Protein AF-A0A7S4NW10-F1 (afdb_monomer_lite)

Sequence (458 aa):
MDALDIEVLPPPSWLDPWRRAGGLWRLRICCNGLVLQTLRLSQIERLGLRRYELVWHHALLASTLRTEVQGVALADLLKTLEPADSWRFMYQLSGNGYTTVTDREDMQDAFIAVRDIKGNLLDRDMGGVRIVFPGLYSWKSAKFVTEISLDDCYRPGLWEGLGFHRRGRWACEEIFQGGRASPWQFLLAAMRSCFTLFGKSLFPGVLAAALRGIARLKILLDPPRPQAHQPATKQVAVKAAARENVQLPGRELGYSYVLGHLPDCPSKTEELQAGDSVFVLHSRRKKMRMRGVVAAFGPGRVMVRIKDEIVQCWRSEVEKLLQGMTVLVVPETHHYHYLAYSQVVEGDKALEIGSDFGRCSVILARACGDAVGVDVMPERVAQAQATFGSPNLKFITLDCLKETEKLADIGRGRNKVFIDINGNRDLDAVLRCIRHVQVRLVAQPPRVSPPRSECDLS

Foldseek 3Di:
DPLAPLDPPQQPPQCQLQPPPRHNNWEFEAEPNHTQDIDGPVRQCVLDKDKDWAWAAALLAHIDPIFIFIWHQVVSVCVVRVHDPLFFKKWWAASSGFIAIAGPVQSVRKTWTAGGPVRHGDDVSSQTTWIDRRQAHNSRIHRRTRYMYTYNDDDGTDVVVLFAANHGGVVVSRGGDDDDDDPSNVVSVVSSVCCVVPHPPPPSNPVSVVVNVVSVVCCVVPNRCPPPVDDDVVVVVVVVVVVPPPPPDDDFFFFEEEAADDPDWVQLVDDDDFQFWKFFCQDPPDNDGAIFTFHDDDDQWTFTDGPPDTGIDGSVRIGTADIGHYYTYYHDVVVLLVCLSIHAAAQAAEEEEACQLNPSQLSNCVHHVAYEYEYQDVVSQVNSCVVRNDPRYHYYNDDCQPPLQVLLVVLAQGRYYYYDPPPSDDVVSVVSSCVSSVVRYDGDPDDPPPDPDPDDDD

InterPro domains:
  IPR000572 Oxidoreductase, molybdopterin-binding domain [PF00174] (65-159)
  IPR029063 S-adenosyl-L-methionine-dependent methyltransferase superfamily [G3DSA:3.40.50.150] (314-437)
  IPR029063 S-adenosyl-L-methionine-dependent methyltransferase superfamily [SSF53335] (335-436)
  IPR036374 Oxidoreductase, molybdopterin-binding domain superfamily [G3DSA:3.90.420.10] (21-185)
  IPR036374 Oxidoreductase, molybdopterin-binding domain superfamily [SSF56524] (33-174)

Structure (mmCIF, N/CA/C/O backbone):
data_AF-A0A7S4NW10-F1
#
_entry.id   AF-A0A7S4NW10-F1
#
loop_
_atom_site.group_PDB
_atom_site.id
_atom_site.type_symbol
_atom_site.label_atom_id
_atom_site.label_alt_id
_atom_site.label_comp_id
_atom_site.label_asym_id
_atom_site.label_entity_id
_atom_site.label_seq_id
_atom_site.pdbx_PDB_ins_code
_atom_site.Cartn_x
_atom_site.Cartn_y
_atom_site.Cartn_z
_atom_site.occupancy
_atom_site.B_iso_or_equiv
_atom_site.auth_seq_id
_atom_site.auth_comp_id
_atom_site.auth_asym_id
_atom_site.auth_atom_id
_atom_site.pdbx_PDB_model_num
ATOM 1 N N . MET A 1 1 ? 22.209 -17.239 -6.265 1.00 25.55 1 MET A N 1
ATOM 2 C CA . MET A 1 1 ? 23.329 -16.270 -6.186 1.00 25.55 1 MET A CA 1
ATOM 3 C C . MET A 1 1 ? 22.714 -14.879 -6.050 1.00 25.55 1 MET A C 1
ATOM 5 O O . MET A 1 1 ? 22.823 -14.089 -6.970 1.00 25.55 1 MET A O 1
ATOM 9 N N . ASP A 1 2 ? 22.080 -14.585 -4.912 1.00 33.91 2 ASP A N 1
ATOM 10 C CA . ASP A 1 2 ? 21.343 -13.327 -4.679 1.00 33.91 2 ASP A CA 1
ATOM 11 C C . ASP A 1 2 ? 21.798 -12.675 -3.373 1.00 33.91 2 ASP A C 1
ATOM 13 O O . ASP A 1 2 ? 21.017 -12.358 -2.485 1.00 33.91 2 ASP A O 1
ATOM 17 N N . ALA A 1 3 ? 23.110 -12.511 -3.204 1.00 26.44 3 ALA A N 1
ATOM 18 C CA . ALA A 1 3 ? 23.641 -11.961 -1.961 1.00 26.44 3 ALA A CA 1
ATOM 19 C C . ALA A 1 3 ? 23.310 -10.467 -1.773 1.00 26.44 3 ALA A C 1
ATOM 21 O O . ALA A 1 3 ? 23.587 -9.924 -0.718 1.00 26.44 3 ALA A O 1
ATOM 22 N N . LEU A 1 4 ? 22.739 -9.780 -2.764 1.00 36.84 4 LEU A N 1
ATOM 23 C CA . LEU A 1 4 ? 22.704 -8.316 -2.810 1.00 36.84 4 LEU A CA 1
ATOM 24 C C . LEU A 1 4 ? 21.351 -7.699 -3.132 1.00 36.84 4 LEU A C 1
ATOM 26 O O . LEU A 1 4 ? 21.269 -6.506 -3.418 1.00 36.84 4 LEU A O 1
ATOM 30 N N . ASP A 1 5 ? 20.284 -8.475 -2.985 1.00 43.53 5 ASP A N 1
ATOM 31 C CA . ASP A 1 5 ? 19.022 -7.865 -2.605 1.00 43.53 5 ASP A CA 1
ATOM 32 C C . ASP A 1 5 ? 19.197 -7.373 -1.170 1.00 43.53 5 ASP A C 1
ATOM 34 O O . ASP A 1 5 ? 19.371 -8.171 -0.248 1.00 43.53 5 ASP A O 1
ATOM 38 N N . ILE A 1 6 ? 19.227 -6.054 -0.978 1.00 39.12 6 ILE A N 1
ATOM 39 C CA . ILE A 1 6 ? 19.153 -5.438 0.348 1.00 39.12 6 ILE A CA 1
ATOM 40 C C . ILE A 1 6 ? 17.823 -5.905 0.948 1.00 39.12 6 ILE A C 1
ATOM 42 O O . ILE A 1 6 ? 16.784 -5.340 0.624 1.00 39.12 6 ILE A O 1
ATOM 46 N N . GLU A 1 7 ? 17.884 -7.008 1.700 1.00 40.94 7 GLU A N 1
ATOM 47 C CA . GLU A 1 7 ? 16.795 -7.768 2.318 1.00 40.94 7 GLU A CA 1
ATOM 48 C C . GLU A 1 7 ? 15.402 -7.316 1.880 1.00 40.94 7 GLU A C 1
ATOM 50 O O . GLU A 1 7 ? 14.705 -6.565 2.570 1.00 40.94 7 GLU A O 1
ATOM 55 N N . VAL A 1 8 ? 14.963 -7.833 0.730 1.00 43.81 8 VAL A N 1
ATOM 56 C CA . VAL A 1 8 ? 13.532 -7.920 0.483 1.00 43.81 8 VAL A CA 1
ATOM 57 C C . VAL A 1 8 ? 12.996 -8.989 1.418 1.00 43.81 8 VAL A C 1
ATOM 59 O O . VAL A 1 8 ? 12.870 -10.150 1.038 1.00 43.81 8 VAL A O 1
ATOM 62 N N . LEU A 1 9 ? 12.767 -8.612 2.683 1.00 43.53 9 LEU A N 1
ATOM 63 C CA . LEU A 1 9 ? 12.034 -9.455 3.613 1.00 43.53 9 LEU A CA 1
ATOM 64 C C . LEU A 1 9 ? 10.772 -9.910 2.876 1.00 43.53 9 LEU A C 1
ATOM 66 O O . LEU A 1 9 ? 10.095 -9.062 2.278 1.00 43.53 9 LEU A O 1
ATOM 70 N N . PRO A 1 10 ? 10.477 -11.223 2.855 1.00 48.12 10 PRO A N 1
ATOM 71 C CA . PRO A 1 10 ? 9.275 -11.698 2.202 1.00 48.12 10 PRO A CA 1
ATOM 72 C C . PRO A 1 10 ? 8.099 -10.901 2.767 1.00 48.12 10 PRO A C 1
ATOM 74 O O . PRO A 1 10 ? 8.089 -10.601 3.970 1.00 48.12 10 PRO A O 1
ATOM 77 N N . PRO A 1 11 ? 7.131 -10.521 1.919 1.00 49.41 11 PRO A N 1
ATOM 78 C CA . PRO A 1 11 ? 6.014 -9.715 2.361 1.00 49.41 11 PRO A CA 1
ATOM 79 C C . PRO A 1 11 ? 5.359 -10.407 3.565 1.00 49.41 11 PRO A C 1
ATOM 81 O O . PRO A 1 11 ? 5.381 -11.646 3.642 1.00 49.41 11 PRO A O 1
ATOM 84 N N . PRO A 1 12 ? 4.801 -9.642 4.521 1.00 52.50 12 PRO A N 1
ATOM 85 C CA . PRO A 1 12 ? 4.220 -10.202 5.732 1.00 52.50 12 PRO A CA 1
ATOM 86 C C . PRO A 1 12 ? 3.309 -11.385 5.406 1.00 52.50 12 PRO A C 1
ATOM 88 O O . PRO A 1 12 ? 2.633 -11.380 4.383 1.00 52.50 12 PRO A O 1
ATOM 91 N N . SER A 1 13 ? 3.240 -12.401 6.268 1.00 52.22 13 SER A N 1
ATOM 92 C CA . SER A 1 13 ? 2.554 -13.664 5.928 1.00 52.22 13 SER A CA 1
ATOM 93 C C . SER A 1 13 ? 1.057 -13.539 5.565 1.00 52.22 13 SER A C 1
ATOM 95 O O . SER A 1 13 ? 0.464 -14.500 5.069 1.00 52.22 13 SER A O 1
ATOM 97 N N . TRP A 1 14 ? 0.445 -12.375 5.809 1.00 49.84 14 TRP A N 1
ATOM 98 C CA . TRP A 1 14 ? -0.914 -11.993 5.413 1.00 49.84 14 TRP A CA 1
ATOM 99 C C . TRP A 1 14 ? -1.010 -11.349 4.017 1.00 49.84 14 TRP A C 1
ATOM 101 O O . TRP A 1 14 ? -2.109 -11.099 3.547 1.00 49.84 14 TRP A O 1
ATOM 111 N N . LEU A 1 15 ? 0.113 -11.116 3.346 1.00 56.66 15 LEU A N 1
ATOM 112 C CA . LEU A 1 15 ? 0.274 -10.627 1.972 1.00 56.66 15 LEU A CA 1
ATOM 113 C C . LEU A 1 15 ? 0.947 -11.695 1.085 1.00 56.66 15 LEU A C 1
ATOM 115 O O . LEU A 1 15 ? 1.410 -11.405 -0.010 1.00 56.66 15 LEU A O 1
ATOM 119 N N . ASP A 1 16 ? 1.002 -12.931 1.583 1.00 63.62 16 ASP A N 1
ATOM 120 C CA . ASP A 1 16 ? 1.722 -14.066 1.016 1.00 63.62 16 ASP A CA 1
ATOM 121 C C . ASP A 1 16 ? 0.963 -14.684 -0.174 1.00 63.62 16 ASP A C 1
ATOM 123 O O . ASP A 1 16 ? -0.041 -15.374 0.054 1.00 63.62 16 ASP A O 1
ATOM 127 N N . PRO A 1 17 ? 1.410 -14.481 -1.430 1.00 61.81 17 PRO A N 1
ATOM 128 C CA . PRO A 1 17 ? 0.726 -15.031 -2.595 1.00 61.81 17 PRO A CA 1
ATOM 129 C C . PRO A 1 17 ? 0.864 -16.563 -2.706 1.00 61.81 17 PRO A C 1
ATOM 131 O O . PRO A 1 17 ? 0.080 -17.182 -3.423 1.00 61.81 17 PRO A O 1
ATOM 134 N N . TRP A 1 18 ? 1.771 -17.207 -1.955 1.00 66.88 18 TRP A N 1
ATOM 135 C CA . TRP A 1 18 ? 1.966 -18.666 -1.956 1.00 66.88 18 TRP A CA 1
ATOM 136 C C . TRP A 1 18 ? 1.011 -19.426 -1.010 1.00 66.88 18 TRP A C 1
ATOM 138 O O . TRP A 1 18 ? 1.039 -20.657 -0.966 1.00 66.88 18 TRP A O 1
ATOM 148 N N . ARG A 1 19 ? 0.129 -18.750 -0.253 1.00 64.00 19 ARG A N 1
ATOM 149 C CA . ARG A 1 19 ? -0.937 -19.428 0.523 1.00 64.00 19 ARG A CA 1
ATOM 150 C C . ARG A 1 19 ? -2.062 -19.939 -0.400 1.00 64.00 19 ARG A C 1
ATOM 152 O O . ARG A 1 19 ? -2.319 -19.351 -1.449 1.00 64.00 19 ARG A O 1
ATOM 159 N N . ARG A 1 20 ? -2.764 -21.022 -0.005 1.00 48.75 20 ARG A N 1
ATOM 160 C CA . ARG A 1 20 ? -3.846 -21.672 -0.797 1.00 48.75 20 ARG A CA 1
ATOM 161 C C . ARG A 1 20 ? -4.772 -20.629 -1.461 1.00 48.75 20 ARG A C 1
ATOM 163 O O . ARG A 1 20 ? -5.305 -19.766 -0.770 1.00 48.75 20 ARG A O 1
ATOM 170 N N . ALA A 1 21 ? -4.958 -20.759 -2.782 1.00 51.31 21 ALA A N 1
ATOM 171 C CA . ALA A 1 21 ? -5.705 -19.865 -3.687 1.00 51.31 21 ALA A CA 1
ATOM 172 C C . ALA A 1 21 ? -5.066 -18.491 -4.029 1.00 51.31 21 ALA A C 1
ATOM 174 O O . ALA A 1 21 ? -5.792 -17.534 -4.291 1.00 51.31 21 ALA A O 1
ATOM 175 N N . GLY A 1 22 ? -3.730 -18.375 -4.062 1.00 52.47 22 GLY A N 1
ATOM 176 C CA . GLY A 1 22 ? -3.044 -17.114 -4.407 1.00 52.47 22 GLY A CA 1
ATOM 177 C C . GLY A 1 22 ? -2.987 -16.104 -3.252 1.00 52.47 22 GLY A C 1
ATOM 178 O O . GLY A 1 22 ? -2.742 -14.916 -3.461 1.00 52.47 22 GLY A O 1
ATOM 179 N N . GLY A 1 23 ? -3.262 -16.571 -2.030 1.00 58.53 23 GLY A N 1
ATOM 180 C CA . GLY A 1 23 ? -3.243 -15.779 -0.809 1.00 58.53 23 GLY A CA 1
ATOM 181 C C . GLY A 1 23 ? -4.187 -14.570 -0.764 1.00 58.53 23 GLY A C 1
ATOM 182 O O . GLY A 1 23 ? -5.108 -14.373 -1.562 1.00 58.53 23 GLY A O 1
ATOM 183 N N . LEU A 1 24 ? -3.951 -13.724 0.235 1.00 67.50 24 LEU A N 1
ATOM 184 C CA . LEU A 1 24 ? -4.596 -12.417 0.388 1.00 67.50 24 LEU A CA 1
ATOM 185 C C . LEU A 1 24 ? -3.914 -11.332 -0.457 1.00 67.50 24 LEU A C 1
ATOM 187 O O . LEU A 1 24 ? -4.322 -10.177 -0.376 1.00 67.50 24 LEU A O 1
ATOM 191 N N . TRP A 1 25 ? -2.914 -11.688 -1.272 1.00 82.19 25 TRP A N 1
ATOM 192 C CA . TRP A 1 25 ? -2.179 -10.733 -2.090 1.00 82.19 25 TRP A CA 1
ATOM 193 C C . TRP A 1 25 ? -3.114 -9.973 -3.034 1.00 82.19 25 TRP A C 1
ATOM 195 O O . TRP A 1 25 ? -4.026 -10.547 -3.649 1.00 82.19 25 TRP A O 1
ATOM 205 N N . ARG A 1 26 ? -2.899 -8.662 -3.118 1.00 84.44 26 ARG A N 1
ATOM 206 C CA . ARG A 1 26 ? -3.617 -7.747 -3.999 1.00 84.44 26 ARG A CA 1
ATOM 207 C C . ARG A 1 26 ? -2.621 -6.773 -4.607 1.00 84.44 26 ARG A C 1
ATOM 209 O O . ARG A 1 26 ? -1.716 -6.331 -3.906 1.00 84.44 26 ARG A O 1
ATOM 216 N N . LEU A 1 27 ? -2.864 -6.400 -5.856 1.00 89.50 27 LEU A N 1
ATOM 217 C CA . LEU A 1 27 ? -2.225 -5.259 -6.492 1.00 89.50 27 LEU A CA 1
ATOM 218 C C . LEU A 1 27 ? -3.179 -4.069 -6.433 1.00 89.50 27 LEU A C 1
ATOM 220 O O . LEU A 1 27 ? -4.224 -4.083 -7.089 1.00 89.50 27 LEU A O 1
ATOM 224 N N . ARG A 1 28 ? -2.840 -3.062 -5.628 1.00 89.88 28 ARG A N 1
ATOM 225 C CA . ARG A 1 28 ? -3.524 -1.766 -5.633 1.00 89.88 28 ARG A CA 1
ATOM 226 C C . ARG A 1 28 ? -2.999 -0.938 -6.801 1.00 89.88 28 ARG A C 1
ATOM 228 O O . ARG A 1 28 ? -1.794 -0.861 -7.003 1.00 89.88 28 ARG A O 1
ATOM 235 N N . ILE A 1 29 ? -3.891 -0.345 -7.580 1.00 91.00 29 ILE A N 1
ATOM 236 C CA . ILE A 1 29 ? -3.522 0.471 -8.734 1.00 91.00 29 ILE A CA 1
ATOM 237 C C . ILE A 1 29 ? -4.118 1.855 -8.546 1.00 91.00 29 ILE A C 1
ATOM 239 O O . ILE A 1 29 ? -5.334 1.998 -8.389 1.00 91.00 29 ILE A O 1
ATOM 243 N N . CYS A 1 30 ? -3.248 2.854 -8.549 1.00 84.06 30 CYS A N 1
ATOM 244 C CA . CYS A 1 30 ? -3.584 4.253 -8.365 1.00 84.06 30 CYS A CA 1
ATOM 245 C C . CYS A 1 30 ? -3.236 5.054 -9.626 1.00 84.06 30 CYS A C 1
ATOM 247 O O . CYS A 1 30 ? -2.294 4.716 -10.342 1.00 84.06 30 CYS A O 1
ATOM 249 N N . CYS A 1 31 ? -3.965 6.135 -9.875 1.00 84.44 31 CYS A N 1
ATOM 250 C CA . CYS A 1 31 ? -3.615 7.147 -10.864 1.00 84.44 31 CYS A CA 1
ATOM 251 C C . CYS A 1 31 ? -3.857 8.532 -10.262 1.00 84.44 31 CYS A C 1
ATOM 253 O O . CYS A 1 31 ? -4.950 8.798 -9.759 1.00 84.44 31 CYS A O 1
ATOM 255 N N . ASN A 1 32 ? -2.829 9.384 -10.257 1.00 76.25 32 ASN A N 1
ATOM 256 C CA . ASN A 1 32 ? -2.852 10.719 -9.652 1.00 76.25 32 ASN A CA 1
ATOM 257 C C . ASN A 1 32 ? -3.373 10.702 -8.198 1.00 76.25 32 ASN A C 1
ATOM 259 O O . ASN A 1 32 ? -4.211 11.510 -7.799 1.00 76.25 32 ASN A O 1
ATOM 263 N N . GLY A 1 33 ? -2.923 9.720 -7.411 1.00 69.50 33 GLY A N 1
ATOM 264 C CA . GLY A 1 33 ? -3.341 9.519 -6.017 1.00 69.50 33 GLY A CA 1
ATOM 265 C C . GLY A 1 33 ? -4.738 8.914 -5.806 1.00 69.50 33 GLY A C 1
ATOM 266 O O . GLY A 1 33 ? -5.080 8.574 -4.673 1.00 69.50 33 GLY A O 1
ATOM 267 N N . LEU A 1 34 ? -5.536 8.717 -6.860 1.00 70.25 34 LEU A N 1
ATOM 268 C CA . LEU A 1 34 ? -6.847 8.069 -6.782 1.00 70.25 34 LEU A CA 1
ATOM 269 C C . LEU A 1 34 ? -6.725 6.570 -7.045 1.00 70.25 34 LEU A C 1
ATOM 271 O O . LEU A 1 34 ? -6.056 6.147 -7.983 1.00 70.25 34 LEU A O 1
ATOM 275 N N . VAL A 1 35 ? -7.396 5.749 -6.237 1.00 82.25 35 VAL A N 1
ATOM 276 C CA . VAL A 1 35 ? -7.427 4.296 -6.454 1.00 82.25 35 VAL A CA 1
ATOM 277 C C . VAL A 1 35 ? -8.338 3.987 -7.639 1.00 82.25 35 VAL A C 1
ATOM 279 O O . VAL A 1 35 ? -9.546 4.188 -7.545 1.00 82.25 35 VAL A O 1
ATOM 282 N N . LEU A 1 36 ? -7.765 3.449 -8.717 1.00 77.94 36 LEU A N 1
ATOM 283 C CA . LEU A 1 36 ? -8.521 2.949 -9.867 1.00 77.94 36 LEU A CA 1
ATOM 284 C C . LEU A 1 36 ? -9.114 1.578 -9.557 1.00 77.94 36 LEU A C 1
ATOM 286 O O . LEU A 1 36 ? -10.314 1.349 -9.681 1.00 77.94 36 LEU A O 1
ATOM 290 N N . GLN A 1 37 ? -8.261 0.647 -9.126 1.00 88.06 37 GLN A N 1
ATOM 291 C CA . GLN A 1 37 ? -8.679 -0.724 -8.880 1.00 88.06 37 GLN A CA 1
ATOM 292 C C . GLN A 1 37 ? -7.775 -1.420 -7.868 1.00 88.06 37 GLN A C 1
ATOM 294 O O . GLN A 1 37 ? -6.650 -1.014 -7.588 1.00 88.06 37 GLN A O 1
ATOM 299 N N . THR A 1 38 ? -8.277 -2.507 -7.292 1.00 88.94 38 THR A N 1
ATOM 300 C CA . THR A 1 38 ? -7.474 -3.446 -6.511 1.00 88.94 38 THR A CA 1
ATOM 301 C C . THR A 1 38 ? -7.719 -4.847 -7.047 1.00 88.94 38 THR A C 1
ATOM 303 O O . THR A 1 38 ? -8.825 -5.376 -6.927 1.00 88.94 38 THR A O 1
ATOM 306 N N . LEU A 1 39 ? -6.691 -5.441 -7.649 1.00 88.12 39 LEU A N 1
ATOM 307 C CA . LEU A 1 39 ? -6.790 -6.723 -8.339 1.00 88.12 39 LEU A CA 1
ATOM 308 C C . LEU A 1 39 ? -6.239 -7.866 -7.494 1.00 88.12 39 LEU A C 1
ATOM 310 O O . LEU A 1 39 ? -5.200 -7.755 -6.844 1.00 88.12 39 LEU A O 1
ATOM 314 N N . ARG A 1 40 ? -6.940 -8.999 -7.516 1.00 89.75 40 ARG A N 1
ATOM 315 C CA . ARG A 1 40 ? -6.427 -10.285 -7.033 1.00 89.75 40 ARG A CA 1
ATOM 316 C C . ARG A 1 40 ? -5.532 -10.917 -8.090 1.00 89.75 40 ARG A C 1
ATOM 318 O O . ARG A 1 40 ? -5.726 -10.686 -9.280 1.00 89.75 40 ARG A O 1
ATOM 325 N N . LEU A 1 41 ? -4.654 -11.818 -7.652 1.00 87.50 41 LEU A N 1
ATOM 326 C CA . LEU A 1 41 ? -3.810 -12.615 -8.543 1.00 87.50 41 LEU A CA 1
ATOM 327 C C . LEU A 1 41 ? -4.611 -13.275 -9.676 1.00 87.50 41 LEU A C 1
ATOM 329 O O . LEU A 1 41 ? -4.304 -13.084 -10.845 1.00 87.50 41 LEU A O 1
ATOM 333 N N . SER A 1 42 ? -5.713 -13.947 -9.336 1.00 88.56 42 SER A N 1
ATOM 334 C CA . SER A 1 42 ? -6.563 -1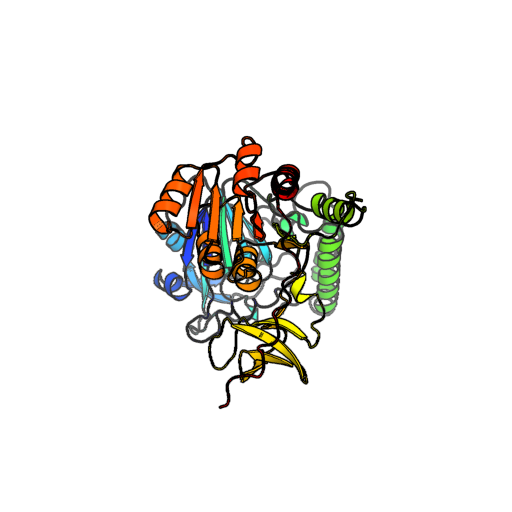4.628 -10.317 1.00 88.56 42 SER A CA 1
ATOM 335 C C . SER A 1 42 ? -7.251 -13.697 -11.317 1.00 88.56 42 SER A C 1
ATOM 337 O O . SER A 1 42 ? -7.665 -14.156 -12.375 1.00 88.56 42 SER A O 1
ATOM 339 N N . GLN A 1 43 ? -7.413 -12.407 -11.007 1.00 92.50 43 GLN A N 1
ATOM 340 C CA . GLN A 1 43 ? -7.944 -11.431 -11.963 1.00 92.50 43 GLN A CA 1
ATOM 341 C C . GLN A 1 43 ? -6.866 -10.991 -12.948 1.00 92.50 43 GLN A C 1
ATOM 343 O O . GLN A 1 43 ? -7.163 -10.874 -14.129 1.00 92.50 43 GLN A O 1
ATOM 348 N N . ILE A 1 44 ? -5.627 -10.812 -12.476 1.00 92.31 44 ILE A N 1
ATOM 349 C CA . ILE A 1 44 ? -4.479 -10.517 -13.339 1.00 92.31 44 ILE A CA 1
ATOM 350 C C . ILE A 1 44 ? -4.276 -11.672 -14.319 1.00 92.31 44 ILE A C 1
ATOM 352 O O . ILE A 1 44 ? -4.237 -11.454 -15.519 1.00 92.31 44 ILE A O 1
ATOM 356 N N . GLU A 1 45 ? -4.247 -12.915 -13.837 1.00 91.94 45 GLU A N 1
ATOM 357 C CA . GLU A 1 45 ? -4.009 -14.095 -14.684 1.00 91.94 45 GLU A CA 1
ATOM 358 C C . GLU A 1 45 ? -5.050 -14.279 -15.800 1.00 91.94 45 GLU A C 1
ATOM 360 O O . GLU A 1 45 ? -4.715 -14.773 -16.876 1.00 91.94 45 GLU A O 1
ATOM 365 N N . ARG A 1 46 ? -6.298 -13.842 -15.581 1.00 95.12 46 ARG A N 1
ATOM 366 C CA . ARG A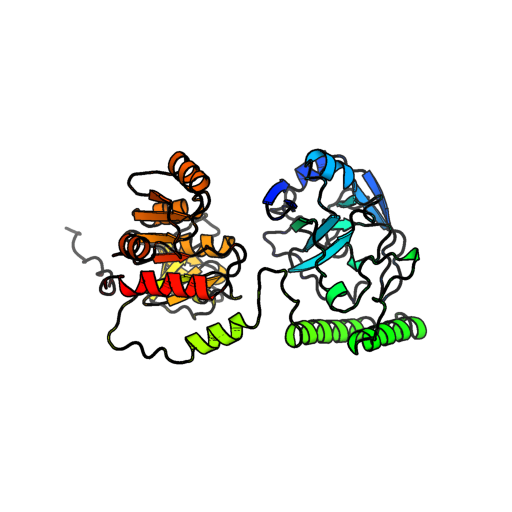 1 46 ? -7.366 -13.885 -16.599 1.00 95.12 46 ARG A CA 1
ATOM 367 C C . ARG A 1 46 ? -7.140 -12.935 -17.771 1.00 95.12 46 ARG A C 1
ATOM 369 O O . ARG A 1 46 ? -7.793 -13.110 -18.792 1.00 95.12 46 ARG A O 1
ATOM 376 N N . LEU A 1 47 ? -6.235 -11.967 -17.642 1.00 95.12 47 LEU A N 1
ATOM 377 C CA . LEU A 1 47 ? -5.837 -11.096 -18.749 1.00 95.12 47 LEU A CA 1
ATOM 378 C C . LEU A 1 47 ? -5.001 -11.845 -19.804 1.00 95.12 47 LEU A C 1
ATOM 380 O O . LEU A 1 47 ? -4.821 -11.340 -20.907 1.00 95.12 47 LEU A O 1
ATOM 384 N N . GLY A 1 48 ? -4.540 -13.061 -19.491 1.00 95.50 48 GLY A N 1
ATOM 385 C CA . GLY A 1 48 ? -3.855 -13.952 -20.421 1.00 95.50 48 GLY A CA 1
ATOM 386 C C . GLY A 1 48 ? -2.375 -14.098 -20.088 1.00 95.50 48 GLY A C 1
ATOM 387 O O . GLY A 1 48 ? -1.578 -13.189 -20.311 1.00 95.50 48 GLY A O 1
ATOM 388 N N . LEU A 1 49 ? -2.000 -15.273 -19.578 1.00 95.44 49 LEU A N 1
ATOM 389 C CA . LEU A 1 49 ? -0.604 -15.616 -19.319 1.00 95.44 49 LEU A CA 1
ATOM 390 C C . LEU A 1 49 ? 0.141 -15.910 -20.628 1.00 95.44 49 LEU A C 1
ATOM 392 O O . LEU A 1 49 ? -0.304 -16.713 -21.446 1.00 95.44 49 LEU A O 1
ATOM 396 N N . ARG A 1 50 ? 1.307 -15.287 -20.794 1.00 96.44 50 ARG A N 1
ATOM 397 C CA . ARG A 1 50 ? 2.247 -15.476 -21.905 1.00 96.44 50 ARG A CA 1
ATOM 398 C C . ARG A 1 50 ? 3.610 -15.880 -21.358 1.00 96.44 50 ARG A C 1
ATOM 400 O O . ARG A 1 50 ? 3.942 -15.560 -20.216 1.00 96.44 50 ARG A O 1
ATOM 407 N N . ARG A 1 51 ? 4.400 -16.581 -22.170 1.00 96.19 51 ARG A N 1
ATOM 408 C CA . ARG A 1 51 ? 5.790 -16.926 -21.847 1.00 96.19 51 ARG A CA 1
ATOM 409 C C . ARG A 1 51 ? 6.696 -15.742 -22.165 1.00 96.19 51 ARG A C 1
ATOM 411 O O . ARG A 1 51 ? 6.586 -15.160 -23.239 1.00 96.19 51 ARG A O 1
ATOM 418 N N . TYR A 1 52 ? 7.604 -15.447 -21.245 1.00 94.44 52 TYR A N 1
ATOM 419 C CA . TYR A 1 52 ? 8.631 -14.427 -21.390 1.00 94.44 52 TYR A CA 1
ATOM 420 C C . TYR A 1 52 ? 9.998 -15.035 -21.105 1.00 94.44 52 TYR A C 1
ATOM 422 O O . TYR A 1 52 ? 10.164 -15.817 -20.165 1.00 94.44 52 TYR A O 1
ATOM 430 N N . GLU A 1 53 ? 10.977 -14.641 -21.907 1.00 90.81 53 GLU A N 1
ATOM 431 C CA . GLU A 1 53 ? 12.387 -14.921 -21.671 1.00 90.81 53 GLU A CA 1
ATOM 432 C C . GLU A 1 53 ? 13.060 -13.628 -21.226 1.00 90.81 53 GLU A C 1
ATOM 434 O O . GLU A 1 53 ? 12.879 -12.581 -21.845 1.00 90.81 53 GLU A O 1
ATOM 439 N N . LEU A 1 54 ? 13.829 -13.690 -20.145 1.00 84.38 54 LEU A N 1
ATOM 440 C CA . LEU A 1 54 ? 14.437 -12.509 -19.548 1.00 84.38 54 LEU A CA 1
ATOM 441 C C . LEU A 1 54 ? 15.852 -12.786 -19.053 1.00 84.38 54 LEU A C 1
ATOM 443 O O . LEU A 1 54 ? 16.187 -13.886 -18.611 1.00 84.38 54 LEU A O 1
ATOM 447 N N . VAL A 1 55 ? 16.677 -11.750 -19.111 1.00 82.38 55 VAL A N 1
ATOM 448 C CA . VAL A 1 55 ? 17.999 -11.700 -18.494 1.00 82.38 55 VAL A CA 1
ATOM 449 C C . VAL A 1 55 ? 17.944 -10.601 -17.444 1.00 82.38 55 VAL A C 1
ATOM 451 O O . VAL A 1 55 ? 17.608 -9.460 -17.752 1.00 82.38 55 VAL A O 1
ATOM 454 N N . TRP A 1 56 ? 18.245 -10.930 -16.188 1.00 81.25 56 TRP A N 1
ATOM 455 C CA . TRP A 1 56 ? 18.323 -9.914 -15.148 1.00 81.25 56 TRP A CA 1
ATOM 456 C C . TRP A 1 56 ? 19.666 -9.211 -15.254 1.00 81.25 56 TRP A C 1
ATOM 458 O O . TRP A 1 56 ? 20.698 -9.751 -14.853 1.00 81.25 56 TRP A O 1
ATOM 468 N N . HIS A 1 57 ? 19.654 -7.994 -15.780 1.00 81.50 57 HIS A N 1
ATOM 469 C CA . HIS A 1 57 ? 20.826 -7.135 -15.761 1.00 81.50 57 HIS A CA 1
ATOM 470 C C . HIS A 1 57 ? 20.962 -6.516 -14.373 1.00 81.50 57 HIS A C 1
ATOM 472 O O . HIS A 1 57 ? 20.122 -5.721 -13.950 1.00 81.50 57 HIS A O 1
ATOM 478 N N . HIS A 1 58 ? 22.005 -6.901 -13.640 1.00 78.19 58 HIS A N 1
ATOM 479 C CA . HIS A 1 58 ? 22.327 -6.310 -12.346 1.00 78.19 58 HIS A CA 1
ATOM 480 C C . HIS A 1 58 ? 23.335 -5.178 -12.526 1.00 78.19 58 HIS A C 1
ATOM 482 O O . HIS A 1 58 ? 24.244 -5.245 -13.342 1.00 78.19 58 HIS A O 1
ATOM 488 N N . ALA A 1 59 ? 23.175 -4.126 -11.736 1.00 73.81 59 ALA A N 1
ATOM 489 C CA . ALA A 1 59 ? 23.983 -2.920 -11.864 1.00 73.81 59 ALA A CA 1
ATOM 490 C C . ALA A 1 59 ? 25.342 -2.981 -11.174 1.00 73.81 59 ALA A C 1
ATOM 492 O O . ALA A 1 59 ? 26.306 -2.349 -11.595 1.00 73.81 59 ALA A O 1
ATOM 493 N N . LEU A 1 60 ? 25.387 -3.717 -10.067 1.00 65.19 60 LEU A N 1
ATOM 494 C CA . LEU A 1 60 ? 26.572 -3.880 -9.228 1.00 65.19 60 LEU A CA 1
ATOM 495 C C . LEU A 1 60 ? 27.163 -5.287 -9.343 1.00 65.19 60 LEU A C 1
ATOM 497 O O . LEU A 1 60 ? 28.219 -5.555 -8.780 1.00 65.19 60 LEU A O 1
ATOM 501 N N . LEU A 1 61 ? 26.467 -6.183 -10.042 1.00 66.50 61 LEU A N 1
ATOM 502 C CA . LEU A 1 61 ? 26.797 -7.595 -10.174 1.00 66.50 61 LEU A CA 1
ATOM 503 C C . LEU A 1 61 ? 26.692 -8.034 -11.632 1.00 66.50 61 LEU A C 1
ATOM 505 O O . LEU A 1 61 ? 26.221 -7.296 -12.490 1.00 66.50 61 LEU A O 1
ATOM 509 N N . ALA A 1 62 ? 27.104 -9.271 -11.895 1.00 65.50 62 ALA A N 1
ATOM 510 C CA . ALA A 1 62 ? 26.919 -9.894 -13.194 1.00 65.50 62 ALA A CA 1
ATOM 511 C C . ALA A 1 62 ? 25.430 -10.078 -13.524 1.00 65.50 62 ALA A C 1
ATOM 513 O O . ALA A 1 62 ? 24.610 -10.330 -12.638 1.00 65.50 62 ALA A O 1
ATOM 514 N N . SER A 1 63 ? 25.109 -10.009 -14.816 1.00 70.75 63 SER A N 1
ATOM 515 C CA . SER A 1 63 ? 23.783 -10.383 -15.311 1.00 70.75 63 SER A CA 1
ATOM 516 C C . SER A 1 63 ? 23.524 -11.876 -15.085 1.00 70.75 63 SER A C 1
ATOM 518 O O . SER A 1 63 ? 24.464 -12.680 -15.067 1.00 70.75 63 SER A O 1
ATOM 520 N N . THR A 1 64 ? 22.263 -12.264 -14.898 1.00 71.19 64 THR A N 1
ATOM 521 C CA . THR A 1 64 ? 21.906 -13.683 -14.764 1.00 71.19 64 THR A CA 1
ATOM 522 C C . THR A 1 64 ? 21.991 -14.412 -16.100 1.00 71.19 64 THR A C 1
ATOM 524 O O . THR A 1 64 ? 22.061 -13.807 -17.167 1.00 71.19 64 THR A O 1
ATOM 527 N N . LEU A 1 65 ? 21.916 -15.741 -16.048 1.00 74.62 65 LEU A N 1
ATOM 528 C CA . LEU A 1 65 ? 21.566 -16.525 -17.227 1.00 74.62 65 LEU A CA 1
ATOM 529 C C . LEU A 1 65 ? 20.095 -16.288 -17.605 1.00 74.62 65 LEU A C 1
ATOM 531 O O . LEU A 1 65 ? 19.295 -15.803 -16.792 1.00 74.62 65 LEU A O 1
ATOM 535 N N . ARG A 1 66 ? 19.758 -16.634 -18.853 1.00 82.31 66 ARG A N 1
ATOM 536 C CA . ARG A 1 66 ? 18.397 -16.548 -19.388 1.00 82.31 66 ARG A CA 1
ATOM 537 C C . ARG A 1 66 ? 17.432 -17.310 -18.478 1.00 82.31 66 ARG A C 1
ATOM 539 O O . ARG A 1 66 ? 17.642 -18.483 -18.184 1.00 82.31 66 ARG A O 1
ATOM 546 N N . THR A 1 67 ? 16.395 -16.616 -18.028 1.00 84.19 67 THR A N 1
ATOM 547 C CA . THR A 1 67 ? 15.329 -17.134 -17.169 1.00 84.19 67 THR A CA 1
ATOM 548 C C . THR A 1 67 ? 14.020 -17.100 -17.944 1.00 84.19 67 THR A C 1
ATOM 550 O O . THR A 1 67 ? 13.764 -16.167 -18.702 1.00 84.19 67 THR A O 1
ATOM 553 N N . GLU A 1 68 ? 13.183 -18.110 -17.749 1.00 90.62 68 GLU A N 1
ATOM 554 C CA . GLU A 1 68 ? 11.867 -18.188 -18.372 1.00 90.62 68 GLU A CA 1
ATOM 555 C C . GLU A 1 68 ? 10.779 -18.107 -17.314 1.00 90.62 68 GLU A C 1
ATOM 557 O O . GLU A 1 68 ? 10.819 -18.810 -16.301 1.00 90.62 68 GLU A O 1
ATOM 562 N N . VAL A 1 69 ? 9.792 -17.255 -17.564 1.00 93.19 69 VAL A N 1
ATOM 563 C CA . VAL A 1 69 ? 8.654 -17.044 -16.667 1.00 93.19 69 VAL A CA 1
ATOM 564 C C . VAL A 1 69 ? 7.376 -16.909 -17.477 1.00 93.19 69 VAL A C 1
ATOM 566 O O . VAL A 1 69 ? 7.396 -16.683 -18.689 1.00 93.19 69 VAL A O 1
ATOM 569 N N . GLN A 1 70 ? 6.247 -17.025 -16.796 1.00 95.50 70 GLN A N 1
ATOM 570 C CA . GLN A 1 70 ? 4.943 -16.710 -17.348 1.00 95.50 70 GLN A CA 1
ATOM 571 C C . GLN A 1 70 ? 4.381 -15.468 -16.664 1.00 95.50 70 GLN A C 1
ATOM 573 O O . GLN A 1 70 ? 4.488 -15.292 -15.444 1.00 95.50 70 GLN A O 1
ATOM 578 N N . GLY A 1 71 ? 3.766 -14.603 -17.455 1.00 95.94 71 GLY A N 1
ATOM 579 C CA . GLY A 1 71 ? 3.271 -13.323 -16.985 1.00 95.94 71 GLY A CA 1
ATOM 580 C C . GLY A 1 71 ? 2.197 -12.736 -17.880 1.00 95.94 71 GLY A C 1
ATOM 581 O O . GLY A 1 71 ? 1.797 -13.344 -18.866 1.00 95.94 71 GLY A O 1
ATOM 582 N N . VAL A 1 72 ? 1.732 -11.549 -17.525 1.00 97.50 72 VAL A N 1
ATOM 583 C CA . VAL A 1 72 ? 0.709 -10.804 -18.268 1.00 97.50 72 VAL A CA 1
ATOM 584 C C . VAL A 1 72 ? 1.342 -9.537 -18.812 1.00 97.50 72 VAL A C 1
ATOM 586 O O . VAL A 1 72 ? 2.057 -8.860 -18.073 1.00 97.50 72 VAL A O 1
ATOM 589 N N . ALA A 1 73 ? 1.079 -9.187 -20.071 1.00 98.00 73 ALA A N 1
ATOM 590 C CA . ALA A 1 73 ? 1.606 -7.948 -20.630 1.00 98.00 73 ALA A CA 1
ATOM 591 C C . ALA A 1 73 ? 1.071 -6.746 -19.839 1.00 98.00 73 ALA A C 1
ATOM 593 O O . ALA A 1 73 ? -0.130 -6.635 -19.582 1.00 98.00 73 ALA A O 1
ATOM 594 N N . LEU A 1 74 ? 1.956 -5.820 -19.468 1.00 97.31 74 LEU A N 1
ATOM 595 C CA . LEU A 1 74 ? 1.567 -4.636 -18.702 1.00 97.31 74 LEU A CA 1
ATOM 596 C C . LEU A 1 74 ? 0.574 -3.773 -19.492 1.00 97.31 74 LEU A C 1
ATOM 598 O O . LEU A 1 74 ? -0.347 -3.203 -18.913 1.00 97.31 74 LEU A O 1
ATOM 602 N N . ALA A 1 75 ? 0.717 -3.746 -20.818 1.00 96.06 75 ALA A N 1
ATOM 603 C CA . ALA A 1 75 ? -0.201 -3.074 -21.728 1.00 96.06 75 ALA A CA 1
ATOM 604 C C . ALA A 1 75 ? -1.640 -3.612 -21.640 1.00 96.06 75 ALA A C 1
ATOM 606 O O . ALA A 1 75 ? -2.577 -2.818 -21.671 1.00 96.06 75 ALA A O 1
ATOM 607 N N . ASP A 1 76 ? -1.831 -4.927 -21.477 1.00 97.00 76 ASP A N 1
ATOM 608 C CA . ASP A 1 76 ? -3.172 -5.514 -21.356 1.00 97.00 76 ASP A CA 1
ATOM 609 C C . ASP A 1 76 ? -3.838 -5.064 -20.053 1.00 97.00 76 ASP A C 1
ATOM 611 O O . ASP A 1 76 ? -5.002 -4.668 -20.056 1.00 97.00 76 ASP A O 1
ATOM 615 N N . LEU A 1 77 ? -3.081 -5.039 -18.948 1.00 95.62 77 LEU A N 1
ATOM 616 C CA . LEU A 1 77 ? -3.574 -4.498 -17.683 1.00 95.62 77 LEU A CA 1
ATOM 617 C C . LEU A 1 77 ? -3.951 -3.017 -17.828 1.00 95.62 77 LEU A C 1
ATOM 619 O O . LEU A 1 77 ? -5.062 -2.633 -17.468 1.00 95.62 77 LEU A O 1
ATOM 623 N N . LEU A 1 78 ? -3.059 -2.186 -18.371 1.00 94.44 78 LEU A N 1
ATOM 624 C CA . LEU A 1 78 ? -3.312 -0.751 -18.529 1.00 94.44 78 LEU A CA 1
ATOM 625 C C . LEU A 1 78 ? -4.516 -0.474 -19.436 1.00 94.44 78 LEU A C 1
ATOM 627 O O . LEU A 1 78 ? -5.304 0.417 -19.135 1.00 94.44 78 LEU A O 1
ATOM 631 N N . LYS A 1 79 ? -4.713 -1.281 -20.484 1.00 93.94 79 LYS A N 1
ATOM 632 C CA . LYS A 1 79 ? -5.891 -1.199 -21.353 1.00 93.94 79 LYS A CA 1
ATOM 633 C C . LYS A 1 79 ? -7.191 -1.461 -20.595 1.00 93.94 79 LYS A C 1
ATOM 635 O O . LYS A 1 79 ? -8.177 -0.798 -20.867 1.00 93.94 79 LYS A O 1
ATOM 640 N N . THR A 1 80 ? -7.205 -2.397 -19.642 1.00 92.69 80 THR A N 1
ATOM 641 C CA . THR A 1 80 ? -8.410 -2.649 -18.825 1.00 92.69 80 THR A CA 1
ATOM 642 C C . THR A 1 80 ? -8.701 -1.567 -17.789 1.00 92.69 80 THR A C 1
ATOM 644 O O . THR A 1 80 ? -9.830 -1.469 -17.320 1.00 92.69 80 THR A O 1
ATOM 647 N N . LEU A 1 81 ? -7.686 -0.793 -17.402 1.00 90.25 81 LEU A N 1
ATOM 648 C CA . LEU A 1 81 ? -7.792 0.227 -16.361 1.00 90.25 81 LEU A CA 1
ATOM 649 C C . LEU A 1 81 ? -8.107 1.619 -16.906 1.00 90.25 81 LEU A C 1
ATOM 651 O O . LEU A 1 81 ? -8.555 2.457 -16.130 1.00 90.25 81 LEU A O 1
ATOM 655 N N . GLU A 1 82 ? -7.808 1.862 -18.185 1.00 88.19 82 GLU A N 1
ATOM 656 C CA . GLU A 1 82 ? -7.989 3.147 -18.874 1.00 88.19 82 GLU A CA 1
ATOM 657 C C . GLU A 1 82 ? -7.503 4.354 -18.038 1.00 88.19 82 GLU A C 1
ATOM 659 O O . GLU A 1 82 ? -8.270 5.276 -17.751 1.00 88.19 82 GLU A O 1
ATOM 664 N N . PRO A 1 83 ? -6.233 4.363 -17.578 1.00 87.81 83 PRO A N 1
ATOM 665 C CA . PRO A 1 83 ? -5.723 5.463 -16.768 1.00 87.81 83 PRO A CA 1
ATOM 666 C C . PRO A 1 83 ? -5.649 6.761 -17.581 1.00 87.81 83 PRO A C 1
ATOM 668 O O . PRO A 1 83 ? -5.412 6.733 -18.787 1.00 87.81 83 PRO A O 1
ATOM 671 N N . ALA A 1 84 ? -5.774 7.907 -16.907 1.00 82.44 84 ALA A N 1
ATOM 672 C CA . ALA A 1 84 ? -5.712 9.220 -17.549 1.00 82.44 84 ALA A CA 1
ATOM 673 C C . ALA A 1 84 ? -4.395 9.417 -18.315 1.00 82.44 84 ALA A C 1
ATOM 675 O O . ALA A 1 84 ? -3.326 9.289 -17.730 1.00 82.44 84 ALA A O 1
ATOM 676 N N . ASP A 1 85 ? -4.441 9.806 -19.589 1.00 83.88 85 ASP A N 1
ATOM 677 C CA . ASP A 1 85 ? -3.248 9.846 -20.450 1.00 83.88 85 ASP A CA 1
ATOM 678 C C . ASP A 1 85 ? -2.121 10.784 -19.991 1.00 83.88 85 ASP A C 1
ATOM 680 O O . ASP A 1 85 ? -0.998 10.665 -20.481 1.00 83.88 85 ASP A O 1
ATOM 684 N N . SER A 1 86 ? -2.387 11.672 -19.033 1.00 83.88 86 SER A N 1
ATOM 685 C CA . SER A 1 86 ? -1.415 12.613 -18.479 1.00 83.88 86 SER A CA 1
ATOM 686 C C . SER A 1 86 ? -0.298 11.962 -17.654 1.00 83.88 86 SER A C 1
ATOM 688 O O . SER A 1 86 ? 0.697 12.627 -17.368 1.00 83.88 86 SER A O 1
ATOM 690 N N . TRP A 1 87 ? -0.425 10.691 -17.252 1.00 91.00 87 TRP A N 1
ATOM 691 C CA . TRP A 1 87 ? 0.618 10.036 -16.461 1.00 91.00 87 TRP A CA 1
ATOM 692 C C . TRP A 1 87 ? 1.877 9.747 -17.296 1.00 91.00 87 TRP A C 1
ATOM 694 O O . TRP A 1 87 ? 1.820 9.351 -18.468 1.00 91.00 87 TRP A O 1
ATOM 704 N N . ARG A 1 88 ? 3.036 9.896 -16.649 1.00 93.94 88 ARG A N 1
ATOM 705 C CA . ARG A 1 88 ? 4.364 9.674 -17.240 1.00 93.94 88 ARG A CA 1
ATOM 706 C C . ARG A 1 88 ? 5.202 8.663 -16.465 1.00 93.94 88 ARG A C 1
ATOM 708 O O . ARG A 1 88 ? 6.067 8.019 -17.047 1.00 93.94 88 ARG A O 1
ATOM 715 N N . PHE A 1 89 ? 4.971 8.511 -15.169 1.00 95.56 89 PHE A N 1
ATOM 716 C CA . PHE A 1 89 ? 5.769 7.663 -14.293 1.00 95.56 89 PHE A CA 1
ATOM 717 C C . PHE A 1 89 ? 4.901 6.598 -13.640 1.00 95.56 89 PHE A C 1
ATOM 719 O O . PHE A 1 89 ? 3.839 6.906 -13.105 1.00 95.56 89 PHE A O 1
ATOM 726 N N . MET A 1 90 ? 5.383 5.355 -13.642 1.00 97.31 90 MET A N 1
ATOM 727 C CA . MET A 1 90 ? 4.830 4.284 -12.818 1.00 97.31 90 MET A CA 1
ATOM 728 C C . MET A 1 90 ? 5.727 4.071 -11.609 1.00 97.31 90 MET A C 1
ATOM 730 O O . MET A 1 90 ? 6.884 3.659 -11.728 1.00 97.31 90 MET A O 1
ATOM 734 N N . TYR A 1 91 ? 5.166 4.322 -10.441 1.00 95.00 91 TYR A N 1
ATOM 735 C CA . TYR A 1 91 ? 5.753 3.980 -9.160 1.00 95.00 91 TYR A CA 1
ATOM 736 C C . TYR A 1 91 ? 5.371 2.568 -8.793 1.00 95.00 91 TYR A C 1
ATOM 738 O O . TYR A 1 91 ? 4.237 2.157 -9.012 1.00 95.00 91 TYR A O 1
ATOM 746 N N . GLN A 1 92 ? 6.312 1.852 -8.200 1.00 94.00 92 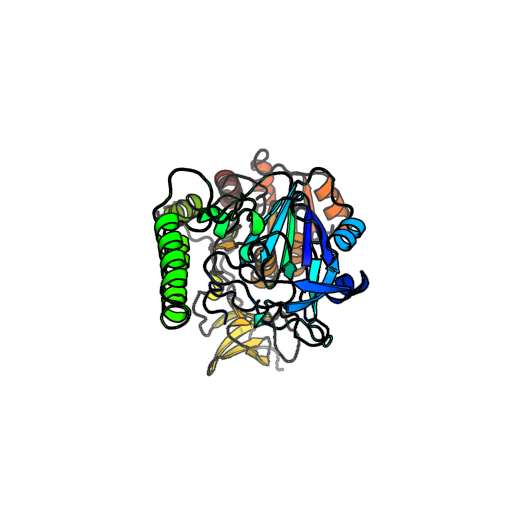GLN A N 1
ATOM 747 C CA . GLN A 1 92 ? 6.093 0.519 -7.671 1.00 94.00 92 GLN A CA 1
ATOM 748 C C . GLN A 1 92 ? 6.409 0.535 -6.183 1.00 94.00 92 GLN A C 1
ATOM 750 O O . GLN A 1 92 ? 7.460 1.041 -5.780 1.00 94.00 92 GLN A O 1
ATOM 755 N N . LEU A 1 93 ? 5.520 -0.049 -5.387 1.00 83.56 93 LEU A N 1
ATOM 756 C CA . LEU A 1 93 ? 5.725 -0.300 -3.968 1.00 83.56 93 LEU A CA 1
ATOM 757 C C . LEU A 1 93 ? 5.712 -1.809 -3.730 1.00 83.56 93 LEU A C 1
ATOM 759 O O . LEU A 1 93 ? 4.777 -2.512 -4.116 1.00 83.56 93 LEU A O 1
ATOM 763 N N . SER A 1 94 ? 6.773 -2.297 -3.102 1.00 79.94 94 SER A N 1
ATOM 764 C CA . SER A 1 94 ? 6.897 -3.671 -2.624 1.00 79.94 94 SER A CA 1
ATOM 765 C C . SER A 1 94 ? 6.254 -3.830 -1.247 1.00 79.94 94 SER A C 1
ATOM 767 O O . SER A 1 94 ? 6.243 -2.899 -0.440 1.00 79.94 94 SER A O 1
ATOM 769 N N . GLY A 1 95 ? 5.822 -5.048 -0.917 1.00 70.81 95 GLY A N 1
ATOM 770 C CA . GLY A 1 95 ? 5.286 -5.390 0.404 1.00 70.81 95 GLY A CA 1
ATOM 771 C C . GLY A 1 95 ? 6.252 -5.197 1.585 1.00 70.81 95 GLY A C 1
ATOM 772 O O . GLY A 1 95 ? 5.811 -5.263 2.728 1.00 70.81 95 GLY A O 1
ATOM 773 N N . ASN A 1 96 ? 7.543 -4.950 1.334 1.00 64.00 96 ASN A N 1
ATOM 774 C CA . ASN A 1 96 ? 8.546 -4.607 2.353 1.00 64.00 96 ASN A CA 1
ATOM 775 C C . ASN A 1 96 ? 8.889 -3.100 2.412 1.00 64.00 96 ASN A C 1
ATOM 777 O O . ASN A 1 96 ? 9.830 -2.721 3.105 1.00 64.00 96 ASN A O 1
ATOM 781 N N . GLY A 1 97 ? 8.190 -2.254 1.649 1.00 69.12 97 GLY A N 1
ATOM 782 C CA . GLY A 1 97 ? 8.443 -0.812 1.585 1.00 69.12 97 GLY A CA 1
ATOM 783 C C . GLY A 1 97 ? 9.475 -0.372 0.540 1.00 69.12 97 GLY A C 1
ATOM 784 O O . GLY A 1 97 ? 9.714 0.826 0.405 1.00 69.12 97 GLY A O 1
ATOM 785 N N . TYR A 1 98 ? 10.078 -1.294 -0.224 1.00 76.25 98 TYR A N 1
ATOM 786 C CA . TYR A 1 98 ? 10.946 -0.923 -1.346 1.00 76.25 98 TYR A CA 1
ATOM 787 C C . TYR A 1 98 ? 10.160 -0.164 -2.423 1.00 76.25 98 TYR A C 1
ATOM 789 O O . TYR A 1 98 ? 9.084 -0.607 -2.832 1.00 76.25 98 TYR A O 1
ATOM 797 N N . THR A 1 99 ? 10.725 0.944 -2.910 1.00 83.38 99 THR A N 1
ATOM 798 C CA . THR A 1 99 ? 10.134 1.767 -3.968 1.00 83.38 99 THR A CA 1
ATOM 799 C C . THR A 1 99 ? 11.080 1.958 -5.144 1.00 83.38 99 THR A C 1
ATOM 801 O O . THR A 1 99 ? 12.291 2.137 -4.987 1.00 83.38 99 THR A O 1
ATOM 804 N N . THR A 1 100 ? 10.505 1.964 -6.342 1.00 90.50 100 THR A N 1
ATOM 805 C CA . THR A 1 100 ? 11.191 2.354 -7.577 1.00 90.50 100 THR A CA 1
ATOM 806 C C . THR A 1 100 ? 10.207 3.028 -8.530 1.00 90.50 100 THR A C 1
ATOM 808 O O . THR A 1 100 ? 8.992 3.004 -8.313 1.00 90.50 100 THR A O 1
ATOM 811 N N . VAL A 1 101 ? 10.743 3.669 -9.562 1.00 94.50 101 VAL A N 1
ATOM 812 C CA . VAL A 1 101 ? 10.001 4.466 -10.536 1.00 94.50 101 VAL A CA 1
ATOM 813 C C . VAL A 1 101 ? 10.470 4.124 -11.943 1.00 94.50 101 VAL A C 1
ATOM 815 O O . VAL A 1 101 ? 11.674 4.026 -12.193 1.00 94.50 101 VAL A O 1
ATOM 818 N N . THR A 1 102 ? 9.527 4.000 -12.870 1.00 97.12 102 THR A N 1
ATOM 819 C CA . THR A 1 102 ? 9.815 3.748 -14.284 1.00 97.12 102 THR A CA 1
ATOM 820 C C . THR A 1 102 ? 9.099 4.776 -15.157 1.00 97.12 102 THR A C 1
ATOM 822 O O . THR A 1 102 ? 7.942 5.110 -14.909 1.00 97.12 102 THR A O 1
ATOM 825 N N . ASP A 1 103 ? 9.802 5.307 -16.158 1.00 96.06 103 ASP A N 1
ATOM 826 C CA . ASP A 1 103 ? 9.247 6.240 -17.145 1.00 96.06 103 ASP A CA 1
ATOM 827 C C . ASP A 1 103 ? 8.386 5.458 -18.153 1.00 96.06 103 ASP A C 1
ATOM 829 O O . ASP A 1 103 ? 8.778 4.370 -18.579 1.00 96.06 103 ASP A O 1
ATOM 833 N N . ARG A 1 104 ? 7.208 5.979 -18.518 1.00 95.38 104 ARG A N 1
ATOM 834 C CA . ARG A 1 104 ? 6.233 5.335 -19.422 1.00 95.38 104 ARG A CA 1
ATOM 835 C C . ARG A 1 104 ? 6.869 4.945 -20.752 1.00 95.38 104 ARG A C 1
ATOM 837 O O . ARG A 1 104 ? 6.562 3.888 -21.293 1.00 95.38 104 ARG A O 1
ATOM 844 N N . GLU A 1 105 ? 7.792 5.770 -21.235 1.00 94.69 105 GLU A N 1
ATOM 845 C CA . GLU A 1 105 ? 8.554 5.539 -22.464 1.00 94.69 105 GLU A CA 1
ATOM 846 C C . GLU A 1 105 ? 9.438 4.281 -22.416 1.00 94.69 105 GLU A C 1
ATOM 848 O O . GLU A 1 105 ? 9.776 3.736 -23.461 1.00 94.69 105 GLU A O 1
ATOM 853 N N . ASP A 1 106 ? 9.825 3.810 -21.227 1.00 94.62 106 ASP A N 1
ATOM 854 C CA . ASP A 1 106 ? 10.682 2.628 -21.054 1.00 94.62 106 ASP A CA 1
ATOM 855 C C . ASP A 1 106 ? 9.888 1.348 -20.749 1.00 94.62 106 ASP A C 1
ATOM 857 O O . ASP A 1 106 ? 10.467 0.320 -20.398 1.00 94.62 106 ASP A O 1
ATOM 861 N N . MET A 1 107 ? 8.557 1.395 -20.846 1.00 95.12 107 MET A N 1
ATOM 862 C CA . MET A 1 107 ? 7.684 0.255 -20.534 1.00 95.12 107 MET A CA 1
ATOM 863 C C . MET A 1 107 ? 7.399 -0.639 -21.737 1.00 95.12 107 MET A C 1
ATOM 865 O O . MET A 1 107 ? 6.499 -1.480 -21.683 1.00 95.12 107 MET A O 1
ATOM 869 N N . GLN A 1 108 ? 8.150 -0.466 -22.824 1.00 90.75 108 GLN A N 1
ATOM 870 C CA . GLN A 1 108 ? 8.061 -1.354 -23.971 1.00 90.75 108 GLN A CA 1
ATOM 871 C C . GLN A 1 108 ? 8.336 -2.798 -23.532 1.00 90.75 108 GLN A C 1
ATOM 873 O O . GLN A 1 108 ? 9.276 -3.066 -22.783 1.00 90.75 108 GLN A O 1
ATOM 878 N N . ASP A 1 109 ? 7.455 -3.705 -23.953 1.00 93.75 109 ASP A N 1
ATOM 879 C CA . ASP A 1 109 ? 7.477 -5.130 -23.607 1.00 93.75 109 ASP A CA 1
ATOM 880 C C . ASP A 1 109 ? 7.458 -5.431 -22.100 1.00 93.75 109 ASP A C 1
ATOM 882 O O . ASP A 1 109 ? 7.751 -6.551 -21.677 1.00 93.75 109 ASP A O 1
ATOM 886 N N . ALA A 1 110 ? 7.077 -4.454 -21.270 1.00 97.44 110 ALA A N 1
ATOM 887 C CA . ALA A 1 110 ? 6.935 -4.662 -19.841 1.00 97.44 110 ALA A CA 1
ATOM 888 C C . ALA A 1 110 ? 5.791 -5.637 -19.542 1.00 97.44 110 ALA A C 1
ATOM 890 O O . ALA A 1 110 ? 4.744 -5.653 -20.201 1.00 97.44 110 ALA A O 1
ATOM 891 N N . PHE A 1 111 ? 5.975 -6.444 -18.505 1.00 97.38 111 PHE A N 1
ATOM 892 C CA . PHE A 1 111 ? 5.011 -7.467 -18.122 1.00 97.38 111 PHE A CA 1
ATOM 893 C C . PHE A 1 111 ? 5.032 -7.723 -16.619 1.00 97.38 111 PHE A C 1
ATOM 895 O O . PHE A 1 111 ? 6.004 -7.441 -15.922 1.00 97.38 111 PHE A O 1
ATOM 902 N N . ILE A 1 112 ? 3.939 -8.275 -16.109 1.00 96.06 112 ILE A N 1
ATOM 903 C CA . ILE A 1 112 ? 3.815 -8.726 -14.728 1.00 96.06 112 ILE A CA 1
ATOM 904 C C . ILE A 1 112 ? 4.195 -10.200 -14.705 1.00 96.06 112 ILE A C 1
ATOM 906 O O . ILE A 1 112 ? 3.440 -11.031 -15.203 1.00 96.06 112 ILE A O 1
ATOM 910 N N . ALA A 1 113 ? 5.357 -10.534 -14.149 1.00 94.62 113 ALA A N 1
ATOM 911 C CA . ALA A 1 113 ? 5.771 -11.914 -13.928 1.00 94.62 113 ALA A CA 1
ATOM 912 C C . ALA A 1 113 ? 4.947 -12.518 -12.785 1.00 94.62 113 ALA A C 1
ATOM 914 O O . ALA A 1 113 ? 4.845 -11.924 -11.709 1.00 94.62 113 ALA A O 1
ATOM 915 N N . VAL A 1 114 ? 4.361 -13.695 -13.019 1.00 91.69 114 VAL A N 1
ATOM 916 C CA . VAL A 1 114 ? 3.443 -14.343 -12.069 1.00 91.69 114 VAL A CA 1
ATOM 917 C C . VAL A 1 114 ? 3.855 -15.777 -11.766 1.00 91.69 114 VAL A C 1
ATOM 919 O O . VAL A 1 114 ? 3.879 -16.165 -10.598 1.00 91.69 114 VAL A O 1
ATOM 922 N N . ARG A 1 115 ? 4.183 -16.570 -12.790 1.00 91.31 115 ARG A N 1
ATOM 923 C CA . ARG A 1 115 ? 4.471 -18.004 -12.656 1.00 91.31 115 ARG A CA 1
ATOM 924 C C . ARG A 1 115 ? 5.832 -18.370 -13.228 1.00 91.31 115 ARG A C 1
ATOM 926 O O . ARG A 1 115 ? 6.377 -17.655 -14.065 1.00 91.31 115 ARG A O 1
ATOM 933 N N . ASP A 1 116 ? 6.375 -19.492 -12.777 1.00 90.19 116 ASP A N 1
ATOM 934 C CA . ASP A 1 116 ? 7.502 -20.145 -13.436 1.00 90.19 116 ASP A CA 1
ATOM 935 C C . ASP A 1 116 ? 7.044 -20.887 -14.709 1.00 90.19 116 ASP A C 1
ATOM 937 O O . ASP A 1 116 ? 5.853 -20.971 -15.021 1.00 90.19 116 ASP A O 1
ATOM 941 N N . ILE A 1 117 ? 7.992 -21.450 -15.462 1.00 88.44 117 ILE A N 1
ATOM 942 C CA . ILE A 1 117 ? 7.679 -22.193 -16.692 1.00 88.44 117 ILE A CA 1
ATOM 943 C C . ILE A 1 117 ? 6.894 -23.494 -16.449 1.00 88.44 117 ILE A C 1
ATOM 945 O O . ILE A 1 117 ? 6.249 -24.009 -17.360 1.00 88.44 117 ILE A O 1
ATOM 949 N N . LYS A 1 118 ? 6.921 -24.020 -15.218 1.00 87.69 118 LYS A N 1
ATOM 950 C CA . LYS A 1 118 ? 6.186 -25.222 -14.799 1.00 87.69 118 LYS A CA 1
ATOM 951 C C . LYS A 1 118 ? 4.756 -24.894 -14.350 1.00 87.69 118 LYS A C 1
ATOM 953 O O . LYS A 1 118 ? 4.012 -25.803 -13.991 1.00 87.69 118 LYS A O 1
ATOM 958 N N . GLY A 1 119 ? 4.367 -23.617 -14.368 1.00 87.38 119 GLY A N 1
ATOM 959 C CA . GLY A 1 119 ? 3.052 -23.142 -13.949 1.00 87.38 119 GLY A CA 1
ATOM 960 C C . GLY A 1 119 ? 2.898 -22.969 -12.435 1.00 87.38 119 GLY A C 1
ATOM 961 O O . GLY A 1 119 ? 1.796 -22.659 -11.973 1.00 87.38 119 GLY A O 1
ATOM 962 N N . ASN A 1 120 ? 3.962 -23.119 -11.643 1.00 87.88 120 ASN A N 1
ATOM 963 C CA . ASN A 1 120 ? 3.927 -22.767 -10.223 1.00 87.88 120 ASN A CA 1
ATOM 964 C C . ASN A 1 120 ? 3.969 -21.249 -10.071 1.00 87.88 120 ASN A C 1
ATOM 966 O O . ASN A 1 120 ? 4.461 -20.548 -10.949 1.00 87.88 120 ASN A O 1
ATOM 970 N N . LEU A 1 121 ? 3.488 -20.725 -8.942 1.00 85.94 121 LEU A N 1
ATOM 971 C CA . LEU A 1 121 ? 3.734 -19.321 -8.622 1.00 85.94 121 LEU A CA 1
ATOM 972 C C . LEU A 1 121 ? 5.248 -19.067 -8.619 1.00 85.94 121 LEU A C 1
ATOM 974 O O . LEU A 1 121 ? 5.994 -19.925 -8.143 1.00 85.94 121 LEU A O 1
ATOM 978 N N . LEU A 1 122 ? 5.679 -17.915 -9.146 1.00 85.19 122 LEU A N 1
ATOM 979 C CA . LEU A 1 122 ? 7.092 -17.542 -9.198 1.00 85.19 122 LEU A CA 1
ATOM 980 C C . LEU A 1 122 ? 7.732 -17.763 -7.825 1.00 85.19 122 LEU A C 1
ATOM 982 O O . LEU A 1 122 ? 7.083 -17.506 -6.818 1.00 85.19 122 LEU A O 1
ATOM 986 N N . ASP A 1 123 ? 8.960 -18.270 -7.768 1.00 78.75 123 ASP A N 1
ATOM 987 C CA . ASP A 1 123 ? 9.594 -18.594 -6.490 1.00 78.75 123 ASP A CA 1
ATOM 988 C C . ASP A 1 123 ? 9.804 -17.340 -5.611 1.00 78.75 123 ASP A C 1
ATOM 990 O O . ASP A 1 123 ? 9.905 -16.210 -6.113 1.00 78.75 123 ASP A O 1
ATOM 994 N N . ARG A 1 124 ? 9.859 -17.526 -4.285 1.00 74.69 124 ARG A N 1
ATOM 995 C CA . ARG A 1 124 ? 10.120 -16.439 -3.329 1.00 74.69 124 ARG A CA 1
ATOM 996 C C . ARG A 1 124 ? 11.467 -15.778 -3.588 1.00 74.69 124 ARG A C 1
ATOM 998 O O . ARG A 1 124 ? 11.538 -14.552 -3.538 1.00 74.69 124 ARG A O 1
ATOM 1005 N N . ASP A 1 125 ? 12.488 -16.552 -3.933 1.00 70.88 125 ASP A N 1
ATOM 1006 C CA . ASP A 1 125 ? 13.833 -16.043 -4.214 1.00 70.88 125 ASP A CA 1
ATOM 1007 C C . ASP A 1 125 ? 13.839 -15.190 -5.497 1.00 70.88 125 ASP A C 1
ATOM 1009 O O . ASP A 1 125 ? 14.484 -14.137 -5.580 1.00 70.88 125 ASP A O 1
ATOM 1013 N N . MET A 1 126 ? 12.985 -15.549 -6.464 1.00 71.12 126 MET A N 1
ATOM 1014 C CA . MET A 1 126 ? 12.731 -14.747 -7.670 1.00 71.12 126 MET A CA 1
ATOM 1015 C C . MET A 1 126 ? 11.869 -13.497 -7.413 1.00 71.12 126 MET A C 1
ATOM 1017 O O . MET A 1 126 ? 11.705 -12.652 -8.303 1.00 71.12 126 MET A O 1
ATOM 1021 N N . GLY A 1 127 ? 11.387 -13.326 -6.180 1.00 70.31 127 GLY A N 1
ATOM 1022 C CA . GLY A 1 127 ? 10.677 -12.140 -5.719 1.00 70.31 127 GLY A CA 1
ATOM 1023 C C . GLY A 1 127 ? 9.167 -12.172 -5.915 1.00 70.31 127 GLY A C 1
ATOM 1024 O O . GLY A 1 127 ? 8.550 -11.114 -5.835 1.00 70.31 127 GLY A O 1
ATOM 1025 N N . GLY A 1 128 ? 8.562 -13.333 -6.188 1.00 82.69 128 GLY A N 1
ATOM 1026 C CA . GLY A 1 128 ? 7.116 -13.444 -6.410 1.00 82.69 128 GLY A CA 1
ATOM 1027 C C . GLY A 1 128 ? 6.570 -12.578 -7.539 1.00 82.69 128 GLY A C 1
ATOM 1028 O O . GLY A 1 128 ? 7.270 -12.251 -8.492 1.00 82.69 128 GLY A O 1
ATOM 1029 N N . VAL A 1 129 ? 5.293 -12.199 -7.417 1.00 87.12 129 VAL A N 1
ATOM 1030 C CA . VAL A 1 129 ? 4.639 -11.326 -8.398 1.00 87.12 129 VAL A CA 1
ATOM 1031 C C . VAL A 1 129 ? 5.370 -9.985 -8.464 1.00 87.12 129 VAL A C 1
ATOM 1033 O O . VAL A 1 129 ? 5.534 -9.309 -7.444 1.00 87.12 129 VAL A O 1
ATOM 1036 N N . ARG A 1 130 ? 5.809 -9.607 -9.665 1.00 91.25 130 ARG A N 1
ATOM 1037 C CA . ARG A 1 130 ? 6.585 -8.385 -9.913 1.00 91.25 130 ARG A CA 1
ATOM 1038 C C . ARG A 1 130 ? 6.394 -7.867 -11.326 1.00 91.25 130 ARG A C 1
ATOM 1040 O O . ARG A 1 130 ? 6.089 -8.639 -12.230 1.00 91.25 130 ARG A O 1
ATOM 1047 N N . ILE A 1 131 ? 6.630 -6.576 -11.521 1.00 95.00 131 ILE A N 1
ATOM 1048 C CA . ILE A 1 131 ? 6.665 -5.971 -12.855 1.00 95.00 131 ILE A CA 1
ATOM 1049 C C . ILE A 1 131 ? 8.098 -6.024 -13.364 1.00 95.00 131 ILE A C 1
ATOM 1051 O O . ILE A 1 131 ? 9.030 -5.715 -12.623 1.00 95.00 131 ILE A O 1
ATOM 1055 N N . VAL A 1 132 ? 8.261 -6.461 -14.606 1.00 95.31 132 VAL A N 1
ATOM 1056 C CA . VAL A 1 132 ? 9.542 -6.636 -15.282 1.00 95.31 132 VAL A CA 1
ATOM 1057 C C . VAL A 1 132 ? 9.605 -5.686 -16.465 1.00 95.31 132 VAL A C 1
ATOM 1059 O O . VAL A 1 132 ? 8.664 -5.608 -17.253 1.00 95.31 132 VAL A O 1
ATOM 1062 N N . PHE A 1 133 ? 10.737 -4.996 -16.586 1.00 96.38 133 PHE A N 1
ATOM 1063 C CA . PHE A 1 133 ? 11.037 -4.066 -17.672 1.00 96.38 133 PHE A CA 1
ATOM 1064 C C . PHE A 1 133 ? 12.288 -4.565 -18.408 1.00 96.38 133 PHE A C 1
ATOM 1066 O O . PHE A 1 133 ? 13.397 -4.307 -17.938 1.00 96.38 133 PHE A O 1
ATOM 1073 N N . PRO A 1 134 ? 12.147 -5.306 -19.525 1.00 91.88 134 PRO A N 1
ATOM 1074 C CA . PRO A 1 134 ? 13.277 -5.970 -20.187 1.00 91.88 134 PRO A CA 1
ATOM 1075 C C . PRO A 1 134 ? 14.422 -5.034 -20.600 1.00 91.88 134 PRO A C 1
ATOM 1077 O O . PRO A 1 134 ? 15.587 -5.429 -20.590 1.00 91.88 134 PRO A O 1
ATOM 1080 N N . GLY A 1 135 ? 14.109 -3.780 -20.939 1.00 88.50 135 GLY A N 1
ATOM 1081 C CA . GLY A 1 135 ? 15.100 -2.771 -21.324 1.00 88.50 135 GLY A CA 1
ATOM 1082 C C . GLY A 1 135 ? 15.875 -2.140 -20.161 1.00 88.50 135 GLY A C 1
ATOM 1083 O O . GLY A 1 135 ? 16.785 -1.346 -20.403 1.00 88.50 135 GLY A O 1
ATOM 1084 N N . LEU A 1 136 ? 15.541 -2.460 -18.905 1.00 93.94 136 LEU A N 1
ATOM 1085 C CA . LEU A 1 136 ? 16.061 -1.769 -17.721 1.00 93.94 136 LEU A CA 1
ATOM 1086 C C . LEU A 1 136 ? 16.850 -2.692 -16.783 1.00 93.94 136 LEU A C 1
ATOM 1088 O O . LEU A 1 136 ? 16.665 -3.908 -16.763 1.00 93.94 136 LEU A O 1
ATOM 1092 N N . TYR A 1 137 ? 17.722 -2.102 -15.964 1.00 89.50 137 TYR A N 1
ATOM 1093 C CA . TYR A 1 137 ? 18.375 -2.799 -14.857 1.00 89.50 137 TYR A CA 1
ATOM 1094 C C . TYR A 1 137 ? 17.351 -3.337 -13.849 1.00 89.50 137 TYR A C 1
ATOM 1096 O O . TYR A 1 137 ? 16.303 -2.739 -13.595 1.00 89.50 137 TYR A O 1
ATOM 1104 N N . SER A 1 138 ? 17.691 -4.452 -13.201 1.00 89.75 138 SER A N 1
ATOM 1105 C CA . SER A 1 138 ? 16.797 -5.206 -12.315 1.00 89.75 138 SER A CA 1
ATOM 1106 C C . SER A 1 138 ? 16.289 -4.418 -11.104 1.00 89.75 138 SER A C 1
ATOM 1108 O O . SER A 1 138 ? 15.215 -4.734 -10.591 1.00 89.75 138 SER A O 1
ATOM 1110 N N . TRP A 1 139 ? 16.984 -3.351 -10.689 1.00 88.69 139 TRP A N 1
ATOM 1111 C CA . TRP A 1 139 ? 16.506 -2.465 -9.625 1.00 88.69 139 TRP A CA 1
ATOM 1112 C C . TRP A 1 139 ? 15.187 -1.759 -10.003 1.00 88.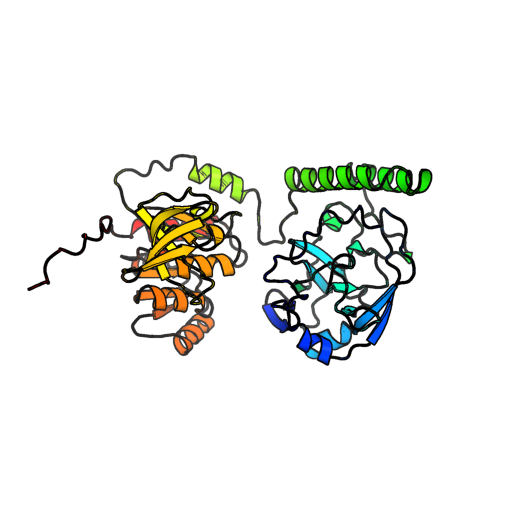69 139 TRP A C 1
ATOM 1114 O O . TRP A 1 139 ? 14.398 -1.422 -9.125 1.00 88.69 139 TRP A O 1
ATOM 1124 N N . LYS A 1 140 ? 14.888 -1.581 -11.297 1.00 94.31 140 LYS A N 1
ATOM 1125 C CA . LYS A 1 140 ? 13.630 -0.978 -11.781 1.00 94.31 140 LYS A CA 1
ATOM 1126 C C . LYS A 1 140 ? 12.409 -1.885 -11.646 1.00 94.31 140 LYS A C 1
ATOM 1128 O O . LYS A 1 140 ? 11.290 -1.456 -11.903 1.00 94.31 140 LYS A O 1
ATOM 1133 N N . SER A 1 141 ? 12.614 -3.138 -11.254 1.00 93.19 141 SER A N 1
ATOM 1134 C CA . SER A 1 141 ? 11.571 -4.154 -11.136 1.00 93.19 141 SER A CA 1
ATOM 1135 C C . SER A 1 141 ? 11.364 -4.492 -9.658 1.00 93.19 141 SER A C 1
ATOM 1137 O O . SER A 1 141 ? 12.125 -5.283 -9.100 1.00 93.19 141 SER A O 1
ATOM 1139 N N . ALA A 1 142 ? 10.366 -3.915 -8.988 1.00 89.69 142 ALA A N 1
ATOM 1140 C CA . ALA A 1 142 ? 10.135 -4.193 -7.567 1.00 89.69 142 ALA A CA 1
ATOM 1141 C C . ALA A 1 142 ? 9.695 -5.651 -7.348 1.00 89.69 142 ALA A C 1
ATOM 1143 O O . ALA A 1 142 ? 8.745 -6.117 -7.974 1.00 89.69 142 ALA A O 1
ATOM 1144 N N . LYS A 1 143 ? 10.374 -6.376 -6.450 1.00 86.00 143 LYS A N 1
ATOM 1145 C CA . LYS A 1 143 ? 9.932 -7.701 -5.980 1.00 86.00 143 LYS A CA 1
ATOM 1146 C C . LYS A 1 143 ? 8.678 -7.548 -5.107 1.00 86.00 143 LYS A C 1
ATOM 1148 O O . LYS A 1 143 ? 8.513 -6.514 -4.472 1.00 86.00 143 LYS A O 1
ATOM 1153 N N . PHE A 1 144 ? 7.819 -8.564 -5.068 1.00 83.50 144 PHE A N 1
ATOM 1154 C CA . PHE A 1 144 ? 6.595 -8.632 -4.257 1.00 83.50 144 PHE A CA 1
ATOM 1155 C C . PHE A 1 144 ? 5.748 -7.356 -4.326 1.00 83.50 144 PHE A C 1
ATOM 1157 O O . PHE A 1 144 ? 5.350 -6.805 -3.295 1.00 83.50 144 PHE A O 1
ATOM 1164 N N . VAL A 1 145 ? 5.503 -6.871 -5.545 1.00 88.62 145 VAL A N 1
ATOM 1165 C CA . VAL A 1 145 ? 4.776 -5.617 -5.763 1.00 88.62 145 VAL A CA 1
ATOM 1166 C C . VAL A 1 145 ? 3.381 -5.707 -5.141 1.00 88.62 145 VAL A C 1
ATOM 1168 O O . VAL A 1 145 ? 2.684 -6.709 -5.296 1.00 88.62 145 VAL A O 1
ATOM 1171 N N . THR A 1 146 ? 2.981 -4.685 -4.398 1.00 84.94 146 THR A N 1
ATOM 1172 C CA . THR A 1 146 ? 1.659 -4.577 -3.759 1.00 84.94 146 THR A CA 1
ATOM 1173 C C . THR A 1 146 ? 0.879 -3.387 -4.281 1.00 84.94 146 THR A C 1
ATOM 1175 O O . THR A 1 146 ? -0.351 -3.382 -4.226 1.00 84.94 146 THR A O 1
ATOM 1178 N N . GLU A 1 147 ? 1.577 -2.401 -4.837 1.00 89.38 147 GLU A N 1
ATOM 1179 C CA . GLU A 1 147 ? 0.953 -1.230 -5.415 1.00 89.38 147 GLU A CA 1
ATOM 1180 C C . GLU A 1 147 ? 1.723 -0.685 -6.612 1.00 89.38 147 GLU A C 1
ATOM 1182 O O . GLU A 1 147 ? 2.957 -0.679 -6.631 1.00 89.38 147 GLU A O 1
ATOM 1187 N N . ILE A 1 148 ? 0.956 -0.187 -7.584 1.00 95.38 148 ILE A N 1
ATOM 1188 C CA . ILE A 1 148 ? 1.441 0.725 -8.609 1.00 95.38 148 ILE A CA 1
ATOM 1189 C C . ILE A 1 148 ? 0.696 2.056 -8.566 1.00 95.38 148 ILE A C 1
ATOM 1191 O O . ILE A 1 148 ? -0.523 2.078 -8.404 1.00 95.38 148 ILE A O 1
ATOM 1195 N N . SER A 1 149 ? 1.420 3.158 -8.754 1.00 92.31 149 SER A N 1
ATOM 1196 C CA . SER A 1 149 ? 0.838 4.495 -8.926 1.00 92.31 149 SER A CA 1
ATOM 1197 C C . SER A 1 149 ? 1.283 5.090 -10.252 1.00 92.31 149 SER A C 1
ATOM 1199 O O . SER A 1 149 ? 2.474 5.084 -10.555 1.00 92.31 149 SER A O 1
ATOM 1201 N N . LEU A 1 150 ? 0.330 5.580 -11.035 1.00 92.75 150 LEU A N 1
ATOM 1202 C CA . LEU A 1 150 ? 0.549 6.266 -12.302 1.00 92.75 150 LEU A CA 1
ATOM 1203 C C . LEU A 1 150 ? 0.427 7.770 -12.069 1.00 92.75 150 LEU A C 1
ATOM 1205 O O . LEU A 1 150 ? -0.677 8.256 -11.838 1.00 92.75 150 LEU A O 1
ATOM 1209 N N . ASP A 1 151 ? 1.540 8.495 -12.134 1.00 86.62 151 ASP A N 1
ATOM 1210 C CA . ASP A 1 151 ? 1.551 9.944 -11.910 1.00 86.62 151 ASP A CA 1
ATOM 1211 C C . ASP A 1 151 ? 2.318 10.680 -13.019 1.00 86.62 151 ASP A C 1
ATOM 1213 O O . ASP A 1 151 ? 3.096 10.098 -13.780 1.00 86.62 151 ASP A O 1
ATOM 1217 N N . ASP A 1 152 ? 2.101 11.984 -13.123 1.00 86.06 152 ASP A N 1
ATOM 1218 C CA . ASP A 1 152 ? 2.739 12.891 -14.086 1.00 86.06 152 ASP A CA 1
ATOM 1219 C C . ASP A 1 152 ? 4.077 13.470 -13.585 1.00 86.06 152 ASP A C 1
ATOM 1221 O O . ASP A 1 152 ? 4.975 13.776 -14.371 1.00 86.06 152 ASP A O 1
ATOM 1225 N N . CYS A 1 153 ? 4.241 13.573 -12.266 1.00 84.00 153 CYS A N 1
ATOM 1226 C CA . CYS A 1 153 ? 5.417 14.136 -11.616 1.00 84.00 153 CYS A CA 1
ATOM 1227 C C . CYS A 1 153 ? 6.455 13.061 -11.278 1.00 84.00 153 CYS A C 1
ATOM 1229 O O . CYS A 1 153 ? 6.116 12.014 -10.725 1.00 84.00 153 CYS A O 1
ATOM 1231 N N . TYR A 1 154 ? 7.736 13.344 -11.545 1.00 87.12 154 TYR A N 1
ATOM 1232 C CA . TYR A 1 154 ? 8.853 12.455 -11.204 1.00 87.12 154 TYR A CA 1
ATOM 1233 C C . TYR A 1 154 ? 9.229 12.534 -9.718 1.00 87.12 154 TYR A C 1
ATOM 1235 O O . TYR A 1 154 ? 9.399 13.620 -9.164 1.00 87.12 154 TYR A O 1
ATOM 1243 N N . ARG A 1 155 ? 9.453 11.376 -9.094 1.00 84.50 155 ARG A N 1
ATOM 1244 C CA . ARG A 1 155 ? 9.913 11.202 -7.715 1.00 84.50 155 ARG A CA 1
ATOM 1245 C C . ARG A 1 155 ? 10.945 10.068 -7.693 1.00 84.50 155 ARG A C 1
ATOM 1247 O O . ARG A 1 155 ? 10.683 9.011 -8.259 1.00 84.50 155 ARG A O 1
ATOM 1254 N N . PRO A 1 156 ? 12.127 10.251 -7.089 1.00 81.81 156 PRO A N 1
ATOM 1255 C CA . PRO A 1 156 ? 13.111 9.177 -7.017 1.00 81.81 156 PRO A CA 1
ATOM 1256 C C . PRO A 1 156 ? 12.619 8.044 -6.104 1.00 81.81 156 PRO A C 1
ATOM 1258 O O . PRO A 1 156 ? 12.014 8.303 -5.063 1.00 81.81 156 PRO A O 1
ATOM 1261 N N . GLY A 1 157 ? 12.894 6.797 -6.492 1.00 80.56 157 GLY A N 1
ATOM 1262 C CA . GLY A 1 157 ? 12.801 5.642 -5.603 1.00 80.56 157 GLY A CA 1
ATOM 1263 C C . GLY A 1 157 ? 14.068 5.486 -4.762 1.00 80.56 157 GLY A C 1
ATOM 1264 O O . GLY A 1 157 ? 14.878 6.414 -4.647 1.00 80.56 157 GLY A O 1
ATOM 1265 N N . LEU A 1 158 ? 14.256 4.300 -4.177 1.00 79.81 158 LEU A N 1
ATOM 1266 C CA . LEU A 1 158 ? 15.390 4.041 -3.288 1.00 79.81 158 LEU A CA 1
ATOM 1267 C C . LEU A 1 158 ? 16.731 4.268 -3.999 1.00 79.81 158 LEU A C 1
ATOM 1269 O O . LEU A 1 158 ? 17.537 5.083 -3.556 1.00 79.81 158 LEU A O 1
ATOM 1273 N N . TRP A 1 159 ? 16.974 3.564 -5.106 1.00 81.69 159 TRP A N 1
ATOM 1274 C CA . TRP A 1 159 ? 18.267 3.613 -5.792 1.00 81.69 159 TRP A CA 1
ATOM 1275 C C . TRP A 1 159 ? 18.500 4.951 -6.491 1.00 81.69 159 TRP A C 1
ATOM 1277 O O . TRP A 1 159 ? 19.619 5.463 -6.477 1.00 81.69 159 TRP A O 1
ATOM 1287 N N . GLU A 1 160 ? 17.459 5.575 -7.038 1.00 84.00 160 GLU A N 1
ATOM 1288 C CA . GLU A 1 160 ? 17.565 6.902 -7.648 1.00 84.00 160 GLU A CA 1
ATOM 1289 C C . GLU A 1 160 ? 17.947 7.962 -6.603 1.00 84.00 160 GLU A C 1
ATOM 1291 O O . GLU A 1 160 ? 18.750 8.848 -6.893 1.00 84.00 160 GLU A O 1
ATOM 1296 N N . GLY A 1 161 ? 17.452 7.832 -5.365 1.00 78.19 161 GLY A N 1
ATOM 1297 C CA . GLY A 1 161 ? 17.878 8.653 -4.226 1.00 78.19 161 GLY A CA 1
ATOM 1298 C C . GLY A 1 161 ? 19.322 8.388 -3.771 1.00 78.19 161 GLY A C 1
ATOM 1299 O O . GLY A 1 161 ? 19.967 9.271 -3.205 1.00 78.19 161 GLY A O 1
ATOM 1300 N N . LEU A 1 162 ? 19.863 7.200 -4.061 1.00 72.56 162 LEU A N 1
ATOM 1301 C CA . LEU A 1 162 ? 21.276 6.850 -3.854 1.00 72.56 162 LEU A CA 1
ATOM 1302 C C . LEU A 1 162 ? 22.187 7.297 -5.014 1.00 72.56 162 LEU A C 1
ATOM 1304 O O . LEU A 1 162 ? 23.395 7.061 -4.967 1.00 72.56 162 LEU A O 1
ATOM 1308 N N . GLY A 1 163 ? 21.635 7.951 -6.041 1.00 77.69 163 GLY A N 1
ATOM 1309 C CA . GLY A 1 163 ? 22.386 8.452 -7.192 1.00 77.69 163 GLY A CA 1
ATOM 1310 C C . GLY A 1 163 ? 22.460 7.486 -8.376 1.00 77.69 163 GLY A C 1
ATOM 1311 O O . GLY A 1 163 ? 23.246 7.728 -9.298 1.00 77.69 163 GLY A O 1
ATOM 1312 N N . PHE A 1 164 ? 21.658 6.416 -8.387 1.00 85.19 164 PHE A N 1
ATOM 1313 C CA . PHE A 1 164 ? 21.481 5.583 -9.579 1.00 85.19 164 PHE A CA 1
ATOM 1314 C C . PHE A 1 164 ? 20.677 6.307 -10.653 1.00 85.19 164 PHE A C 1
ATOM 1316 O O . PHE A 1 164 ? 19.857 7.181 -10.352 1.00 85.19 164 PHE A O 1
ATOM 1323 N N . HIS A 1 165 ? 20.923 5.950 -11.912 1.00 88.00 165 HIS A N 1
ATOM 1324 C CA . HIS A 1 165 ? 20.335 6.629 -13.057 1.00 88.00 165 HIS A CA 1
ATOM 1325 C C . HIS A 1 165 ? 18.805 6.567 -13.037 1.00 88.00 165 HIS A C 1
ATOM 1327 O O . HIS A 1 165 ? 18.195 5.538 -12.736 1.00 88.00 165 HIS A O 1
ATOM 1333 N N . ARG A 1 166 ? 18.175 7.685 -13.414 1.00 90.75 166 ARG A N 1
ATOM 1334 C CA . ARG A 1 166 ? 16.715 7.814 -13.446 1.00 90.75 166 ARG A CA 1
ATOM 1335 C C . ARG A 1 166 ? 16.061 6.836 -14.422 1.00 90.75 166 ARG A C 1
ATOM 1337 O O . ARG A 1 166 ? 14.993 6.327 -14.110 1.00 90.75 166 ARG A O 1
ATOM 1344 N N . ARG A 1 167 ? 16.643 6.623 -15.601 1.00 89.38 167 ARG A N 1
ATOM 1345 C CA . ARG A 1 167 ? 16.068 5.764 -16.653 1.00 89.38 167 ARG A CA 1
ATOM 1346 C C . ARG A 1 167 ? 16.493 4.309 -16.434 1.00 89.38 167 ARG A C 1
ATOM 1348 O O . ARG A 1 167 ? 15.645 3.462 -16.189 1.00 89.38 167 ARG A O 1
ATOM 1355 N N . GLY A 1 168 ? 17.798 4.052 -16.346 1.00 89.25 168 GLY A N 1
ATOM 1356 C CA . GLY A 1 168 ? 18.331 2.758 -15.914 1.00 89.25 168 GLY A CA 1
ATOM 1357 C C . GLY A 1 168 ? 18.396 1.748 -17.055 1.00 89.25 168 GLY A C 1
ATOM 1358 O O . GLY A 1 168 ? 18.259 0.552 -16.810 1.00 89.25 168 GLY A O 1
ATOM 1359 N N . ARG A 1 169 ? 18.552 2.221 -18.296 1.00 86.75 169 ARG A N 1
ATOM 1360 C CA . ARG A 1 169 ? 18.655 1.394 -19.499 1.00 86.75 169 ARG A CA 1
ATOM 1361 C C . ARG A 1 169 ? 19.985 0.659 -19.503 1.00 86.75 169 ARG A C 1
ATOM 1363 O O . ARG A 1 169 ? 21.051 1.277 -19.548 1.00 86.75 169 ARG A O 1
ATOM 1370 N N . TRP A 1 170 ? 19.928 -0.668 -19.468 1.00 84.62 170 TRP A N 1
ATOM 1371 C CA . TRP A 1 170 ? 21.142 -1.473 -19.330 1.00 84.62 170 TRP A CA 1
ATOM 1372 C C . TRP A 1 170 ? 22.032 -1.398 -20.571 1.00 84.62 170 TRP A C 1
ATOM 1374 O O . TRP A 1 170 ? 23.247 -1.290 -20.433 1.00 84.62 170 TRP A O 1
ATOM 1384 N N . ALA A 1 171 ? 21.435 -1.350 -21.766 1.00 76.31 171 ALA A N 1
ATOM 1385 C CA . ALA A 1 171 ? 22.163 -1.262 -23.033 1.00 76.31 171 ALA A CA 1
ATOM 1386 C C . ALA A 1 171 ? 22.940 0.056 -23.189 1.00 76.31 171 ALA A C 1
ATOM 1388 O O . ALA A 1 171 ? 23.914 0.119 -23.931 1.00 76.31 171 ALA A O 1
ATOM 1389 N N . CYS A 1 172 ? 22.519 1.100 -22.474 1.00 78.19 172 CYS A N 1
ATOM 1390 C CA . CYS A 1 172 ? 23.166 2.409 -22.461 1.00 78.19 172 CYS A CA 1
ATOM 1391 C C . CYS A 1 172 ? 24.112 2.586 -21.260 1.00 78.19 172 CYS A C 1
ATOM 1393 O O . CYS A 1 172 ? 24.574 3.695 -21.014 1.00 78.19 172 CYS A O 1
ATOM 1395 N N . GLU A 1 173 ? 24.347 1.527 -20.476 1.00 76.94 173 GLU A N 1
ATOM 1396 C CA . GLU A 1 173 ? 25.144 1.556 -19.241 1.00 76.94 173 GLU A CA 1
ATOM 1397 C C . GLU A 1 173 ? 24.727 2.642 -18.236 1.00 76.94 173 GLU A C 1
ATOM 1399 O O . GLU A 1 173 ? 25.527 3.150 -17.449 1.00 76.94 173 GLU A O 1
ATOM 1404 N N . GLU A 1 174 ? 23.437 2.969 -18.212 1.00 81.69 174 GLU A N 1
ATOM 1405 C CA . GLU A 1 174 ? 22.872 4.010 -17.363 1.00 81.69 174 GLU A CA 1
ATOM 1406 C C . GLU A 1 174 ? 22.786 3.556 -15.901 1.00 81.69 174 GLU A C 1
ATOM 1408 O O . GLU A 1 174 ? 21.714 3.231 -15.392 1.00 81.69 174 GLU A O 1
ATOM 1413 N N . ILE A 1 175 ? 23.926 3.496 -15.217 1.00 76.94 175 ILE A N 1
ATOM 1414 C CA . ILE A 1 175 ? 24.001 3.000 -13.840 1.00 76.94 175 ILE A CA 1
ATOM 1415 C C . ILE A 1 175 ? 23.877 4.133 -12.830 1.00 76.94 175 ILE A C 1
ATOM 1417 O O . ILE A 1 175 ? 23.055 4.055 -11.921 1.00 76.94 175 ILE A O 1
ATOM 1421 N N . PHE A 1 176 ? 24.627 5.218 -13.015 1.00 80.12 176 PHE A N 1
ATOM 1422 C CA . PHE A 1 176 ? 24.634 6.372 -12.115 1.00 80.12 176 PHE A CA 1
ATOM 1423 C C . PHE A 1 176 ? 24.171 7.640 -12.834 1.00 80.12 176 PHE A C 1
ATOM 1425 O O . PHE A 1 176 ? 24.333 7.771 -14.044 1.00 80.12 176 PHE A O 1
ATOM 1432 N N . GLN A 1 177 ? 23.578 8.579 -12.094 1.00 79.38 177 GLN A N 1
ATOM 1433 C CA . GLN A 1 177 ? 23.246 9.908 -12.622 1.00 79.38 177 GLN A CA 1
ATOM 1434 C C . GLN A 1 177 ? 24.523 10.694 -12.942 1.00 79.38 177 GLN A C 1
ATOM 1436 O O . GLN A 1 177 ? 25.497 10.623 -12.191 1.00 79.38 177 GLN A O 1
ATOM 1441 N N . GLY A 1 178 ? 24.500 11.472 -14.028 1.00 68.12 178 GLY A N 1
ATOM 1442 C CA . GLY A 1 178 ? 25.568 12.423 -14.342 1.00 68.12 178 GLY A CA 1
ATOM 1443 C C . GLY A 1 178 ? 25.613 13.586 -13.343 1.00 68.12 178 GLY A C 1
ATOM 1444 O O . GLY A 1 178 ? 24.581 13.990 -12.809 1.00 68.12 178 GLY A O 1
ATOM 1445 N N . GLY A 1 179 ? 26.806 14.129 -13.082 1.00 67.44 179 GLY A N 1
ATOM 1446 C CA . GLY A 1 179 ? 27.022 15.239 -12.145 1.00 67.44 179 GLY A CA 1
ATOM 1447 C C . GLY A 1 179 ? 28.173 14.988 -11.168 1.00 67.44 179 GLY A C 1
ATOM 1448 O O . GLY A 1 179 ? 28.968 14.066 -11.347 1.00 67.44 179 GLY A O 1
ATOM 1449 N N . ARG A 1 180 ? 28.290 15.824 -10.125 1.00 58.12 180 ARG A N 1
ATOM 1450 C CA . ARG A 1 180 ? 29.337 15.669 -9.102 1.00 58.12 180 ARG A CA 1
ATOM 1451 C C . ARG A 1 180 ? 29.065 14.399 -8.295 1.00 58.12 180 ARG A C 1
ATOM 1453 O O . ARG A 1 180 ? 28.074 14.335 -7.570 1.00 58.12 180 ARG A O 1
ATOM 1460 N N . ALA A 1 181 ? 29.941 13.407 -8.431 1.00 65.56 181 ALA A N 1
ATOM 1461 C CA . ALA A 1 181 ? 29.764 12.116 -7.786 1.00 65.56 181 ALA A CA 1
ATOM 1462 C C . ALA A 1 181 ? 29.749 12.258 -6.256 1.00 65.56 181 ALA A C 1
ATOM 1464 O O . ALA A 1 181 ? 30.683 12.785 -5.647 1.00 65.56 181 ALA A O 1
ATOM 1465 N N . SER A 1 182 ? 28.671 11.791 -5.633 1.00 70.31 182 SER A N 1
ATOM 1466 C CA . SER A 1 182 ? 28.569 11.713 -4.178 1.00 70.31 182 SER A CA 1
ATOM 1467 C C . SER A 1 182 ? 29.536 10.655 -3.624 1.00 70.31 182 SER A C 1
ATOM 1469 O O . SER A 1 182 ? 29.865 9.695 -4.330 1.00 70.31 182 SER A O 1
ATOM 1471 N N . PRO A 1 183 ? 29.945 10.749 -2.344 1.00 70.50 183 PRO A N 1
ATOM 1472 C CA . PRO A 1 183 ? 30.749 9.707 -1.697 1.00 70.50 183 PRO A CA 1
ATOM 1473 C C . PRO A 1 183 ? 30.140 8.302 -1.833 1.00 70.50 183 PRO A C 1
ATOM 1475 O O . PRO A 1 183 ? 30.857 7.313 -1.958 1.00 70.50 183 PRO A O 1
ATOM 1478 N N . TRP A 1 184 ? 28.807 8.216 -1.889 1.00 66.75 184 TRP A N 1
ATOM 1479 C CA . TRP A 1 184 ? 28.072 6.971 -2.101 1.00 66.75 184 TRP A CA 1
ATOM 1480 C C . TRP A 1 184 ? 28.253 6.406 -3.506 1.00 66.75 184 TRP A C 1
ATOM 1482 O O . TRP A 1 184 ? 28.492 5.211 -3.652 1.00 66.75 184 TRP A O 1
ATOM 1492 N N . GLN A 1 185 ? 28.185 7.253 -4.534 1.00 70.12 185 GLN A N 1
ATOM 1493 C CA . GLN A 1 185 ? 28.436 6.832 -5.913 1.00 70.12 185 GLN A CA 1
ATOM 1494 C C . GLN A 1 185 ? 29.878 6.349 -6.085 1.00 70.12 185 GLN A C 1
ATOM 1496 O O . GLN A 1 185 ? 30.089 5.330 -6.733 1.00 70.12 185 GLN A O 1
ATOM 1501 N N . PHE A 1 186 ? 30.855 7.004 -5.445 1.00 74.25 186 PHE A N 1
ATOM 1502 C CA . PHE A 1 186 ? 32.240 6.522 -5.432 1.00 74.25 186 PHE A CA 1
ATOM 1503 C C . PHE A 1 186 ? 32.374 5.152 -4.769 1.00 74.25 186 PHE A C 1
ATOM 1505 O O . PHE A 1 186 ? 32.993 4.259 -5.340 1.00 74.25 186 PHE A O 1
ATOM 1512 N N . LEU A 1 187 ? 31.764 4.963 -3.596 1.00 75.06 187 LEU A N 1
ATOM 1513 C CA . LEU A 1 187 ? 31.790 3.686 -2.885 1.00 75.06 187 LEU A CA 1
ATOM 1514 C C . LEU A 1 187 ? 31.153 2.560 -3.709 1.00 75.06 187 LEU A C 1
ATOM 1516 O O . LEU A 1 187 ? 31.730 1.484 -3.841 1.00 75.06 187 LEU A O 1
ATOM 1520 N N . LEU A 1 188 ? 29.991 2.815 -4.309 1.00 73.31 188 LEU A N 1
ATOM 1521 C CA . LEU A 1 188 ? 29.268 1.845 -5.132 1.00 73.31 188 LEU A CA 1
ATOM 1522 C C . LEU A 1 188 ? 29.996 1.534 -6.446 1.00 73.31 188 LEU A C 1
ATOM 1524 O O . LEU A 1 188 ? 30.048 0.375 -6.860 1.00 73.31 188 LEU A O 1
ATOM 1528 N N . ALA A 1 189 ? 30.594 2.543 -7.083 1.00 71.88 189 ALA A N 1
ATOM 1529 C CA . ALA A 1 189 ? 31.432 2.355 -8.262 1.00 71.88 189 ALA A CA 1
ATOM 1530 C C . ALA A 1 189 ? 32.688 1.541 -7.924 1.00 71.88 189 ALA A C 1
ATOM 1532 O O . ALA A 1 189 ? 33.000 0.587 -8.632 1.00 71.88 189 ALA A O 1
ATOM 1533 N N . ALA A 1 190 ? 33.355 1.842 -6.805 1.00 70.12 190 ALA A N 1
ATOM 1534 C CA . ALA A 1 190 ? 34.494 1.067 -6.319 1.00 70.12 190 ALA A CA 1
ATOM 1535 C C . ALA A 1 190 ? 34.099 -0.389 -6.029 1.00 70.12 190 ALA A C 1
ATOM 1537 O O . ALA A 1 190 ? 34.802 -1.309 -6.437 1.00 70.12 190 ALA A O 1
ATOM 1538 N N . MET A 1 191 ? 32.940 -0.618 -5.406 1.00 70.12 191 MET A N 1
ATOM 1539 C CA . MET A 1 191 ? 32.401 -1.961 -5.172 1.00 70.12 191 MET A CA 1
ATOM 1540 C C . MET A 1 191 ? 32.150 -2.732 -6.474 1.00 70.12 191 MET A C 1
ATOM 1542 O O . MET A 1 191 ? 32.523 -3.903 -6.568 1.00 70.12 191 MET A O 1
ATOM 1546 N N . ARG A 1 192 ? 31.569 -2.084 -7.492 1.00 71.31 192 ARG A N 1
ATOM 1547 C CA . ARG A 1 192 ? 31.376 -2.678 -8.826 1.00 71.31 192 ARG A CA 1
ATOM 1548 C C . ARG A 1 192 ? 32.717 -3.019 -9.485 1.00 71.31 192 ARG A C 1
ATOM 1550 O O . ARG A 1 192 ? 32.864 -4.115 -10.031 1.00 71.31 192 ARG A O 1
ATOM 1557 N N . SER A 1 193 ? 33.703 -2.126 -9.401 1.00 69.62 193 SER A N 1
ATOM 1558 C CA . SER A 1 193 ? 35.058 -2.371 -9.912 1.00 69.62 193 SER A CA 1
ATOM 1559 C C . SER A 1 193 ? 35.729 -3.542 -9.192 1.00 69.62 193 SER A C 1
ATOM 1561 O O . SER A 1 193 ? 36.278 -4.422 -9.848 1.00 69.62 193 SER A O 1
ATOM 1563 N N . CYS A 1 194 ? 35.604 -3.632 -7.864 1.00 65.50 194 CYS A N 1
ATOM 1564 C CA . CYS A 1 194 ? 36.102 -4.768 -7.087 1.00 65.50 194 CYS A CA 1
ATOM 1565 C C . CYS A 1 194 ? 35.431 -6.087 -7.496 1.00 65.50 194 CYS A C 1
ATOM 1567 O O . CYS A 1 194 ? 36.121 -7.087 -7.679 1.00 65.50 194 CYS A O 1
ATOM 1569 N N . PHE A 1 195 ? 34.109 -6.106 -7.696 1.00 63.75 195 PHE A N 1
ATOM 1570 C CA . PHE A 1 195 ? 33.418 -7.304 -8.187 1.00 63.75 195 PHE A CA 1
ATOM 1571 C C . PHE A 1 195 ? 33.910 -7.721 -9.583 1.00 63.75 195 PHE A C 1
ATOM 1573 O O . PHE A 1 195 ? 34.111 -8.908 -9.837 1.00 63.75 195 PHE A O 1
ATOM 1580 N N . THR A 1 196 ? 34.147 -6.749 -10.467 1.00 63.84 196 THR A N 1
ATOM 1581 C CA . THR A 1 196 ? 34.642 -6.986 -11.834 1.00 63.84 196 THR A CA 1
ATOM 1582 C C . THR A 1 196 ? 36.067 -7.547 -11.835 1.00 63.84 196 THR A C 1
ATOM 1584 O O . THR A 1 196 ? 36.369 -8.437 -12.623 1.00 63.84 196 THR A O 1
ATOM 1587 N N . LEU A 1 197 ? 36.929 -7.065 -10.933 1.00 64.56 197 LEU A N 1
ATOM 1588 C CA . LEU A 1 197 ? 38.338 -7.464 -10.850 1.00 64.56 197 LEU A CA 1
ATOM 1589 C C . LEU A 1 197 ? 38.563 -8.785 -10.094 1.00 64.56 197 LEU A C 1
ATOM 1591 O O . LEU A 1 197 ? 39.443 -9.552 -10.472 1.00 64.56 197 LEU A O 1
ATOM 1595 N N . PHE A 1 198 ? 37.789 -9.063 -9.040 1.00 62.09 198 PHE A N 1
ATOM 1596 C CA . PHE A 1 198 ? 38.048 -10.188 -8.123 1.00 62.09 198 PHE A CA 1
ATOM 1597 C C . PHE A 1 198 ? 36.998 -11.313 -8.173 1.00 62.09 198 PHE A C 1
ATOM 1599 O O . PHE A 1 198 ? 37.180 -12.361 -7.549 1.00 62.09 198 PHE A O 1
ATOM 1606 N N . GLY A 1 199 ? 35.912 -11.140 -8.932 1.00 58.12 199 GLY A N 1
ATOM 1607 C CA . GLY A 1 199 ? 34.925 -12.187 -9.200 1.00 58.12 199 GLY A CA 1
ATOM 1608 C C . GLY A 1 199 ? 34.117 -12.665 -7.981 1.00 58.12 199 GLY A C 1
ATOM 1609 O O . GLY A 1 199 ? 34.102 -12.065 -6.904 1.00 58.12 199 GLY A O 1
ATOM 1610 N N . LYS A 1 200 ? 33.390 -13.779 -8.159 1.00 53.09 200 LYS A N 1
ATOM 1611 C CA . LYS A 1 200 ? 32.421 -14.326 -7.180 1.00 53.09 200 LYS A CA 1
ATOM 1612 C C . LYS A 1 200 ? 33.058 -14.894 -5.898 1.00 53.09 200 LYS A C 1
ATOM 1614 O O . LYS A 1 200 ? 32.323 -15.233 -4.973 1.00 53.09 200 LYS A O 1
ATOM 1619 N N . SER A 1 201 ? 34.385 -14.998 -5.835 1.00 50.34 201 SER A N 1
ATOM 1620 C CA . SER A 1 201 ? 35.125 -15.796 -4.847 1.00 50.34 201 SER A CA 1
ATOM 1621 C C . SER A 1 201 ? 35.275 -15.138 -3.471 1.00 50.34 201 SER A C 1
ATOM 1623 O O . SER A 1 201 ? 35.527 -15.842 -2.501 1.00 50.34 201 SER A O 1
ATOM 1625 N N . LEU A 1 202 ? 35.130 -13.810 -3.363 1.00 50.91 202 LEU A N 1
ATOM 1626 C CA . LEU A 1 202 ? 35.501 -13.080 -2.136 1.00 50.91 202 LEU A CA 1
ATOM 1627 C C . LEU A 1 202 ? 34.516 -12.003 -1.666 1.00 50.91 202 LEU A C 1
ATOM 1629 O O . LEU A 1 202 ? 34.732 -11.392 -0.626 1.00 50.91 202 LEU A O 1
ATOM 1633 N N . PHE A 1 203 ? 33.423 -11.766 -2.388 1.00 54.28 203 PHE A N 1
ATOM 1634 C CA . PHE A 1 203 ? 32.644 -10.540 -2.193 1.00 54.28 203 PHE A CA 1
ATOM 1635 C C . PHE A 1 203 ? 31.140 -10.652 -1.931 1.00 54.28 203 PHE A C 1
ATOM 1637 O O . PHE A 1 203 ? 30.636 -9.698 -1.347 1.00 54.28 203 PHE A O 1
ATOM 1644 N N . PRO A 1 204 ? 30.387 -11.730 -2.241 1.00 53.19 204 PRO A N 1
ATOM 1645 C CA . PRO A 1 204 ? 28.934 -11.692 -2.067 1.00 53.19 204 PRO A CA 1
ATOM 1646 C C . PRO A 1 204 ? 28.515 -11.383 -0.623 1.00 53.19 204 PRO A C 1
ATOM 1648 O O . PRO A 1 204 ? 27.732 -10.471 -0.407 1.00 53.19 204 PRO A O 1
ATOM 1651 N N . GLY A 1 205 ? 29.091 -12.066 0.374 1.00 50.94 205 GLY A N 1
ATOM 1652 C CA . GLY A 1 205 ? 28.725 -11.884 1.786 1.00 50.94 205 GLY A CA 1
ATOM 1653 C C . GLY A 1 205 ? 29.181 -10.553 2.397 1.00 50.94 205 GLY A C 1
ATOM 1654 O O . GLY A 1 205 ? 28.423 -9.936 3.145 1.00 50.94 205 GLY A O 1
ATOM 1655 N N . VAL A 1 206 ? 30.385 -10.087 2.050 1.00 53.69 206 VAL A N 1
ATOM 1656 C CA . VAL A 1 206 ? 30.957 -8.821 2.548 1.00 53.69 206 VAL A CA 1
ATOM 1657 C C . VAL A 1 206 ? 30.290 -7.623 1.883 1.00 53.69 206 VAL A C 1
ATOM 1659 O O . VAL A 1 206 ? 29.938 -6.670 2.568 1.00 53.69 206 VAL A O 1
ATOM 1662 N N . LEU A 1 207 ? 30.036 -7.687 0.574 1.00 53.00 207 LEU A N 1
ATOM 1663 C CA . LEU A 1 207 ? 29.326 -6.649 -0.170 1.00 53.00 207 LEU A CA 1
ATOM 1664 C C . LEU A 1 207 ? 27.853 -6.584 0.249 1.00 53.00 207 LEU A C 1
ATOM 1666 O O . LEU A 1 207 ? 27.329 -5.492 0.431 1.00 53.00 207 LEU A O 1
ATOM 1670 N N . ALA A 1 208 ? 27.211 -7.728 0.507 1.00 52.62 208 ALA A N 1
ATOM 1671 C CA . ALA A 1 208 ? 25.885 -7.785 1.118 1.00 52.62 208 ALA A CA 1
ATOM 1672 C C . ALA A 1 208 ? 25.854 -7.131 2.499 1.00 52.62 208 ALA A C 1
ATOM 1674 O O . ALA A 1 208 ? 24.957 -6.352 2.796 1.00 52.62 208 ALA A O 1
ATOM 1675 N N . ALA A 1 209 ? 26.828 -7.445 3.358 1.00 52.81 209 ALA A N 1
ATOM 1676 C CA . ALA A 1 209 ? 26.917 -6.891 4.705 1.00 52.81 209 ALA A CA 1
ATOM 1677 C C . ALA A 1 209 ? 27.230 -5.393 4.683 1.00 52.81 209 ALA A C 1
ATOM 1679 O O . ALA A 1 209 ? 26.611 -4.635 5.426 1.00 52.81 209 ALA A O 1
ATOM 1680 N N . ALA A 1 210 ? 28.124 -4.962 3.793 1.00 55.31 210 ALA A N 1
ATOM 1681 C CA . ALA A 1 210 ? 28.454 -3.565 3.575 1.00 55.31 210 ALA A CA 1
ATOM 1682 C C . ALA A 1 210 ? 27.258 -2.807 2.998 1.00 55.31 210 ALA A C 1
ATOM 1684 O O . ALA A 1 210 ? 26.945 -1.746 3.511 1.00 55.31 210 ALA A O 1
ATOM 1685 N N . LEU A 1 211 ? 26.524 -3.351 2.021 1.00 54.25 211 LEU A N 1
ATOM 1686 C CA . LEU A 1 211 ? 25.317 -2.720 1.481 1.00 54.25 211 LEU A CA 1
ATOM 1687 C C . LEU A 1 211 ? 24.125 -2.777 2.436 1.00 54.25 211 LEU A C 1
ATOM 1689 O O . LEU A 1 211 ? 23.366 -1.819 2.467 1.00 54.25 211 LEU A O 1
ATOM 1693 N N . ARG A 1 212 ? 23.996 -3.797 3.295 1.00 56.69 212 ARG A N 1
ATOM 1694 C CA . ARG A 1 212 ? 23.074 -3.778 4.449 1.00 56.69 212 ARG A CA 1
ATOM 1695 C C . ARG A 1 212 ? 23.454 -2.673 5.425 1.00 56.69 212 ARG A C 1
ATOM 1697 O O . ARG A 1 212 ? 22.587 -1.936 5.881 1.00 56.69 212 ARG A O 1
ATOM 1704 N N . GLY A 1 213 ? 24.748 -2.555 5.716 1.00 52.25 213 GLY A N 1
ATOM 1705 C CA . GLY A 1 213 ? 25.328 -1.513 6.550 1.00 52.25 213 GLY A CA 1
ATOM 1706 C C . GLY A 1 213 ? 25.067 -0.131 5.974 1.00 52.25 213 GLY A C 1
ATOM 1707 O O . GLY A 1 213 ? 24.535 0.694 6.687 1.00 52.25 213 GLY A O 1
ATOM 1708 N N . ILE A 1 214 ? 25.339 0.093 4.688 1.00 54.41 214 ILE A N 1
ATOM 1709 C CA . ILE A 1 214 ? 25.189 1.359 3.954 1.00 54.41 214 ILE A CA 1
ATOM 1710 C C . ILE A 1 214 ? 23.722 1.696 3.707 1.00 54.41 214 ILE A C 1
ATOM 1712 O O . ILE A 1 214 ? 23.356 2.851 3.849 1.00 54.41 214 ILE A O 1
ATOM 1716 N N . ALA A 1 215 ? 22.864 0.729 3.383 1.00 48.88 215 ALA A N 1
ATOM 1717 C CA . ALA A 1 215 ? 21.428 0.954 3.274 1.00 48.88 215 ALA A CA 1
ATOM 1718 C C . ALA A 1 215 ? 20.841 1.303 4.639 1.00 48.88 215 ALA A C 1
ATOM 1720 O O . ALA A 1 215 ? 20.097 2.268 4.727 1.00 48.88 215 ALA A O 1
ATOM 1721 N N . ARG A 1 216 ? 21.239 0.614 5.722 1.00 47.06 216 ARG A N 1
ATOM 1722 C CA . ARG A 1 216 ? 20.881 1.018 7.090 1.00 47.06 216 ARG A CA 1
ATOM 1723 C C . ARG A 1 216 ? 21.462 2.381 7.448 1.00 47.06 216 ARG A C 1
ATOM 1725 O O . ARG A 1 216 ? 20.719 3.198 7.960 1.00 47.06 216 ARG A O 1
ATOM 1732 N N . LEU A 1 217 ? 22.740 2.645 7.164 1.00 39.88 217 LEU A N 1
ATOM 1733 C CA . LEU A 1 217 ? 23.430 3.893 7.500 1.00 39.88 217 LEU A CA 1
ATOM 1734 C C . LEU A 1 217 ? 22.865 5.059 6.699 1.00 39.88 217 LEU A C 1
ATOM 1736 O O . LEU A 1 217 ? 22.729 6.127 7.254 1.00 39.88 217 LEU A O 1
ATOM 1740 N N . LYS A 1 218 ? 22.486 4.873 5.432 1.00 42.88 218 LYS A N 1
ATOM 1741 C CA . LYS A 1 218 ? 21.791 5.875 4.622 1.00 42.88 218 LYS A CA 1
ATOM 1742 C C . LYS A 1 218 ? 20.337 6.004 5.067 1.00 42.88 218 LYS A C 1
ATOM 1744 O O . LYS A 1 218 ? 19.915 7.119 5.259 1.00 42.88 218 LYS A O 1
ATOM 1749 N N . ILE A 1 219 ? 19.601 4.933 5.371 1.00 42.62 219 ILE A N 1
ATOM 1750 C CA . ILE A 1 219 ? 18.277 5.040 6.024 1.00 42.62 219 ILE A CA 1
ATOM 1751 C C . ILE A 1 219 ? 18.378 5.796 7.372 1.00 42.62 219 ILE A C 1
ATOM 1753 O O . ILE A 1 219 ? 17.445 6.494 7.751 1.00 42.62 219 ILE A O 1
ATOM 1757 N N . LEU A 1 220 ? 19.508 5.691 8.081 1.00 37.94 220 LEU A N 1
ATOM 1758 C CA . LEU A 1 220 ? 19.792 6.389 9.343 1.00 37.94 220 LEU A CA 1
ATOM 1759 C C . LEU A 1 220 ? 20.295 7.837 9.161 1.00 37.94 220 LEU A C 1
ATOM 1761 O O . LEU A 1 220 ? 19.914 8.699 9.945 1.00 37.94 220 LEU A O 1
ATOM 1765 N N . LEU A 1 221 ? 21.153 8.103 8.171 1.00 33.72 221 LEU A N 1
ATOM 1766 C CA . LEU A 1 221 ? 21.824 9.392 7.917 1.00 33.72 221 LEU A CA 1
ATOM 1767 C C . LEU A 1 221 ? 21.068 10.275 6.910 1.00 33.72 221 LEU A C 1
ATOM 1769 O O . LEU A 1 221 ? 21.234 11.487 6.907 1.00 33.72 221 LEU A O 1
ATOM 1773 N N . ASP A 1 222 ? 20.281 9.655 6.039 1.00 33.47 222 ASP A N 1
ATOM 1774 C CA . ASP A 1 222 ? 19.563 10.211 4.889 1.00 33.47 222 ASP A CA 1
ATOM 1775 C C . ASP A 1 222 ? 18.296 9.342 4.654 1.00 33.47 222 ASP A C 1
ATOM 1777 O O . ASP A 1 222 ? 18.168 8.689 3.608 1.00 33.47 222 ASP A O 1
ATOM 1781 N N . PRO A 1 223 ? 17.401 9.219 5.667 1.00 31.92 223 PRO A N 1
ATOM 1782 C CA . PRO A 1 223 ? 16.197 8.390 5.581 1.00 31.92 223 PRO A CA 1
ATOM 1783 C C . PRO A 1 223 ? 15.511 8.646 4.244 1.00 31.92 223 PRO A C 1
ATOM 1785 O O . PRO A 1 223 ? 15.457 9.817 3.850 1.00 31.92 223 PRO A O 1
ATOM 1788 N N . PRO A 1 224 ? 15.043 7.598 3.526 1.00 31.22 224 PRO A N 1
ATOM 1789 C CA . PRO A 1 224 ? 14.453 7.753 2.201 1.00 31.22 224 PRO A CA 1
ATOM 1790 C C . PRO A 1 224 ? 13.527 8.948 2.261 1.00 31.22 224 PRO A C 1
ATOM 1792 O O . PRO A 1 224 ? 12.607 8.921 3.079 1.00 31.22 224 PRO A O 1
ATOM 1795 N N . ARG A 1 225 ? 13.838 10.012 1.493 1.00 27.27 225 ARG A N 1
ATOM 1796 C CA . ARG A 1 225 ? 12.997 11.206 1.462 1.00 27.27 225 ARG A CA 1
ATOM 1797 C C . ARG A 1 225 ? 11.616 10.679 1.163 1.00 27.27 225 ARG A C 1
ATOM 1799 O O . ARG A 1 225 ? 11.412 10.120 0.082 1.00 27.27 225 ARG A O 1
ATOM 1806 N N . PRO A 1 226 ? 10.704 10.763 2.124 1.00 28.83 226 PRO A N 1
ATOM 1807 C CA . PRO A 1 226 ? 9.408 10.185 1.908 1.00 28.83 226 PRO A CA 1
ATOM 1808 C C . PRO A 1 226 ? 8.834 10.946 0.728 1.00 28.83 226 PRO A C 1
ATOM 1810 O O . PRO A 1 226 ? 9.090 12.149 0.571 1.00 28.83 226 PRO A O 1
ATOM 1813 N N . GLN A 1 227 ? 8.154 10.218 -0.157 1.00 28.58 227 GLN A N 1
ATOM 1814 C CA . GLN A 1 227 ? 7.297 10.852 -1.145 1.00 28.58 227 GLN A CA 1
ATOM 1815 C C . GLN A 1 227 ? 6.618 12.027 -0.441 1.00 28.58 227 GLN A C 1
ATOM 1817 O O . GLN A 1 227 ? 6.114 11.835 0.661 1.00 28.58 227 GLN A O 1
ATOM 1822 N N . ALA A 1 228 ? 6.631 13.232 -1.016 1.00 29.03 228 ALA A N 1
ATOM 1823 C CA . ALA A 1 228 ? 5.651 14.230 -0.606 1.00 29.03 228 ALA A CA 1
ATOM 1824 C C . ALA A 1 228 ? 4.304 13.491 -0.618 1.00 29.03 228 ALA A C 1
ATOM 1826 O O . ALA A 1 228 ? 3.883 13.056 -1.686 1.00 29.03 228 ALA A O 1
ATOM 1827 N N . HIS A 1 229 ? 3.647 13.118 0.472 1.00 37.62 229 HIS A N 1
ATOM 1828 C CA . HIS A 1 229 ? 3.592 13.432 1.909 1.00 37.62 229 HIS A CA 1
ATOM 1829 C C . HIS A 1 229 ? 4.867 13.691 2.762 1.00 37.62 229 HIS A C 1
ATOM 1831 O O . HIS A 1 229 ? 5.441 12.794 3.360 1.00 37.62 229 HIS A O 1
ATOM 1837 N N . GLN A 1 230 ? 5.215 14.980 2.915 1.00 26.64 230 GLN A N 1
ATOM 1838 C CA . GLN A 1 230 ? 6.116 15.614 3.915 1.00 26.64 230 GLN A CA 1
ATOM 1839 C C . GLN A 1 230 ? 6.576 14.785 5.143 1.00 26.64 230 GLN A C 1
ATOM 1841 O O . GLN A 1 230 ? 5.747 14.521 6.021 1.00 26.64 230 GLN A O 1
ATOM 1846 N N . PRO A 1 231 ? 7.882 14.461 5.314 1.00 46.81 231 PRO A N 1
ATOM 1847 C CA . PRO A 1 231 ? 8.387 14.151 6.675 1.00 46.81 231 PRO A CA 1
ATOM 1848 C C . PRO A 1 231 ? 9.827 14.595 7.022 1.00 46.81 231 PRO A C 1
ATOM 1850 O O . PRO A 1 231 ? 10.598 15.047 6.184 1.00 46.81 231 PRO A O 1
ATOM 1853 N N . ALA A 1 232 ? 10.143 14.386 8.311 1.00 28.12 232 ALA A N 1
ATOM 1854 C CA . ALA A 1 232 ? 11.416 14.467 9.054 1.00 28.12 232 ALA A CA 1
ATOM 1855 C C . ALA A 1 232 ? 11.588 15.666 10.011 1.00 28.12 232 ALA A C 1
ATOM 1857 O O . ALA A 1 232 ? 11.748 15.433 11.209 1.00 28.12 232 ALA A O 1
ATOM 1858 N N . THR A 1 233 ? 11.433 16.926 9.591 1.00 30.02 233 THR A N 1
ATOM 1859 C CA . THR A 1 233 ? 11.460 18.075 10.536 1.00 30.02 233 THR A CA 1
ATOM 1860 C C . THR A 1 233 ? 10.290 18.041 11.527 1.00 30.02 233 THR A C 1
ATOM 1862 O O . THR A 1 233 ? 10.431 18.428 12.685 1.00 30.02 233 THR A O 1
ATOM 1865 N N . LYS A 1 234 ? 9.155 17.461 11.113 1.00 31.64 234 LYS A N 1
ATOM 1866 C CA . LYS A 1 234 ? 7.977 17.238 11.963 1.00 31.64 234 LYS A CA 1
ATOM 1867 C C . LYS A 1 234 ? 8.206 16.202 13.071 1.00 31.64 234 LYS A C 1
ATOM 1869 O O . LYS A 1 234 ? 7.625 16.350 14.130 1.00 31.64 234 LYS A O 1
ATOM 1874 N N . GLN A 1 235 ? 9.045 15.175 12.889 1.00 31.59 235 GLN A N 1
ATOM 1875 C CA . GLN A 1 235 ? 9.231 14.127 13.913 1.00 31.59 235 GLN A CA 1
ATOM 1876 C C . GLN A 1 235 ? 10.073 14.600 15.102 1.00 31.59 235 GLN A C 1
ATOM 1878 O O . GLN A 1 235 ? 9.779 14.229 16.238 1.00 31.59 235 GLN A O 1
ATOM 1883 N N . VAL A 1 236 ? 11.089 15.433 14.852 1.00 29.39 236 VAL A N 1
ATOM 1884 C CA . VAL A 1 236 ? 11.898 16.056 15.910 1.00 29.39 236 VAL A CA 1
ATOM 1885 C C . VAL A 1 236 ? 11.108 17.174 16.585 1.00 29.39 236 VAL A C 1
ATOM 1887 O O . VAL A 1 236 ? 11.120 17.233 17.804 1.00 29.39 236 VAL A O 1
ATOM 1890 N N . ALA A 1 237 ? 10.332 17.970 15.838 1.00 30.62 237 ALA A N 1
ATOM 1891 C CA . ALA A 1 237 ? 9.462 19.005 16.402 1.00 30.62 237 ALA A CA 1
ATOM 1892 C C . ALA A 1 237 ? 8.249 18.444 17.170 1.00 30.62 237 ALA A C 1
ATOM 1894 O O . ALA A 1 237 ? 7.867 19.020 18.175 1.00 30.62 237 ALA A O 1
ATOM 1895 N N . VAL A 1 238 ? 7.666 17.307 16.765 1.00 32.53 238 VAL A N 1
ATOM 1896 C CA . VAL A 1 238 ? 6.570 16.636 17.498 1.00 32.53 238 VAL A CA 1
ATOM 1897 C C . VAL A 1 238 ? 7.099 15.916 18.737 1.00 32.53 238 VAL A C 1
ATOM 1899 O O . VAL A 1 238 ? 6.479 16.004 19.790 1.00 32.53 238 VAL A O 1
ATOM 1902 N N . LYS A 1 239 ? 8.270 15.262 18.668 1.00 30.33 239 LYS A N 1
ATOM 1903 C CA . LYS A 1 239 ? 8.936 14.725 19.869 1.00 30.33 239 LYS A CA 1
ATOM 1904 C C . LYS A 1 239 ? 9.455 15.831 20.790 1.00 30.33 239 LYS A C 1
ATOM 1906 O O . LYS A 1 239 ? 9.453 15.610 21.991 1.00 30.33 239 LYS A O 1
ATOM 1911 N N . ALA A 1 240 ? 9.885 16.980 20.264 1.00 29.61 240 ALA A N 1
ATOM 1912 C CA . ALA A 1 240 ? 10.306 18.138 21.050 1.00 29.61 240 ALA A CA 1
ATOM 1913 C C . ALA A 1 240 ? 9.105 18.864 21.666 1.00 29.61 240 ALA A C 1
ATOM 1915 O O . ALA A 1 240 ? 9.121 19.060 22.862 1.00 29.61 240 ALA A O 1
ATOM 1916 N N . ALA A 1 241 ? 8.018 19.125 20.936 1.00 33.28 241 ALA A N 1
ATOM 1917 C CA . ALA A 1 241 ? 6.799 19.744 21.474 1.00 33.28 241 ALA A CA 1
ATOM 1918 C C . ALA A 1 241 ? 6.003 18.829 22.427 1.00 33.28 241 ALA A C 1
ATOM 1920 O O . ALA A 1 241 ? 5.228 19.317 23.240 1.00 33.28 241 ALA A O 1
ATOM 1921 N N . ALA A 1 242 ? 6.174 17.504 22.331 1.00 35.78 242 ALA A N 1
ATOM 1922 C CA . ALA A 1 242 ? 5.620 16.544 23.289 1.00 35.78 242 ALA A CA 1
ATOM 1923 C C . ALA A 1 242 ? 6.543 16.280 24.500 1.00 35.78 242 ALA A C 1
ATOM 1925 O O . ALA A 1 242 ? 6.077 15.729 25.495 1.00 35.78 242 ALA A O 1
ATOM 1926 N N . ARG A 1 243 ? 7.842 16.621 24.419 1.00 34.81 243 ARG A N 1
ATOM 1927 C CA . ARG A 1 243 ? 8.827 16.481 25.518 1.00 34.81 243 ARG A CA 1
ATOM 1928 C C . ARG A 1 243 ? 9.107 17.791 26.248 1.00 34.81 243 ARG A C 1
ATOM 1930 O O . ARG A 1 243 ? 9.388 17.763 27.441 1.00 34.81 243 ARG A O 1
ATOM 1937 N N . GLU A 1 244 ? 9.054 18.918 25.551 1.00 31.81 244 GLU A N 1
ATOM 1938 C CA . GLU A 1 244 ? 8.903 20.231 26.154 1.00 31.81 244 GLU A CA 1
ATOM 1939 C C . GLU A 1 244 ? 7.538 20.205 26.812 1.00 31.81 244 GLU A C 1
ATOM 1941 O O . GLU A 1 244 ? 6.513 20.159 26.138 1.00 31.81 244 GLU A O 1
ATOM 1946 N N . ASN A 1 245 ? 7.544 20.130 28.139 1.00 36.03 245 ASN A N 1
ATOM 1947 C CA . ASN A 1 245 ? 6.368 20.317 28.959 1.00 36.03 245 ASN A CA 1
ATOM 1948 C C . ASN A 1 245 ? 5.575 21.505 28.409 1.00 36.03 245 ASN A C 1
ATOM 1950 O O . ASN A 1 245 ? 5.889 22.657 28.713 1.00 36.03 245 ASN A O 1
ATOM 1954 N N . VAL A 1 246 ? 4.495 21.233 27.673 1.00 35.75 246 VAL A N 1
ATOM 1955 C CA . VAL A 1 246 ? 3.357 22.134 27.697 1.00 35.75 246 VAL A CA 1
ATOM 1956 C C . VAL A 1 246 ? 2.865 22.024 29.134 1.00 35.75 246 VAL A C 1
ATOM 1958 O O . VAL A 1 246 ? 2.042 21.175 29.471 1.00 35.75 246 VAL A O 1
ATOM 1961 N N . GLN A 1 247 ? 3.468 22.823 30.015 1.00 31.89 247 GLN A N 1
ATOM 1962 C CA . GLN A 1 247 ? 2.923 23.159 31.318 1.00 31.89 247 GLN A CA 1
ATOM 1963 C C . GLN A 1 247 ? 1.622 23.903 31.026 1.00 31.89 247 GLN A C 1
ATOM 1965 O O . GLN A 1 247 ? 1.551 25.128 31.001 1.00 31.89 247 GLN A O 1
ATOM 1970 N N . LEU A 1 248 ? 0.596 23.122 30.701 1.00 32.03 248 LEU A N 1
ATOM 1971 C CA . LEU A 1 248 ? -0.774 23.573 30.658 1.00 32.03 248 LEU A CA 1
ATOM 1972 C C . LEU A 1 248 ? -1.184 23.764 32.118 1.00 32.03 248 LEU A C 1
ATOM 1974 O O . LEU A 1 248 ? -1.021 22.843 32.926 1.00 32.03 248 LEU A O 1
ATOM 1978 N N . PRO A 1 249 ? -1.657 24.958 32.491 1.00 25.67 249 PRO A N 1
ATOM 1979 C CA . PRO A 1 249 ? -2.028 25.227 33.862 1.00 25.67 249 PRO A CA 1
ATOM 1980 C C . PRO A 1 249 ? -3.226 24.354 34.246 1.00 25.67 249 PRO A C 1
ATOM 1982 O O . PRO A 1 249 ? -4.319 24.524 33.721 1.00 25.67 249 PRO A O 1
ATOM 1985 N N . GLY A 1 250 ? -3.005 23.457 35.208 1.00 27.23 250 GLY A N 1
ATOM 1986 C CA . GLY A 1 250 ? -4.027 22.982 36.137 1.00 27.23 250 GLY A CA 1
ATOM 1987 C C . GLY A 1 250 ? -5.026 21.929 35.637 1.00 27.23 250 GLY A C 1
ATOM 1988 O O . GLY A 1 250 ? -5.946 22.223 34.885 1.00 27.23 250 GLY A O 1
ATOM 1989 N N . ARG A 1 251 ? -4.944 20.769 36.304 1.00 28.44 251 ARG A N 1
ATOM 1990 C CA . ARG A 1 251 ? -5.977 19.741 36.556 1.00 28.44 251 ARG A CA 1
ATOM 1991 C C . ARG A 1 251 ? -6.149 18.606 35.537 1.00 28.44 251 ARG A C 1
ATOM 1993 O O . ARG A 1 251 ? -6.261 18.792 34.333 1.00 28.44 251 ARG A O 1
ATOM 2000 N N . GLU A 1 252 ? -6.188 17.408 36.121 1.00 31.59 252 GLU A N 1
ATOM 2001 C CA . GLU A 1 252 ? -6.377 16.083 35.529 1.00 31.59 252 GLU A CA 1
ATOM 2002 C C . GLU A 1 252 ? -7.646 16.007 34.666 1.00 31.59 252 GLU A C 1
ATOM 2004 O O . GLU A 1 252 ? -8.762 16.100 35.175 1.00 31.59 252 GLU A O 1
ATOM 2009 N N . LEU A 1 253 ? -7.484 15.815 33.355 1.00 29.73 253 LEU A N 1
ATOM 2010 C CA . LEU A 1 253 ? -8.576 15.623 32.397 1.00 29.73 253 LEU A CA 1
ATOM 2011 C C . LEU A 1 253 ? -8.141 14.597 31.330 1.00 29.73 253 LEU A C 1
ATOM 2013 O O . LEU A 1 253 ? -7.067 14.735 30.748 1.00 29.73 253 LEU A O 1
ATOM 2017 N N . GLY A 1 254 ? -8.934 13.541 31.094 1.00 26.39 254 GLY A N 1
ATOM 2018 C CA . GLY A 1 254 ? -8.574 12.410 30.219 1.00 26.39 254 GLY A CA 1
ATOM 2019 C C . GLY A 1 254 ? -9.172 12.474 28.802 1.00 26.39 254 GLY A C 1
ATOM 2020 O O . GLY A 1 254 ? -10.388 12.404 28.659 1.00 26.39 254 GLY A O 1
ATOM 2021 N N . TYR A 1 255 ? -8.331 12.541 27.756 1.00 29.19 255 TYR A N 1
ATOM 2022 C CA . TYR A 1 255 ? -8.732 12.647 26.332 1.00 29.19 255 TYR A CA 1
ATOM 2023 C C . TYR A 1 255 ? -7.847 11.872 25.327 1.00 29.19 255 TYR A C 1
ATOM 2025 O O . TYR A 1 255 ? -6.671 12.182 25.173 1.00 29.19 255 TYR A O 1
ATOM 2033 N N . SER A 1 256 ? -8.380 10.955 24.515 1.00 33.62 256 SER A N 1
ATOM 2034 C CA . SER A 1 256 ? -7.561 10.294 23.476 1.00 33.62 256 SER A CA 1
ATOM 2035 C C . SER A 1 256 ? -7.715 10.951 22.090 1.00 33.62 256 SER A C 1
ATOM 2037 O O . SER A 1 256 ? -8.821 10.987 21.551 1.00 33.62 256 SER A O 1
ATOM 2039 N N . TYR A 1 257 ? -6.616 11.414 21.488 1.00 36.62 257 TYR A N 1
ATOM 2040 C CA . TYR A 1 257 ? -6.527 11.886 20.100 1.00 36.62 257 TYR A CA 1
ATOM 2041 C C . TYR A 1 257 ? -5.852 10.832 19.225 1.00 36.62 257 TYR A C 1
ATOM 2043 O O . TYR A 1 257 ? -4.916 10.177 19.673 1.00 36.62 257 TYR A O 1
ATOM 2051 N N . VAL A 1 258 ? -6.266 10.705 17.965 1.00 45.50 258 VAL A N 1
ATOM 2052 C CA . VAL A 1 258 ? -5.549 9.914 16.954 1.00 45.50 258 VAL A CA 1
ATOM 2053 C C . VAL A 1 258 ? -5.216 10.802 15.755 1.00 45.50 258 VAL A C 1
ATOM 2055 O O . VAL A 1 258 ? -6.102 11.255 15.034 1.00 45.50 258 VAL A O 1
ATOM 2058 N N . LEU A 1 259 ? -3.927 11.055 15.568 1.00 42.38 259 LEU A N 1
ATOM 2059 C CA . LEU A 1 259 ? -3.282 11.795 14.490 1.00 42.38 259 LEU A CA 1
ATOM 2060 C C . LEU A 1 259 ? -2.647 10.825 13.491 1.00 42.38 259 LEU A C 1
ATOM 2062 O O . LEU A 1 259 ? -2.412 9.664 13.801 1.00 42.38 259 LEU A O 1
ATOM 2066 N N . GLY A 1 260 ? -2.323 11.296 12.294 1.00 30.56 260 GLY A N 1
ATOM 2067 C CA . GLY A 1 260 ? -1.559 10.533 11.309 1.00 30.56 260 GLY A CA 1
ATOM 2068 C C . GLY A 1 260 ? -0.034 10.699 11.458 1.00 30.56 260 GLY A C 1
ATOM 2069 O O . GLY A 1 260 ? 0.468 11.815 11.395 1.00 30.56 260 GLY A O 1
ATOM 2070 N N . HIS A 1 261 ? 0.673 9.571 11.570 1.00 25.09 261 HIS A N 1
ATOM 2071 C CA . HIS A 1 261 ? 2.100 9.237 11.371 1.00 25.09 261 HIS A CA 1
ATOM 2072 C C . HIS A 1 261 ? 3.161 9.226 12.510 1.00 25.09 261 HIS A C 1
ATOM 2074 O O . HIS A 1 261 ? 3.823 10.227 12.759 1.00 25.09 261 HIS A O 1
ATOM 2080 N N . LEU A 1 262 ? 3.453 8.025 13.057 1.00 28.00 262 LEU A N 1
ATOM 2081 C CA . LEU A 1 262 ? 4.759 7.508 13.540 1.00 28.00 262 LEU A CA 1
ATOM 2082 C C . LEU A 1 262 ? 4.769 5.957 13.422 1.00 28.00 262 LEU A C 1
ATOM 2084 O O . LEU A 1 262 ? 3.700 5.353 13.472 1.00 28.00 262 LEU A O 1
ATOM 2088 N N . PRO A 1 263 ? 5.927 5.297 13.221 1.00 29.89 263 PRO A N 1
ATOM 2089 C CA . PRO A 1 263 ? 6.033 3.840 13.247 1.00 29.89 263 PRO A CA 1
ATOM 2090 C C . PRO A 1 263 ? 5.996 3.354 14.705 1.00 29.89 263 PRO A C 1
ATOM 2092 O O . PRO A 1 263 ? 6.553 4.012 15.578 1.00 29.89 263 PRO A O 1
ATOM 2095 N N . ASP A 1 264 ? 5.335 2.220 14.935 1.00 38.91 264 ASP A N 1
ATOM 2096 C CA . ASP A 1 264 ? 5.016 1.617 16.239 1.00 38.91 264 ASP A CA 1
ATOM 2097 C C . ASP A 1 264 ? 3.858 2.295 16.994 1.00 38.91 264 ASP A C 1
ATOM 2099 O O . ASP A 1 264 ? 3.982 3.352 17.609 1.00 38.91 264 ASP A O 1
ATOM 2103 N N . CYS A 1 265 ? 2.687 1.646 16.951 1.00 41.47 265 CYS A N 1
ATOM 2104 C CA . CYS A 1 265 ? 1.515 2.047 17.724 1.00 41.47 265 CYS A CA 1
ATOM 2105 C C . CYS A 1 265 ? 1.850 1.986 19.230 1.00 41.47 265 CYS A C 1
ATOM 2107 O O . CYS A 1 265 ? 2.177 0.894 19.708 1.00 41.47 265 CYS A O 1
ATOM 2109 N N . PRO A 1 266 ? 1.736 3.094 19.993 1.00 45.06 266 PRO A N 1
ATOM 2110 C CA . PRO A 1 266 ? 2.146 3.150 21.400 1.00 45.06 266 PRO A CA 1
ATOM 2111 C C . PRO A 1 266 ? 1.518 2.057 22.279 1.00 45.06 266 PRO A C 1
ATOM 2113 O O . PRO A 1 266 ? 2.171 1.495 23.156 1.00 45.06 266 PRO A O 1
ATOM 2116 N N . SER A 1 267 ? 0.271 1.677 21.988 1.00 50.03 267 SER A N 1
ATOM 2117 C CA . SER A 1 267 ? -0.457 0.616 22.697 1.00 50.03 267 SER A CA 1
ATOM 2118 C C . SER A 1 267 ? 0.132 -0.790 22.530 1.00 50.03 267 SER A C 1
ATOM 2120 O O . SER A 1 267 ? -0.111 -1.634 23.390 1.00 50.03 267 SER A O 1
ATOM 2122 N N . LYS A 1 268 ? 0.926 -1.056 21.480 1.00 48.97 268 LYS A N 1
ATOM 2123 C CA . LYS A 1 268 ? 1.686 -2.316 21.340 1.00 48.97 268 LYS A CA 1
ATOM 2124 C C . LYS A 1 268 ? 3.053 -2.268 22.012 1.00 48.97 268 LYS A C 1
ATOM 2126 O O . LYS A 1 268 ? 3.596 -3.323 22.342 1.00 48.97 268 LYS A O 1
ATOM 2131 N N . THR A 1 269 ? 3.615 -1.071 22.170 1.00 43.38 269 THR A N 1
ATOM 2132 C CA . THR A 1 269 ? 4.897 -0.863 22.854 1.00 43.38 269 THR A CA 1
ATOM 2133 C C . THR A 1 269 ? 4.748 -0.806 24.370 1.00 43.38 269 THR A C 1
ATOM 2135 O O . THR A 1 269 ? 5.716 -1.085 25.071 1.00 43.38 269 THR A O 1
ATOM 2138 N N . GLU A 1 270 ? 3.555 -0.493 24.886 1.00 55.91 270 GLU A N 1
ATOM 2139 C CA . GLU A 1 270 ? 3.283 -0.600 26.316 1.00 55.91 270 GLU A CA 1
ATOM 2140 C C . GLU A 1 270 ? 3.315 -2.056 26.787 1.00 55.91 270 GLU A C 1
ATOM 2142 O O . GLU A 1 270 ? 2.774 -2.979 26.165 1.00 55.91 270 GLU A O 1
ATOM 2147 N N . GLU A 1 271 ? 3.966 -2.272 27.926 1.00 71.94 271 GLU A N 1
ATOM 2148 C CA . GLU A 1 271 ? 4.006 -3.582 28.541 1.00 71.94 271 GLU A CA 1
ATOM 2149 C C . GLU A 1 271 ? 2.636 -3.910 29.149 1.00 71.94 271 GLU A C 1
ATOM 2151 O O . GLU A 1 271 ? 2.180 -3.239 30.070 1.00 71.94 271 GLU A O 1
ATOM 2156 N N . LEU A 1 272 ? 1.959 -4.927 28.602 1.00 80.94 272 LEU A N 1
ATOM 2157 C CA . LEU A 1 272 ? 0.714 -5.443 29.174 1.00 80.94 272 LEU A CA 1
ATOM 2158 C C . LEU A 1 272 ? 0.946 -5.954 30.599 1.00 80.94 272 LEU A C 1
ATOM 2160 O O . LEU A 1 272 ? 1.892 -6.710 30.832 1.00 80.94 272 LEU A O 1
ATOM 2164 N N . GLN A 1 273 ? 0.016 -5.640 31.495 1.00 85.50 273 GLN A N 1
ATOM 2165 C CA . GLN A 1 273 ? -0.038 -6.115 32.877 1.00 85.50 273 GLN A CA 1
ATOM 2166 C C . GLN A 1 273 ? -1.357 -6.841 33.162 1.00 85.50 273 GLN A C 1
ATOM 2168 O O . GLN A 1 273 ? -2.341 -6.691 32.439 1.00 85.50 273 GLN A O 1
ATOM 2173 N N . ALA A 1 274 ? -1.390 -7.657 34.218 1.00 84.94 274 ALA A N 1
ATOM 2174 C CA . ALA A 1 274 ? -2.643 -8.248 34.679 1.00 84.94 274 ALA A CA 1
ATOM 2175 C C . ALA A 1 274 ? -3.580 -7.137 35.182 1.00 84.94 274 ALA A C 1
ATOM 2177 O O . ALA A 1 274 ? -3.146 -6.226 35.877 1.00 84.94 274 ALA A O 1
ATOM 2178 N N . GLY A 1 275 ? -4.858 -7.209 34.814 1.00 84.69 275 GLY A N 1
ATOM 2179 C CA . GLY A 1 275 ? -5.838 -6.149 35.055 1.00 84.69 275 GLY A CA 1
ATOM 2180 C C . GLY A 1 275 ? -5.977 -5.147 33.906 1.00 84.69 275 GLY A C 1
ATOM 2181 O O . GLY A 1 275 ? -6.975 -4.426 33.867 1.00 84.69 275 GLY A O 1
ATOM 2182 N N . ASP A 1 276 ? -5.060 -5.138 32.930 1.00 86.00 276 ASP A N 1
ATOM 2183 C CA . ASP A 1 276 ? -5.183 -4.249 31.775 1.00 86.00 276 ASP A CA 1
ATOM 2184 C C . ASP A 1 276 ? -6.439 -4.570 30.964 1.00 86.00 276 ASP A C 1
ATOM 2186 O O . ASP A 1 276 ? -6.709 -5.720 30.599 1.00 86.00 276 ASP A O 1
ATOM 2190 N N . SER A 1 277 ? -7.192 -3.520 30.639 1.00 85.38 277 SER A N 1
ATOM 2191 C CA . SER A 1 277 ? -8.296 -3.612 29.691 1.00 85.38 277 SER A CA 1
ATOM 2192 C C . SER A 1 277 ? -7.738 -3.716 28.278 1.00 85.38 277 SER A C 1
ATOM 2194 O O . SER A 1 277 ? -6.897 -2.914 27.871 1.00 85.38 277 SER A O 1
ATOM 2196 N N . VAL A 1 278 ? -8.202 -4.706 27.521 1.00 85.44 278 VAL A N 1
ATOM 2197 C CA . VAL A 1 278 ? -7.660 -5.020 26.200 1.00 85.44 278 VAL A CA 1
ATOM 2198 C C . VAL A 1 278 ? -8.747 -5.305 25.171 1.00 85.44 278 VAL A C 1
ATOM 2200 O O . VAL A 1 278 ? -9.857 -5.742 25.485 1.00 85.44 278 VAL A O 1
ATOM 2203 N N . PHE A 1 279 ? -8.393 -5.103 23.908 1.00 81.00 279 PHE A N 1
ATOM 2204 C CA . PHE A 1 279 ? -9.158 -5.495 22.740 1.00 81.00 279 PHE A CA 1
ATOM 2205 C C . PHE A 1 279 ? -8.470 -6.674 22.045 1.00 81.00 279 PHE A C 1
ATOM 2207 O O . PHE A 1 279 ? -7.329 -6.574 21.599 1.00 81.00 279 PHE A O 1
ATOM 2214 N N . VAL A 1 280 ? -9.161 -7.806 21.939 1.00 77.44 280 VAL A N 1
ATOM 2215 C CA . VAL A 1 280 ? -8.691 -8.997 21.224 1.00 77.44 280 VAL A CA 1
ATOM 2216 C C . VAL A 1 280 ? -9.153 -8.911 19.777 1.00 77.44 280 VAL A C 1
ATOM 2218 O O . VAL A 1 280 ? -10.348 -8.824 19.510 1.00 77.44 280 VAL A O 1
ATOM 2221 N N . LEU A 1 281 ? -8.208 -8.937 18.843 1.00 66.00 281 LEU A N 1
ATOM 2222 C CA . LEU A 1 281 ? -8.438 -8.724 17.408 1.00 66.00 281 LEU A CA 1
ATOM 2223 C C . LEU A 1 281 ? -8.773 -10.015 16.668 1.00 66.00 281 LEU A C 1
ATOM 2225 O O . LEU A 1 281 ? -9.497 -10.005 15.665 1.00 66.00 281 LEU A O 1
ATOM 2229 N N . HIS A 1 282 ? -8.160 -11.111 17.117 1.00 60.69 282 HIS A N 1
ATOM 2230 C CA . HIS A 1 282 ? -8.312 -12.425 16.527 1.00 60.69 282 HIS A CA 1
ATOM 2231 C C . HIS A 1 282 ? -8.116 -13.528 17.565 1.00 60.69 282 HIS A C 1
ATOM 2233 O O . HIS A 1 282 ? -7.341 -13.398 18.504 1.00 60.69 282 HIS A O 1
ATOM 2239 N N . SER A 1 283 ? -8.806 -14.645 17.351 1.00 52.72 283 SER A N 1
ATOM 2240 C CA . SER A 1 283 ? -8.567 -15.904 18.053 1.00 52.72 283 SER A CA 1
ATOM 2241 C C . SER A 1 283 ? -8.786 -17.045 17.063 1.00 52.72 283 SER A C 1
ATOM 2243 O O . SER A 1 283 ? -9.762 -17.026 16.300 1.00 52.72 283 SER A O 1
ATOM 2245 N N . ARG A 1 284 ? -7.899 -18.055 17.090 1.00 44.81 284 ARG A N 1
ATOM 2246 C CA . ARG A 1 284 ? -7.926 -19.230 16.192 1.00 44.81 284 ARG A CA 1
ATOM 2247 C C . ARG A 1 284 ? -9.259 -19.995 16.201 1.00 44.81 284 ARG A C 1
ATOM 2249 O O . ARG A 1 284 ? -9.501 -20.749 15.266 1.00 44.81 284 ARG A O 1
ATOM 2256 N N . ARG A 1 285 ? -10.105 -19.832 17.230 1.00 44.66 285 ARG A N 1
ATOM 2257 C CA . ARG A 1 285 ? -11.353 -20.602 17.394 1.00 44.66 285 ARG A CA 1
ATOM 2258 C C . ARG A 1 285 ? -12.638 -19.871 16.995 1.00 44.66 285 ARG A C 1
ATOM 2260 O O . ARG A 1 285 ? -13.584 -20.550 16.621 1.00 44.66 285 ARG A O 1
ATOM 2267 N N . LYS A 1 286 ? -12.711 -18.534 17.075 1.00 46.88 286 LYS A N 1
ATOM 2268 C CA . LYS A 1 286 ? -14.001 -17.814 16.928 1.00 46.88 286 LYS A CA 1
ATOM 2269 C C . LYS A 1 286 ? -13.979 -16.565 16.023 1.00 46.88 286 LYS A C 1
ATOM 2271 O O . LYS A 1 286 ? -15.012 -15.919 15.911 1.00 46.88 286 LYS A O 1
ATOM 2276 N N . LYS A 1 287 ? -12.857 -16.199 15.369 1.00 48.56 287 LYS A N 1
ATOM 2277 C CA . LYS A 1 287 ? -12.729 -14.916 14.619 1.00 48.56 287 LYS A CA 1
ATOM 2278 C C . LYS A 1 287 ? -13.275 -13.720 15.433 1.00 48.56 287 LYS A C 1
ATOM 2280 O O . LYS A 1 287 ? -14.075 -12.930 14.943 1.00 48.56 287 LYS A O 1
ATOM 2285 N N . MET A 1 288 ? -12.898 -13.624 16.705 1.00 54.16 288 MET A N 1
ATOM 2286 C CA . MET A 1 288 ? -13.504 -12.673 17.638 1.00 54.16 288 MET A CA 1
ATOM 2287 C C . MET A 1 288 ? -12.765 -11.334 17.671 1.00 54.16 288 MET A C 1
ATOM 2289 O O . MET A 1 288 ? -11.559 -11.313 17.893 1.00 54.16 288 MET A O 1
ATOM 2293 N N . ARG A 1 289 ? -13.526 -10.244 17.503 1.00 66.19 289 ARG A N 1
ATOM 2294 C CA . ARG A 1 289 ? -13.177 -8.881 17.922 1.00 66.19 289 ARG A CA 1
ATOM 2295 C C . ARG A 1 289 ? -13.918 -8.596 19.223 1.00 66.19 289 ARG A C 1
ATOM 2297 O O . ARG A 1 289 ? -15.114 -8.326 19.180 1.00 66.19 289 ARG A O 1
ATOM 2304 N N . MET A 1 290 ? -13.262 -8.775 20.363 1.00 73.88 290 MET A N 1
ATOM 2305 C CA . MET A 1 290 ? -13.920 -8.775 21.677 1.00 73.88 290 MET A CA 1
ATOM 2306 C C . MET A 1 290 ? -13.053 -8.067 22.711 1.00 73.88 290 MET A C 1
ATOM 2308 O O . MET A 1 290 ? -11.829 -8.139 22.652 1.00 73.88 290 MET A O 1
ATOM 2312 N N . ARG A 1 291 ? -13.689 -7.423 23.688 1.00 79.19 291 ARG A N 1
ATOM 2313 C CA . ARG A 1 291 ? -12.987 -6.825 24.827 1.00 79.19 291 ARG A CA 1
ATOM 2314 C C . ARG A 1 291 ? -12.798 -7.838 25.943 1.00 79.19 291 ARG A C 1
ATOM 2316 O O . ARG A 1 291 ? -13.628 -8.728 26.127 1.00 79.19 291 ARG A O 1
ATOM 2323 N N . GLY A 1 292 ? -11.733 -7.658 26.702 1.00 86.06 292 GLY A N 1
ATOM 2324 C CA . GLY A 1 292 ? -11.488 -8.428 27.904 1.00 86.06 292 GLY A CA 1
ATOM 2325 C C . GLY A 1 292 ? -10.488 -7.753 28.821 1.00 86.06 292 GLY A C 1
ATOM 2326 O O . GLY A 1 292 ? -10.049 -6.632 28.573 1.00 86.06 292 GLY A O 1
ATOM 2327 N N . VAL A 1 293 ? -10.141 -8.462 29.882 1.00 88.69 293 VAL A N 1
ATOM 2328 C CA . VAL A 1 293 ? -9.154 -8.032 30.869 1.00 88.69 293 VAL A CA 1
ATOM 2329 C C . VAL A 1 293 ? -8.034 -9.053 30.884 1.00 88.69 293 VAL A C 1
ATOM 2331 O O . VAL A 1 293 ? -8.296 -10.259 30.893 1.00 88.69 293 VAL A O 1
ATOM 2334 N N . VAL A 1 294 ? -6.785 -8.601 30.874 1.00 88.69 294 VAL A N 1
ATOM 2335 C CA . VAL A 1 294 ? -5.643 -9.505 31.029 1.00 88.69 294 VAL A CA 1
ATOM 2336 C C . VAL A 1 294 ? -5.738 -10.169 32.400 1.00 88.69 294 VAL A C 1
ATOM 2338 O O . VAL A 1 294 ? -5.661 -9.510 33.430 1.00 88.69 294 VAL A O 1
ATOM 2341 N N . ALA A 1 295 ? -5.934 -11.482 32.420 1.00 89.25 295 ALA A N 1
ATOM 2342 C CA . ALA A 1 295 ? -6.048 -12.258 33.647 1.00 89.25 295 ALA A CA 1
ATOM 2343 C C . ALA A 1 295 ? -4.681 -12.764 34.121 1.00 89.25 295 ALA A C 1
ATOM 2345 O O . ALA A 1 295 ? -4.401 -12.746 35.314 1.00 89.25 295 ALA A O 1
ATOM 2346 N N . ALA A 1 296 ? -3.846 -13.231 33.189 1.00 87.69 296 ALA A N 1
ATOM 2347 C CA . ALA A 1 296 ? -2.528 -13.789 33.475 1.00 87.69 296 ALA A CA 1
ATOM 2348 C C . ALA A 1 296 ? -1.660 -13.859 32.207 1.00 87.69 296 ALA A C 1
ATOM 2350 O O . ALA A 1 296 ? -2.150 -13.712 31.082 1.00 87.69 296 ALA A O 1
ATOM 2351 N N . PHE A 1 297 ? -0.379 -14.170 32.393 1.00 86.56 297 PHE A N 1
ATOM 2352 C CA . PHE A 1 297 ? 0.571 -14.439 31.315 1.00 86.56 297 PHE A CA 1
ATOM 2353 C C . PHE A 1 297 ? 1.007 -15.901 31.342 1.00 86.56 297 PHE A C 1
ATOM 2355 O O . PHE A 1 297 ? 1.245 -16.471 32.403 1.00 86.56 297 PHE A O 1
ATOM 2362 N N . GLY A 1 298 ? 1.115 -16.503 30.161 1.00 74.31 298 GLY A N 1
ATOM 2363 C CA . GLY A 1 298 ? 1.730 -17.813 29.962 1.00 74.31 298 GLY A CA 1
ATOM 2364 C C . GLY A 1 298 ? 2.901 -17.717 28.979 1.00 74.31 298 GLY A C 1
ATOM 2365 O O . GLY A 1 298 ? 3.109 -16.662 28.373 1.00 74.31 298 GLY A O 1
ATOM 2366 N N . PRO A 1 299 ? 3.656 -18.805 28.756 1.00 71.94 299 PRO A N 1
ATOM 2367 C CA . PRO A 1 299 ? 4.790 -18.808 27.831 1.00 71.94 299 PRO A CA 1
ATOM 2368 C C . PRO A 1 299 ? 4.380 -18.358 26.416 1.00 71.94 299 PRO A C 1
ATOM 2370 O O . PRO A 1 299 ? 3.691 -19.079 25.694 1.00 71.94 299 PRO A O 1
ATOM 2373 N N . GLY A 1 300 ? 4.758 -17.131 26.034 1.00 67.19 300 GLY A N 1
ATOM 2374 C CA . GLY A 1 300 ? 4.416 -16.512 24.743 1.00 67.19 300 GLY A CA 1
ATOM 2375 C C . GLY A 1 300 ? 2.931 -16.165 24.547 1.00 67.19 300 GLY A C 1
ATOM 2376 O O . GLY A 1 300 ? 2.491 -15.957 23.412 1.00 67.19 300 GLY A O 1
ATOM 2377 N N . ARG A 1 301 ? 2.132 -16.147 25.623 1.00 82.12 301 ARG A N 1
ATOM 2378 C CA . ARG A 1 301 ? 0.661 -16.089 25.574 1.00 82.12 301 ARG A CA 1
ATOM 2379 C C . ARG A 1 301 ? 0.094 -15.121 26.598 1.00 82.12 301 ARG A C 1
ATOM 2381 O O . ARG A 1 301 ? 0.599 -15.021 27.711 1.00 82.12 301 ARG A O 1
ATOM 2388 N N . VAL A 1 302 ? -1.002 -14.468 26.232 1.00 85.81 302 VAL A N 1
ATOM 2389 C CA . VAL A 1 302 ? -1.782 -13.611 27.131 1.00 85.81 302 VAL A CA 1
ATOM 2390 C C . VAL A 1 302 ? -3.121 -14.292 27.378 1.00 85.81 302 VAL A C 1
ATOM 2392 O O . VAL A 1 302 ? -3.822 -14.636 26.425 1.00 85.81 302 VAL A O 1
ATOM 2395 N N . MET A 1 303 ? -3.463 -14.518 28.643 1.00 88.19 303 MET A N 1
ATOM 2396 C CA . MET A 1 303 ? -4.762 -15.056 29.036 1.00 88.19 303 MET A CA 1
ATOM 2397 C C . MET A 1 303 ? -5.695 -13.877 29.271 1.00 88.19 303 MET A C 1
ATOM 2399 O O . MET A 1 303 ? -5.480 -13.087 30.188 1.00 88.19 303 MET A O 1
ATOM 2403 N N . VAL A 1 304 ? -6.711 -13.737 28.430 1.00 88.06 304 VAL A N 1
ATOM 2404 C CA . VAL A 1 304 ? -7.660 -12.626 28.476 1.00 88.06 304 VAL A CA 1
ATOM 2405 C C . VAL A 1 304 ? -9.006 -13.156 28.948 1.00 88.06 304 VAL A C 1
ATOM 2407 O O . VAL A 1 304 ? -9.591 -14.031 28.310 1.00 88.06 304 VAL A O 1
ATOM 2410 N N . ARG A 1 305 ? -9.507 -12.625 30.061 1.00 89.12 305 ARG A N 1
ATOM 2411 C CA . ARG A 1 305 ? -10.867 -12.884 30.532 1.00 89.12 305 ARG A CA 1
ATOM 2412 C C . ARG A 1 305 ? -11.845 -12.074 29.689 1.00 89.12 305 ARG A C 1
ATOM 2414 O O . ARG A 1 305 ? -11.778 -10.846 29.673 1.00 89.12 305 ARG A O 1
ATOM 2421 N N . ILE A 1 306 ? -12.736 -12.761 28.988 1.00 85.31 306 ILE A N 1
ATOM 2422 C CA . ILE A 1 306 ? -13.788 -12.187 28.149 1.00 85.31 306 ILE A CA 1
ATOM 2423 C C . ILE A 1 306 ? -15.115 -12.709 28.689 1.00 85.31 306 ILE A C 1
ATOM 2425 O O . ILE A 1 306 ? -15.429 -13.885 28.516 1.00 85.31 306 ILE A O 1
ATOM 2429 N N . LYS A 1 307 ? -15.902 -11.832 29.326 1.00 84.12 307 LYS A N 1
ATOM 2430 C CA . LYS A 1 307 ? -17.077 -12.244 30.116 1.00 84.12 307 LYS A CA 1
ATOM 2431 C C . LYS A 1 307 ? -16.655 -13.325 31.130 1.00 84.12 307 LYS A C 1
ATOM 2433 O O . LYS A 1 307 ? -15.699 -13.099 31.868 1.00 84.12 307 LYS A O 1
ATOM 2438 N N . ASP A 1 308 ? -17.299 -14.487 31.102 1.00 83.00 308 ASP A N 1
ATOM 2439 C CA . ASP A 1 308 ? -17.060 -15.594 32.033 1.00 83.00 308 ASP A CA 1
ATOM 2440 C C . ASP A 1 308 ? -16.045 -16.626 31.497 1.00 83.00 308 ASP A C 1
ATOM 2442 O O . ASP A 1 308 ? -15.740 -17.614 32.160 1.00 83.00 308 ASP A O 1
ATOM 2446 N N . GLU A 1 309 ? -15.484 -16.405 30.301 1.00 86.44 309 GLU A N 1
ATOM 2447 C CA . GLU A 1 309 ? -14.497 -17.294 29.678 1.00 86.44 309 GLU A CA 1
ATOM 2448 C C . GLU A 1 309 ? -13.078 -16.709 29.768 1.00 86.44 309 GLU A C 1
ATOM 2450 O O . GLU A 1 309 ? -12.864 -15.502 29.640 1.00 86.44 309 GLU A O 1
ATOM 2455 N N . ILE A 1 310 ? -12.071 -17.577 29.909 1.00 86.12 310 ILE A N 1
ATOM 2456 C CA . ILE A 1 310 ? -10.666 -17.206 29.706 1.00 86.12 310 ILE A CA 1
ATOM 2457 C C . ILE A 1 310 ? -10.231 -17.676 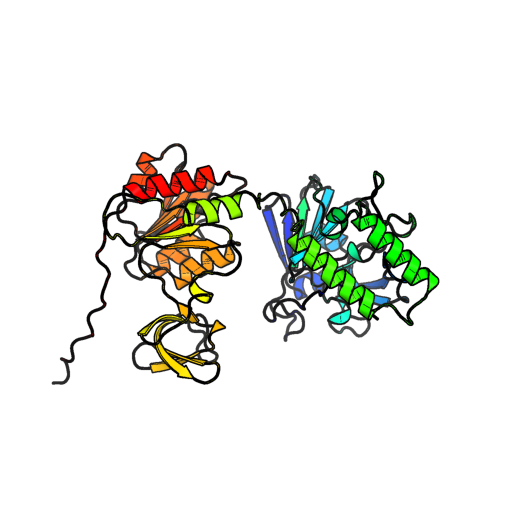28.320 1.00 86.12 310 ILE A C 1
ATOM 2459 O O . ILE A 1 310 ? -10.286 -18.863 27.996 1.00 86.12 310 ILE A O 1
ATOM 2463 N N . VAL A 1 311 ? -9.751 -16.736 27.510 1.00 85.56 311 VAL A N 1
ATOM 2464 C CA . VAL A 1 311 ? -9.263 -16.985 26.155 1.00 85.56 311 VAL A CA 1
ATOM 2465 C C . VAL A 1 311 ? -7.754 -16.799 26.110 1.00 85.56 311 VAL A C 1
ATOM 2467 O O . VAL A 1 311 ? -7.213 -15.795 26.564 1.00 85.56 311 VAL A O 1
ATOM 2470 N N . GLN A 1 312 ? -7.067 -17.774 25.527 1.00 85.19 312 GLN A N 1
ATOM 2471 C CA . GLN A 1 312 ? -5.633 -17.706 25.295 1.00 85.19 312 GLN A CA 1
ATOM 2472 C C . GLN A 1 312 ? -5.344 -17.029 23.952 1.00 85.19 312 GLN A C 1
ATOM 2474 O O . GLN A 1 312 ? -5.685 -17.560 22.892 1.00 85.19 312 GLN A O 1
ATOM 2479 N N . CYS A 1 313 ? -4.672 -15.885 24.002 1.00 79.38 313 CYS A N 1
ATOM 2480 C CA . CYS A 1 313 ? -4.338 -15.068 22.839 1.00 79.38 313 CYS A CA 1
ATOM 2481 C C . CYS A 1 313 ? -2.818 -15.016 22.631 1.00 79.38 313 CYS A C 1
ATOM 2483 O O . CYS A 1 313 ? -2.031 -15.135 23.579 1.00 79.38 313 CYS A O 1
ATOM 2485 N N . TRP A 1 314 ? -2.369 -14.842 21.385 1.00 77.44 314 TRP A N 1
ATOM 2486 C CA . TRP A 1 314 ? -1.002 -14.362 21.160 1.00 77.44 314 TRP A CA 1
ATOM 2487 C C . TRP A 1 314 ? -0.897 -12.901 21.605 1.00 77.44 314 TRP A C 1
ATOM 2489 O O . TRP A 1 314 ? -1.844 -12.138 21.432 1.00 77.44 314 TRP A O 1
ATOM 2499 N N . ARG A 1 315 ? 0.269 -12.474 22.106 1.00 75.38 315 ARG A N 1
ATOM 2500 C CA . ARG A 1 315 ? 0.492 -11.057 22.451 1.00 75.38 315 ARG A CA 1
ATOM 2501 C C . ARG A 1 315 ? 0.234 -10.121 21.262 1.00 75.38 315 ARG A C 1
ATOM 2503 O O . ARG A 1 315 ? -0.293 -9.037 21.441 1.00 75.38 315 ARG A O 1
ATOM 2510 N N . SER A 1 316 ? 0.534 -10.568 20.043 1.00 69.62 316 SER A N 1
ATOM 2511 C CA . SER A 1 316 ? 0.292 -9.822 18.801 1.00 69.62 316 SER A CA 1
ATOM 2512 C C . SER A 1 316 ? -1.188 -9.663 18.418 1.00 69.62 316 SER A C 1
ATOM 2514 O O . SER A 1 316 ? -1.490 -8.877 17.520 1.00 69.62 316 SER A O 1
ATOM 2516 N N . GLU A 1 317 ? -2.096 -10.402 19.063 1.00 75.50 317 GLU A N 1
ATOM 2517 C CA . GLU A 1 317 ? -3.545 -10.386 18.810 1.00 75.50 317 GLU A CA 1
ATOM 2518 C C . GLU A 1 317 ? -4.321 -9.548 19.838 1.00 75.50 317 GLU A C 1
ATOM 2520 O O . GLU A 1 317 ? -5.548 -9.461 19.748 1.00 75.50 317 GLU A O 1
ATOM 2525 N N . VAL A 1 318 ? -3.626 -8.955 20.810 1.00 76.19 318 VAL A N 1
ATOM 2526 C CA . VAL A 1 318 ? -4.206 -8.203 21.924 1.00 76.19 318 VAL A CA 1
ATOM 2527 C C . VAL A 1 318 ? -3.699 -6.766 21.872 1.00 76.19 318 VAL A C 1
ATOM 2529 O O . VAL A 1 318 ? -2.497 -6.537 21.778 1.00 76.19 318 VAL A O 1
ATOM 2532 N N . GLU A 1 319 ? -4.616 -5.810 21.954 1.00 77.62 319 GLU A N 1
ATOM 2533 C CA . GLU A 1 319 ? -4.317 -4.380 21.992 1.00 77.62 319 GLU A CA 1
ATOM 2534 C C . GLU A 1 319 ? -4.735 -3.797 23.340 1.00 77.62 319 GLU A C 1
ATOM 2536 O O . GLU A 1 319 ? -5.861 -4.031 23.777 1.00 77.62 319 GLU A O 1
ATOM 2541 N N . LYS A 1 320 ? -3.872 -3.024 24.001 1.00 81.31 320 LYS A N 1
ATOM 2542 C CA . LYS A 1 320 ? -4.245 -2.335 25.243 1.00 81.31 320 LYS A CA 1
ATOM 2543 C C . LYS A 1 320 ? -5.238 -1.204 24.963 1.00 81.31 320 LYS A C 1
ATOM 2545 O O . LYS A 1 320 ? -5.085 -0.465 23.988 1.00 81.31 320 LYS A O 1
ATOM 2550 N N . LEU A 1 321 ? -6.260 -1.080 25.809 1.00 75.31 321 LEU A N 1
ATOM 2551 C CA . LEU A 1 321 ? -7.153 0.076 25.829 1.00 75.31 321 LEU A CA 1
ATOM 2552 C C . LEU A 1 321 ? -6.492 1.182 26.639 1.00 75.31 321 LEU A C 1
ATOM 2554 O O . LEU A 1 321 ? -6.294 1.043 27.847 1.00 75.31 321 LEU A O 1
ATOM 2558 N N . LEU A 1 322 ? -6.144 2.271 25.964 1.00 72.44 322 LEU A N 1
ATOM 2559 C CA . LEU A 1 322 ? -5.447 3.382 26.595 1.00 72.44 322 LEU A CA 1
ATOM 2560 C C . LEU A 1 322 ? -6.422 4.249 27.397 1.00 72.44 322 LEU A C 1
ATOM 2562 O O . LEU A 1 322 ? -7.554 4.503 26.973 1.00 72.44 322 LEU A O 1
ATOM 2566 N N . GLN A 1 323 ? -5.967 4.690 28.568 1.00 66.50 323 GLN A N 1
ATOM 2567 C CA . GLN A 1 323 ? -6.721 5.536 29.489 1.00 66.50 323 GLN A CA 1
ATOM 2568 C C . GLN A 1 323 ? -6.089 6.927 29.588 1.00 66.50 323 GLN A C 1
ATOM 2570 O O . GLN A 1 323 ? -4.892 7.096 29.372 1.00 66.50 323 GLN A O 1
ATOM 2575 N N . GLY A 1 324 ? -6.894 7.923 29.964 1.00 63.34 324 GLY A N 1
ATOM 2576 C CA . GLY A 1 324 ? -6.419 9.291 30.163 1.00 63.34 324 GLY A CA 1
ATOM 2577 C C . GLY A 1 324 ? -6.188 10.061 28.862 1.00 63.34 324 GLY A C 1
ATOM 2578 O O . GLY A 1 324 ? -6.714 9.705 27.802 1.00 63.34 324 GLY A O 1
ATOM 2579 N N . MET A 1 325 ? -5.459 11.182 28.966 1.00 60.53 325 MET A N 1
ATOM 2580 C CA . MET A 1 325 ? -5.152 12.008 27.805 1.00 60.53 325 MET A CA 1
ATOM 2581 C C . MET A 1 325 ? -3.986 11.442 27.006 1.00 60.53 325 MET A C 1
ATOM 2583 O O . MET A 1 325 ? -2.854 11.451 27.475 1.00 60.53 325 MET A O 1
ATOM 2587 N N . THR A 1 326 ? -4.254 10.965 25.793 1.00 64.62 326 THR A N 1
ATOM 2588 C CA . THR A 1 326 ? -3.261 10.297 24.953 1.00 64.62 326 THR A CA 1
ATOM 2589 C C . THR A 1 326 ? -3.397 10.733 23.508 1.00 64.62 326 THR A C 1
ATOM 2591 O O . THR A 1 326 ? -4.435 10.530 22.895 1.00 64.62 326 THR A O 1
ATOM 2594 N N . VAL A 1 327 ? -2.336 11.283 22.928 1.00 71.00 327 VAL A N 1
ATOM 2595 C CA . VAL A 1 327 ? -2.276 11.561 21.491 1.00 71.00 327 VAL A CA 1
ATOM 2596 C C . VAL A 1 327 ? -1.541 10.412 20.805 1.00 71.00 327 VAL A C 1
ATOM 2598 O O . VAL A 1 327 ? -0.343 10.225 20.995 1.00 71.00 327 VAL A O 1
ATOM 2601 N N . LEU A 1 328 ? -2.266 9.631 20.015 1.00 66.44 328 LEU A N 1
ATOM 2602 C CA . LEU A 1 328 ? -1.745 8.570 19.162 1.00 66.44 328 LEU A CA 1
ATOM 2603 C C . LEU A 1 328 ? -1.474 9.128 17.781 1.00 66.44 328 LEU A C 1
ATOM 2605 O O . LEU A 1 328 ? -2.207 9.988 17.323 1.00 66.44 328 LEU A O 1
ATOM 2609 N N . VAL A 1 329 ? -0.435 8.645 17.108 1.00 65.38 329 VAL A N 1
ATOM 2610 C CA . VAL A 1 329 ? -0.044 9.140 15.787 1.00 65.38 329 VAL A CA 1
ATOM 2611 C C . VAL A 1 329 ? 0.246 7.933 14.882 1.00 65.38 329 VAL A C 1
ATOM 2613 O O . VAL A 1 329 ? 1.162 7.177 15.182 1.00 65.38 329 VAL A O 1
ATOM 2616 N N . VAL A 1 330 ? -0.528 7.697 13.812 1.00 56.72 330 VAL A N 1
ATOM 2617 C CA . VAL A 1 330 ? -0.509 6.442 13.026 1.00 56.72 330 VAL A CA 1
ATOM 2618 C C . VAL A 1 330 ? -0.232 6.611 11.530 1.00 56.72 330 VAL A C 1
ATOM 2620 O O . VAL A 1 330 ? -0.823 7.469 10.890 1.00 56.72 330 VAL A O 1
ATOM 2623 N N . PRO A 1 331 ? 0.648 5.801 10.927 1.00 49.47 331 PRO A N 1
ATOM 2624 C CA . PRO A 1 331 ? 1.276 6.122 9.644 1.00 49.47 331 PRO A CA 1
ATOM 2625 C C . PRO A 1 331 ? 0.371 5.966 8.429 1.00 49.47 331 PRO A C 1
ATOM 2627 O O . PRO A 1 331 ? 0.610 6.584 7.400 1.00 49.47 331 PRO A O 1
ATOM 2630 N N . GLU A 1 332 ? -0.677 5.158 8.549 1.00 51.31 332 GLU A N 1
ATOM 2631 C CA . GLU A 1 332 ? -1.520 4.792 7.422 1.00 51.31 332 GLU A CA 1
ATOM 2632 C C . GLU A 1 332 ? -2.991 4.777 7.829 1.00 51.31 332 GLU A C 1
ATOM 2634 O O . GLU A 1 332 ? -3.336 4.436 8.965 1.00 51.31 332 GLU A O 1
ATOM 2639 N N . THR A 1 333 ? -3.874 5.036 6.865 1.00 57.41 333 THR A N 1
ATOM 2640 C CA . THR A 1 333 ? -5.334 5.012 7.044 1.00 57.41 333 THR A CA 1
ATOM 2641 C C . THR A 1 333 ? -5.838 3.677 7.606 1.00 57.41 333 THR A C 1
ATOM 2643 O O . THR A 1 333 ? -6.823 3.620 8.339 1.00 57.41 333 THR A O 1
ATOM 2646 N N . HIS A 1 334 ? -5.154 2.564 7.328 1.00 54.75 334 HIS A N 1
ATOM 2647 C CA . HIS A 1 334 ? -5.549 1.274 7.888 1.00 54.75 334 HIS A CA 1
ATOM 2648 C C . HIS A 1 334 ? -5.283 1.180 9.405 1.00 54.75 334 HIS A C 1
ATOM 2650 O O . HIS A 1 334 ? -6.089 0.590 10.126 1.00 54.75 334 HIS A O 1
ATOM 2656 N N . HIS A 1 335 ? -4.205 1.796 9.908 1.00 59.69 335 HIS A N 1
ATOM 2657 C CA . HIS A 1 335 ? -3.927 1.907 11.343 1.00 59.69 335 HIS A CA 1
ATOM 2658 C C . HIS A 1 335 ? -4.911 2.861 12.030 1.00 59.69 335 HIS A C 1
ATOM 2660 O O . HIS A 1 335 ? -5.342 2.612 13.154 1.00 59.69 335 HIS A O 1
ATOM 2666 N N . TYR A 1 336 ? -5.323 3.915 11.328 1.00 67.75 336 TYR A N 1
ATOM 2667 C CA . TYR A 1 336 ? -6.373 4.826 11.776 1.00 67.75 336 TYR A CA 1
ATOM 2668 C C . TYR A 1 336 ? -7.705 4.091 11.992 1.00 67.75 336 TYR A C 1
ATOM 2670 O O . TYR A 1 336 ? -8.272 4.126 13.085 1.00 67.75 336 TYR A O 1
ATOM 2678 N N . HIS A 1 337 ? -8.140 3.293 11.009 1.00 72.88 337 HIS A N 1
ATOM 2679 C CA . HIS A 1 337 ? -9.312 2.421 11.154 1.00 72.88 337 HIS A CA 1
ATOM 2680 C C . HIS A 1 337 ? -9.140 1.371 12.258 1.00 72.88 337 HIS A C 1
ATOM 2682 O O . HIS A 1 337 ? -10.087 1.041 12.969 1.00 72.88 337 HIS A O 1
ATOM 2688 N N . TYR A 1 338 ? -7.939 0.819 12.408 1.00 67.56 338 TYR A N 1
ATOM 2689 C CA . TYR A 1 338 ? -7.635 -0.141 13.463 1.00 67.56 338 TYR A CA 1
ATOM 2690 C C . TYR A 1 338 ? -7.794 0.463 14.867 1.00 67.56 338 TYR A C 1
ATOM 2692 O O . TYR A 1 338 ? -8.331 -0.192 15.765 1.00 67.56 338 TYR A O 1
ATOM 2700 N N . LEU A 1 339 ? -7.388 1.720 15.060 1.00 76.38 339 LEU A N 1
ATOM 2701 C CA . LEU A 1 339 ? -7.617 2.440 16.313 1.00 76.38 339 LEU A CA 1
ATOM 2702 C C . LEU A 1 339 ? -9.093 2.758 16.537 1.00 76.38 339 LEU A C 1
ATOM 2704 O O . LEU A 1 339 ? -9.556 2.635 17.667 1.00 76.38 339 LEU A O 1
ATOM 2708 N N . ALA A 1 340 ? -9.857 3.051 15.484 1.00 81.69 340 ALA A N 1
ATOM 2709 C CA . ALA A 1 340 ? -11.310 3.179 15.597 1.00 81.69 340 ALA A CA 1
ATOM 2710 C C . ALA A 1 340 ? -11.964 1.878 16.105 1.00 81.69 340 ALA A C 1
ATOM 2712 O O . ALA A 1 340 ? -12.862 1.926 16.939 1.00 81.69 340 ALA A O 1
ATOM 2713 N N . TYR A 1 341 ? -11.480 0.705 15.674 1.00 72.50 341 TYR A N 1
ATOM 2714 C CA . TYR A 1 341 ? -11.972 -0.580 16.188 1.00 72.50 341 TYR A CA 1
ATOM 2715 C C . TYR A 1 341 ? -11.526 -0.890 17.617 1.00 72.50 341 TYR A C 1
ATOM 2717 O O . TYR A 1 341 ? -12.285 -1.504 18.362 1.00 72.50 341 TYR A O 1
ATOM 2725 N N . SER A 1 342 ? -10.285 -0.553 17.969 1.00 73.00 342 SER A N 1
ATOM 2726 C CA . SER A 1 342 ? -9.701 -0.978 19.242 1.00 73.00 342 SER A CA 1
ATOM 2727 C C . SER A 1 342 ? -9.969 0.008 20.369 1.00 73.00 342 SER A C 1
ATOM 2729 O O . SER A 1 342 ? -10.314 -0.429 21.455 1.00 73.00 342 SER A O 1
ATOM 2731 N N . GLN A 1 343 ? -9.860 1.315 20.131 1.00 83.06 343 GLN A N 1
ATOM 2732 C CA . GLN A 1 343 ? -9.830 2.332 21.189 1.00 83.06 343 GLN A CA 1
ATOM 2733 C C . GLN A 1 343 ? -11.174 3.010 21.463 1.00 83.06 343 GLN A C 1
ATOM 2735 O O . GLN A 1 343 ? -11.259 3.804 22.403 1.00 83.06 343 GLN A O 1
ATOM 2740 N N . VAL A 1 344 ? -12.200 2.740 20.650 1.00 82.56 344 VAL A N 1
ATOM 2741 C CA . VAL A 1 344 ? -13.521 3.362 20.794 1.00 82.56 344 VAL A CA 1
ATOM 2742 C C . VAL A 1 344 ? -14.493 2.428 21.504 1.00 82.56 344 VAL A C 1
ATOM 2744 O O . VAL A 1 344 ? -14.713 1.273 21.125 1.00 82.56 344 VAL A O 1
ATOM 2747 N N . VAL A 1 345 ? -14.995 2.985 22.597 1.00 78.12 345 VAL A N 1
ATOM 2748 C CA . VAL A 1 345 ? -15.936 2.549 23.622 1.00 78.12 345 VAL A CA 1
ATOM 2749 C C . VAL A 1 345 ? -17.395 2.413 23.214 1.00 78.12 345 VAL A C 1
ATOM 2751 O O . VAL A 1 345 ? -17.833 3.251 22.445 1.00 78.12 345 VAL A O 1
ATOM 2754 N N . GLU A 1 346 ? -18.198 1.531 23.818 1.00 82.31 346 GLU A N 1
ATOM 2755 C CA . GLU A 1 346 ? -19.642 1.827 23.891 1.00 82.31 346 GLU A CA 1
ATOM 2756 C C . GLU A 1 346 ? -19.841 2.974 24.894 1.00 82.31 346 GLU A C 1
ATOM 2758 O O . GLU A 1 346 ? -19.200 2.984 25.948 1.00 82.31 346 GLU A O 1
ATOM 2763 N N . GLY A 1 347 ? -20.688 3.953 24.567 1.00 81.25 347 GLY A N 1
ATOM 2764 C CA . GLY A 1 347 ? -20.910 5.135 25.406 1.00 81.25 347 GLY A CA 1
ATOM 2765 C C . GLY A 1 347 ? -19.819 6.207 25.311 1.00 81.25 347 GLY A C 1
ATOM 2766 O O . GLY A 1 347 ? -19.939 7.237 25.981 1.00 81.25 347 GLY A O 1
ATOM 2767 N N . ASP A 1 348 ? -18.789 5.986 24.486 1.00 86.25 348 ASP A N 1
ATOM 2768 C CA . ASP A 1 348 ? -17.958 7.072 23.972 1.00 86.25 348 ASP A CA 1
ATOM 2769 C C . ASP A 1 348 ? -18.784 7.960 23.040 1.00 86.25 348 ASP A C 1
ATOM 2771 O O . ASP A 1 348 ? -19.836 7.577 22.526 1.00 86.25 348 ASP A O 1
ATOM 2775 N N . LYS A 1 349 ? -18.278 9.160 22.788 1.00 88.50 349 LYS A N 1
ATOM 2776 C CA . LYS A 1 349 ? -18.814 10.026 21.753 1.00 88.50 349 LYS A CA 1
ATOM 2777 C C . LYS A 1 349 ? -17.674 10.471 20.854 1.00 88.50 349 LYS A C 1
ATOM 2779 O O . LYS A 1 349 ? -16.733 11.126 21.316 1.00 88.50 349 LYS A O 1
ATOM 2784 N N . ALA A 1 350 ? -17.768 10.116 19.578 1.00 92.19 350 ALA A N 1
ATOM 2785 C CA . ALA A 1 350 ? -16.688 10.272 18.620 1.00 92.19 350 ALA A CA 1
ATOM 2786 C C . ALA A 1 350 ? -16.883 11.492 17.709 1.00 92.19 350 ALA A C 1
ATOM 2788 O O . ALA A 1 350 ? -17.980 11.772 17.223 1.00 92.19 350 ALA A O 1
ATOM 2789 N N . LEU A 1 351 ? -15.795 12.209 17.449 1.00 93.88 351 LEU A N 1
ATOM 2790 C CA . LEU A 1 351 ? -15.695 13.199 16.383 1.00 93.88 351 LEU A CA 1
ATOM 2791 C C . LEU A 1 351 ? -14.604 12.757 15.413 1.00 93.88 351 LEU A C 1
ATOM 2793 O O . LEU A 1 351 ? -13.475 12.516 15.831 1.00 93.88 351 LEU A O 1
ATOM 2797 N N . GLU A 1 352 ? -14.935 12.696 14.132 1.00 94.19 352 GLU A N 1
ATOM 2798 C CA . GLU A 1 352 ? -13.975 12.534 13.050 1.00 94.19 352 GLU A CA 1
ATOM 2799 C C . GLU A 1 352 ? -13.882 13.820 12.227 1.00 94.19 352 GLU A C 1
ATOM 2801 O O . GLU A 1 352 ? -14.890 14.314 11.728 1.00 94.19 352 GLU A O 1
ATOM 2806 N N . ILE A 1 353 ? -12.670 14.349 12.073 1.00 92.19 353 ILE A N 1
ATOM 2807 C CA . ILE A 1 353 ? -12.351 15.510 11.240 1.00 92.19 353 ILE A CA 1
ATOM 2808 C C . ILE A 1 353 ? -11.614 15.026 9.994 1.00 92.19 353 ILE A C 1
ATOM 2810 O O . ILE A 1 353 ? -10.541 14.440 10.119 1.00 92.19 353 ILE A O 1
ATOM 2814 N N . GLY A 1 354 ? -12.166 15.309 8.815 1.00 88.81 354 GLY A N 1
ATOM 2815 C CA . GLY A 1 354 ? -11.714 14.754 7.537 1.00 88.81 354 GLY A CA 1
ATOM 2816 C C . GLY A 1 354 ? -12.389 13.420 7.218 1.00 88.81 354 GLY A C 1
ATOM 2817 O O . GLY A 1 354 ? -11.719 12.444 6.906 1.00 88.81 354 GLY A O 1
ATOM 2818 N N . SER A 1 355 ? -13.718 13.353 7.349 1.00 88.94 355 SER A N 1
ATOM 2819 C CA . SER A 1 355 ? -14.460 12.090 7.234 1.00 88.94 355 SER A CA 1
ATOM 2820 C C . SER A 1 355 ? -14.511 11.495 5.823 1.00 88.94 355 SER A C 1
ATOM 2822 O O . SER A 1 355 ? -14.897 10.332 5.683 1.00 88.94 355 SER A O 1
ATOM 2824 N N . ASP A 1 356 ? -14.169 12.259 4.778 1.00 85.56 356 ASP A N 1
ATOM 2825 C CA . ASP A 1 356 ? -14.195 11.817 3.379 1.00 85.56 356 ASP A CA 1
ATOM 2826 C C . ASP A 1 356 ? -15.552 11.164 3.024 1.00 85.56 356 ASP A C 1
ATOM 2828 O O . ASP A 1 356 ? -16.604 11.752 3.276 1.00 85.56 356 ASP A O 1
ATOM 2832 N N . PHE A 1 357 ? -15.567 9.935 2.494 1.00 82.62 357 PHE A N 1
ATOM 2833 C CA . PHE A 1 357 ? -16.799 9.182 2.210 1.00 82.62 357 PHE A CA 1
ATOM 2834 C C . PHE A 1 357 ? -17.385 8.434 3.430 1.00 82.62 357 PHE A C 1
ATOM 2836 O O . PHE A 1 357 ? -18.256 7.579 3.272 1.00 82.62 357 PHE A O 1
ATOM 2843 N N . GLY A 1 358 ? -16.900 8.694 4.647 1.00 82.50 358 GLY A N 1
ATOM 2844 C CA . GLY A 1 358 ? -17.494 8.230 5.909 1.00 82.50 358 GLY A CA 1
ATOM 2845 C C . GLY A 1 358 ? -17.149 6.805 6.348 1.00 82.50 358 GLY A C 1
ATOM 2846 O O . GLY A 1 358 ? -17.804 6.251 7.234 1.00 82.50 358 GLY A O 1
ATOM 2847 N N . ARG A 1 359 ? -16.125 6.173 5.755 1.00 82.06 359 ARG A N 1
ATOM 2848 C CA . ARG A 1 359 ? -15.760 4.773 6.064 1.00 82.06 359 ARG A CA 1
ATOM 2849 C C . ARG A 1 359 ? -15.324 4.568 7.512 1.00 82.06 359 ARG A C 1
ATOM 2851 O O . ARG A 1 359 ? -15.729 3.579 8.123 1.00 82.06 359 ARG A O 1
ATOM 2858 N N . CYS A 1 360 ? -14.505 5.466 8.050 1.00 83.88 360 CYS A N 1
ATOM 2859 C CA . CYS A 1 360 ? -14.103 5.403 9.451 1.00 83.88 360 CYS A CA 1
ATOM 2860 C C . CYS A 1 360 ? -15.252 5.830 10.370 1.00 83.88 360 CYS A C 1
ATOM 2862 O O . CYS A 1 360 ? -15.507 5.159 11.368 1.00 83.88 360 CYS A O 1
ATOM 2864 N N . SER A 1 361 ? -16.031 6.845 9.986 1.00 92.06 361 SER A N 1
ATOM 2865 C CA . SER A 1 361 ? -17.157 7.340 10.788 1.00 92.06 361 SER A CA 1
ATOM 2866 C C . SER A 1 361 ? -18.178 6.242 11.083 1.00 92.06 361 SER A C 1
ATOM 2868 O O . SER A 1 361 ? -18.706 6.161 12.188 1.00 92.06 361 SER A O 1
ATOM 2870 N N . VAL A 1 362 ? -18.397 5.327 10.133 1.00 88.25 362 VAL A N 1
ATOM 2871 C CA . VAL A 1 362 ? -19.218 4.120 10.333 1.00 88.25 362 VAL A CA 1
ATOM 2872 C C . VAL A 1 362 ? -18.625 3.174 11.374 1.00 88.25 362 VAL A C 1
ATOM 2874 O O . VAL A 1 362 ? -19.368 2.575 12.150 1.00 88.25 362 VAL A O 1
ATOM 2877 N N . ILE A 1 363 ? -17.302 3.004 11.394 1.00 85.06 363 ILE A N 1
ATOM 2878 C CA . ILE A 1 363 ? -16.614 2.176 12.393 1.00 85.06 363 ILE A CA 1
ATOM 2879 C C . ILE A 1 363 ? -16.811 2.785 13.781 1.00 85.06 363 ILE A C 1
ATOM 2881 O O . ILE A 1 363 ? -17.202 2.070 14.703 1.00 85.06 363 ILE A O 1
ATOM 2885 N N . LEU A 1 364 ? -16.610 4.100 13.897 1.00 89.06 364 LEU A N 1
ATOM 2886 C CA . LEU A 1 364 ? -16.802 4.856 15.133 1.00 89.06 364 LEU A CA 1
ATOM 2887 C C . LEU A 1 364 ? -18.251 4.746 15.625 1.00 89.06 364 LEU A C 1
ATOM 2889 O O . LEU A 1 364 ? -18.486 4.305 16.747 1.00 89.06 364 LEU A O 1
ATOM 2893 N N . ALA A 1 365 ? -19.226 5.033 14.759 1.00 92.38 365 ALA A N 1
ATOM 2894 C CA . ALA A 1 365 ? -20.647 4.967 15.093 1.00 92.38 365 ALA A CA 1
ATOM 2895 C C . ALA A 1 365 ? -21.087 3.568 15.543 1.00 92.38 365 ALA A C 1
ATOM 2897 O O . ALA A 1 365 ? -21.858 3.435 16.490 1.00 92.38 365 ALA A O 1
ATOM 2898 N N . ARG A 1 366 ? -20.580 2.509 14.897 1.00 86.44 366 ARG A N 1
ATOM 2899 C CA . ARG A 1 366 ? -20.857 1.121 15.301 1.00 86.44 366 ARG A CA 1
ATOM 2900 C C . ARG A 1 366 ? -20.251 0.766 16.655 1.00 86.44 366 ARG A C 1
ATOM 2902 O O . ARG A 1 366 ? -20.781 -0.115 17.322 1.00 86.44 366 ARG A O 1
ATOM 2909 N N . ALA A 1 367 ? -19.139 1.395 17.025 1.00 83.69 367 ALA A N 1
ATOM 2910 C CA . ALA A 1 367 ? -18.466 1.139 18.290 1.00 83.69 367 ALA A CA 1
ATOM 2911 C C . ALA A 1 367 ? -19.132 1.877 19.460 1.00 83.69 367 ALA A C 1
ATOM 2913 O O . ALA A 1 367 ? -19.301 1.276 20.520 1.00 83.69 367 ALA A O 1
ATOM 2914 N N . CYS A 1 368 ? -19.514 3.146 19.266 1.00 88.75 368 CYS A N 1
ATOM 2915 C CA . CYS A 1 368 ? -19.954 4.015 20.359 1.00 88.75 368 CYS A CA 1
ATOM 2916 C C . CYS A 1 368 ? -21.418 4.451 20.335 1.00 88.75 368 CYS A C 1
ATOM 2918 O O . CYS A 1 368 ? -21.930 4.879 21.367 1.00 88.75 368 CYS A O 1
ATOM 2920 N N . GLY A 1 369 ? -22.100 4.336 19.195 1.00 88.06 369 GLY A N 1
ATOM 2921 C CA . GLY A 1 369 ? -23.492 4.762 19.040 1.00 88.06 369 GLY A CA 1
ATOM 2922 C C . GLY A 1 369 ? -23.703 6.280 18.951 1.00 88.06 369 GLY A C 1
ATOM 2923 O O . GLY A 1 369 ? -24.843 6.705 18.808 1.00 88.06 369 GLY A O 1
ATOM 2924 N N . ASP A 1 370 ? -22.646 7.097 19.002 1.00 92.44 370 ASP A N 1
ATOM 2925 C CA . ASP A 1 370 ? -22.705 8.561 18.858 1.00 92.44 370 ASP A CA 1
ATOM 2926 C C . ASP A 1 370 ? -21.428 9.068 18.171 1.00 92.44 370 ASP A C 1
ATOM 2928 O O . ASP A 1 370 ? -20.392 9.261 18.817 1.00 92.44 370 ASP A O 1
ATOM 2932 N N . ALA A 1 371 ? -21.490 9.252 16.850 1.00 96.06 371 ALA A N 1
ATOM 2933 C CA . ALA A 1 371 ? -20.376 9.757 16.054 1.00 96.06 371 ALA A CA 1
ATOM 2934 C C . ALA A 1 371 ? -20.796 10.902 15.122 1.00 96.06 371 ALA A C 1
ATOM 2936 O O . ALA A 1 371 ? -21.907 10.934 14.586 1.00 96.06 371 ALA A O 1
ATOM 2937 N N . VAL A 1 372 ? -19.882 11.846 14.894 1.00 97.06 372 VAL A N 1
ATOM 2938 C CA . VAL A 1 372 ? -20.023 12.880 13.857 1.00 97.06 372 VAL A CA 1
ATOM 2939 C C . VAL A 1 372 ? -18.788 12.875 12.977 1.00 97.06 372 VAL A C 1
ATOM 2941 O O . VAL A 1 372 ? -17.678 12.952 13.498 1.00 97.06 372 VAL A O 1
ATOM 2944 N N . GLY A 1 373 ? -18.994 12.807 11.665 1.00 96.44 373 GLY A N 1
ATOM 2945 C CA . GLY A 1 373 ? -17.962 13.069 10.668 1.00 96.44 373 GLY A CA 1
ATOM 2946 C C . GLY A 1 373 ? -18.070 14.502 10.157 1.00 96.44 373 GLY A C 1
ATOM 2947 O O . GLY A 1 373 ? -19.170 14.977 9.876 1.00 96.44 373 GLY A O 1
ATOM 2948 N N . VAL A 1 374 ? -16.950 15.206 10.044 1.00 95.81 374 VAL A N 1
ATOM 2949 C CA . VAL A 1 374 ? -16.899 16.521 9.398 1.00 95.81 374 VAL A CA 1
ATOM 2950 C C . VAL A 1 374 ? -15.924 16.498 8.231 1.00 95.81 374 VAL A C 1
ATOM 2952 O O . VAL A 1 374 ? -14.839 15.929 8.338 1.00 95.81 374 VAL A O 1
ATOM 2955 N N . ASP A 1 375 ? -16.291 17.132 7.122 1.00 93.56 375 ASP A N 1
ATOM 2956 C CA . ASP A 1 375 ? -15.415 17.292 5.960 1.00 93.56 375 ASP A CA 1
ATOM 2957 C C . ASP A 1 375 ? -15.670 18.643 5.285 1.00 93.56 375 ASP A C 1
ATOM 2959 O O . ASP A 1 375 ? -16.755 19.212 5.385 1.00 93.56 375 ASP A O 1
ATOM 2963 N N . VAL A 1 376 ? -14.662 19.166 4.593 1.00 92.69 376 VAL A N 1
ATOM 2964 C CA . VAL A 1 376 ? -14.756 20.449 3.890 1.00 92.69 376 VAL A CA 1
ATOM 2965 C C . VAL A 1 376 ? -15.489 20.319 2.550 1.00 92.69 376 VAL A C 1
ATOM 2967 O O . VAL A 1 376 ? -16.020 21.308 2.054 1.00 92.69 376 VAL A O 1
ATOM 2970 N N . MET A 1 377 ? -15.534 19.119 1.957 1.00 87.00 377 MET A N 1
ATOM 2971 C CA . MET A 1 377 ? -16.105 18.880 0.628 1.00 87.00 377 MET A CA 1
ATOM 2972 C C . MET A 1 377 ? -17.597 18.509 0.713 1.00 87.00 377 MET A C 1
ATOM 2974 O O . MET A 1 377 ? -17.916 17.378 1.094 1.00 87.00 377 MET A O 1
ATOM 2978 N N . PRO A 1 378 ? -18.529 19.395 0.300 1.00 92.75 378 PRO A N 1
ATOM 2979 C CA . PRO A 1 378 ? -19.966 19.166 0.472 1.00 92.75 378 PRO A CA 1
ATOM 2980 C C . PRO A 1 378 ? -20.477 17.904 -0.234 1.00 92.75 378 PRO A C 1
ATOM 2982 O O . PRO A 1 378 ? -21.333 17.204 0.296 1.00 92.75 378 PRO A O 1
ATOM 2985 N N . GLU A 1 379 ? -19.932 17.585 -1.410 1.00 87.44 379 GLU A N 1
ATOM 2986 C CA . GLU A 1 379 ? -20.317 16.402 -2.190 1.00 87.44 379 GLU A CA 1
ATOM 2987 C C . GLU A 1 379 ? -19.991 15.096 -1.453 1.00 87.44 379 GLU A C 1
ATOM 2989 O O . GLU A 1 379 ? -20.808 14.175 -1.415 1.00 87.44 379 GLU A O 1
ATOM 2994 N N . ARG A 1 380 ? -18.823 15.034 -0.798 1.00 86.12 380 ARG A N 1
ATOM 2995 C CA . ARG A 1 380 ? -18.396 13.862 -0.019 1.00 86.12 380 ARG A CA 1
ATOM 2996 C C . ARG A 1 380 ? -19.258 13.684 1.220 1.00 86.12 380 ARG A C 1
ATOM 2998 O O . ARG A 1 380 ? -19.715 12.575 1.487 1.00 86.12 380 ARG A O 1
ATOM 3005 N N . VAL A 1 381 ? -19.546 14.784 1.917 1.00 93.44 381 VAL A N 1
ATOM 3006 C CA . VAL A 1 381 ? -20.465 14.808 3.063 1.00 93.44 381 VAL A CA 1
ATOM 3007 C C . VAL A 1 381 ? -21.854 14.336 2.651 1.00 93.44 381 VAL A C 1
ATOM 3009 O O . VAL A 1 381 ? -22.420 13.476 3.320 1.00 93.44 381 VAL A O 1
ATOM 3012 N N . ALA A 1 382 ? -22.396 14.845 1.542 1.00 91.25 382 ALA A N 1
ATOM 3013 C CA . ALA A 1 382 ? -23.710 14.447 1.046 1.00 91.25 382 ALA A CA 1
ATOM 3014 C C . ALA A 1 382 ? -23.755 12.950 0.710 1.00 91.25 382 ALA A C 1
ATOM 3016 O O . ALA A 1 382 ? -24.688 12.252 1.111 1.00 91.25 382 ALA A O 1
ATOM 3017 N N . GLN A 1 383 ? -22.720 12.430 0.045 1.00 88.06 383 GLN A N 1
ATOM 3018 C CA . GLN A 1 383 ? -22.618 11.006 -0.263 1.00 88.06 383 GLN A CA 1
ATOM 3019 C C . GLN A 1 383 ? -22.479 10.145 1.000 1.00 88.06 383 GLN A C 1
ATOM 3021 O O . GLN A 1 383 ? -23.157 9.121 1.124 1.00 88.06 383 GLN A O 1
ATOM 3026 N N . ALA A 1 384 ? -21.638 10.551 1.953 1.00 88.75 384 ALA A N 1
ATOM 3027 C CA . ALA A 1 384 ? -21.464 9.856 3.225 1.00 88.75 384 ALA A CA 1
ATOM 3028 C C . ALA A 1 384 ? -22.771 9.848 4.036 1.00 88.75 384 ALA A C 1
ATOM 3030 O O . ALA A 1 384 ? -23.188 8.799 4.529 1.00 88.75 384 ALA A O 1
ATOM 3031 N N . GLN A 1 385 ? -23.470 10.984 4.090 1.00 97.06 385 GLN A N 1
ATOM 3032 C CA . GLN A 1 385 ? -24.770 11.124 4.742 1.00 97.06 385 GLN A CA 1
ATOM 3033 C C . GLN A 1 385 ? -25.843 10.255 4.079 1.00 97.06 385 GLN A C 1
ATOM 3035 O O . GLN A 1 385 ? -26.598 9.598 4.788 1.00 97.06 385 GLN A O 1
ATOM 3040 N N . ALA A 1 386 ? -25.897 10.195 2.747 1.00 92.12 386 ALA A N 1
ATOM 3041 C CA . ALA A 1 386 ? -26.845 9.340 2.033 1.00 92.12 386 ALA A CA 1
ATOM 3042 C C . ALA A 1 386 ? -26.556 7.843 2.236 1.00 92.12 386 ALA A C 1
ATOM 3044 O O . ALA A 1 386 ? -27.478 7.037 2.327 1.00 92.12 386 ALA A O 1
ATOM 3045 N N . THR A 1 387 ? -25.277 7.469 2.321 1.00 86.94 387 THR A N 1
ATOM 3046 C CA . THR A 1 387 ? -24.860 6.060 2.411 1.00 86.94 387 THR A CA 1
ATOM 3047 C C . THR A 1 387 ? -24.930 5.519 3.840 1.00 86.94 387 THR A C 1
ATOM 3049 O O . THR A 1 387 ? -25.277 4.357 4.053 1.00 86.94 387 THR A O 1
ATOM 3052 N N . PHE A 1 388 ? -24.566 6.339 4.827 1.00 91.31 388 PHE A N 1
ATOM 3053 C CA . PHE A 1 388 ? -24.305 5.896 6.200 1.00 91.31 388 PHE A CA 1
ATOM 3054 C C . PHE A 1 388 ? -25.013 6.722 7.274 1.00 91.31 388 PHE A C 1
ATOM 3056 O O . PHE A 1 388 ? -24.936 6.381 8.457 1.00 91.31 388 PHE A O 1
ATOM 3063 N N . GLY A 1 389 ? -25.678 7.807 6.883 1.00 93.88 389 GLY A N 1
ATOM 3064 C CA . GLY A 1 389 ? -26.395 8.678 7.797 1.00 93.88 389 GLY A CA 1
ATOM 3065 C C . GLY A 1 389 ? -27.429 7.922 8.620 1.00 93.88 389 GLY A C 1
ATOM 3066 O O . GLY A 1 389 ? -28.198 7.110 8.110 1.00 93.88 389 GLY A O 1
ATOM 3067 N N . SER A 1 390 ? -27.448 8.193 9.919 1.00 94.38 390 SER A N 1
ATOM 3068 C CA . SER A 1 390 ? -28.399 7.597 10.855 1.00 94.38 390 SER A CA 1
ATOM 3069 C C . SER A 1 390 ? -28.585 8.517 12.067 1.00 94.38 390 SER A C 1
ATOM 3071 O O . SER A 1 390 ? -27.831 9.480 12.223 1.00 94.38 390 SER A O 1
ATOM 3073 N N . PRO A 1 391 ? -29.538 8.242 12.976 1.00 94.06 391 PRO A N 1
ATOM 3074 C CA . PRO A 1 391 ? -29.651 8.997 14.228 1.00 94.06 391 PRO A CA 1
ATOM 3075 C C . PRO A 1 391 ? -28.343 9.048 15.038 1.00 94.06 391 PRO A C 1
ATOM 3077 O O . PRO A 1 391 ? -28.081 10.039 15.716 1.00 94.06 391 PRO A O 1
ATOM 3080 N N . ASN A 1 392 ? -27.508 8.014 14.890 1.00 92.44 392 ASN A N 1
ATOM 3081 C CA . ASN A 1 392 ? -26.263 7.794 15.628 1.00 92.44 392 ASN A CA 1
ATOM 3082 C C . ASN A 1 392 ? -25.001 8.221 14.850 1.00 92.44 392 ASN A C 1
ATOM 3084 O O . ASN A 1 392 ? -23.896 8.167 15.391 1.00 92.44 392 ASN A O 1
ATOM 3088 N N . LEU A 1 393 ? -25.150 8.616 13.579 1.00 96.88 393 LEU A N 1
ATOM 3089 C CA . LEU A 1 393 ? -24.057 9.064 12.717 1.00 96.88 393 LEU A CA 1
ATOM 3090 C C . LEU A 1 393 ? -24.519 10.196 11.802 1.00 96.88 393 LEU A C 1
ATOM 3092 O O . LEU A 1 393 ? -25.324 9.987 10.892 1.00 96.88 393 LEU A O 1
ATOM 3096 N N . LYS A 1 394 ? -23.962 11.384 12.026 1.00 97.00 394 LYS A N 1
ATOM 3097 C CA . LYS A 1 394 ? -24.228 12.575 11.213 1.00 97.00 394 LYS A CA 1
ATOM 3098 C C . LYS A 1 394 ? -22.957 13.041 10.521 1.00 97.00 394 LYS A C 1
ATOM 3100 O O . LYS A 1 394 ? -21.876 12.960 11.104 1.00 97.00 394 LYS A O 1
ATOM 3105 N N . PHE A 1 395 ? -23.111 13.577 9.319 1.00 97.75 395 PHE A N 1
ATOM 3106 C CA . PHE A 1 395 ? -22.039 14.211 8.569 1.00 97.75 395 PHE A CA 1
ATOM 3107 C C . PHE A 1 395 ? -22.320 15.702 8.405 1.00 97.75 395 PHE A C 1
ATOM 3109 O O . PHE A 1 395 ? -23.456 16.101 8.146 1.00 97.75 395 PHE A O 1
ATOM 3116 N N . ILE A 1 396 ? -21.293 16.528 8.590 1.00 97.25 396 ILE A N 1
ATOM 3117 C CA . ILE A 1 396 ? -21.412 17.987 8.545 1.00 97.25 396 ILE A CA 1
ATOM 3118 C C . ILE A 1 396 ? -20.352 18.547 7.601 1.00 97.25 396 ILE A C 1
ATOM 3120 O O . ILE A 1 396 ? -19.162 18.275 7.756 1.00 97.25 396 ILE A O 1
ATOM 3124 N N . THR A 1 397 ? -20.788 19.370 6.651 1.00 97.31 397 THR A N 1
ATOM 3125 C CA . THR A 1 397 ? -19.885 20.170 5.823 1.00 97.31 397 THR A CA 1
ATOM 3126 C C . THR A 1 397 ? -19.324 21.310 6.660 1.00 97.31 397 THR A C 1
ATOM 3128 O O . THR A 1 397 ? -20.087 22.147 7.144 1.00 97.31 397 THR A O 1
ATOM 3131 N N . LEU A 1 398 ? -18.008 21.330 6.853 1.00 94.69 398 LEU A N 1
ATOM 3132 C CA . LEU A 1 398 ? -17.325 22.299 7.704 1.00 94.69 398 LEU A CA 1
ATOM 3133 C C . LEU A 1 398 ? -15.864 22.470 7.275 1.00 94.69 398 LEU A C 1
ATOM 3135 O O . LEU A 1 398 ? -15.106 21.498 7.223 1.00 94.69 398 LEU A O 1
ATOM 3139 N N . ASP A 1 399 ? -15.423 23.712 7.071 1.00 92.50 399 ASP A N 1
ATOM 3140 C CA . ASP A 1 399 ? -13.990 24.010 6.978 1.00 92.50 399 ASP A CA 1
ATOM 3141 C C . ASP A 1 399 ? -13.402 24.121 8.393 1.00 92.50 399 ASP A C 1
ATOM 3143 O O . ASP A 1 399 ? -13.464 25.166 9.040 1.00 92.50 399 ASP A O 1
ATOM 3147 N N . CYS A 1 400 ? -12.814 23.030 8.885 1.00 88.88 400 CYS A N 1
ATOM 3148 C CA . CYS A 1 400 ? -12.268 22.937 10.244 1.00 88.88 400 CYS A CA 1
ATOM 3149 C C . CYS A 1 400 ? -11.166 23.966 10.583 1.00 88.88 400 CYS A C 1
ATOM 3151 O O . CYS A 1 400 ? -10.856 24.149 11.762 1.00 88.88 400 CYS A O 1
ATOM 3153 N N . LEU A 1 401 ? -10.575 24.634 9.583 1.00 87.25 401 LEU A N 1
ATOM 3154 C CA . LEU A 1 401 ?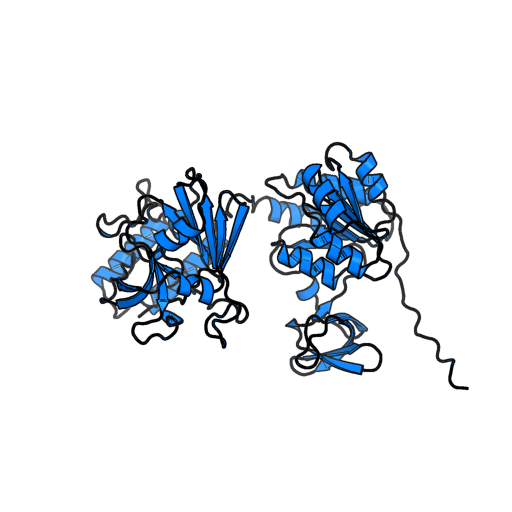 -9.537 25.652 9.780 1.00 87.25 401 LEU A CA 1
ATOM 3155 C C . LEU A 1 401 ? -10.087 27.080 9.742 1.00 87.25 401 LEU A C 1
ATOM 3157 O O . LEU A 1 401 ? -9.455 27.979 10.298 1.00 87.25 401 LEU A O 1
ATOM 3161 N N . LYS A 1 402 ? -11.237 27.301 9.096 1.00 90.06 402 LYS A N 1
ATOM 3162 C CA . LYS A 1 402 ? -11.892 28.618 9.021 1.00 90.06 402 LYS A CA 1
ATOM 3163 C C . LYS A 1 402 ? -13.043 28.761 10.010 1.00 90.06 402 LYS A C 1
ATOM 3165 O O . LYS A 1 402 ? -13.257 29.838 10.553 1.00 90.06 402 LYS A O 1
ATOM 3170 N N . GLU A 1 403 ? -13.777 27.684 10.257 1.00 91.75 403 GLU A N 1
ATOM 3171 C CA . GLU A 1 403 ? -14.998 27.662 11.065 1.00 91.75 403 GLU A CA 1
ATOM 3172 C C . GLU A 1 403 ? -14.738 27.044 12.448 1.00 91.75 403 GLU A C 1
ATOM 3174 O O . GLU A 1 403 ? -15.409 26.110 12.890 1.00 91.75 403 GLU A O 1
ATOM 3179 N N . THR A 1 404 ? -13.724 27.560 13.142 1.00 87.19 404 THR A N 1
ATOM 3180 C CA . THR A 1 404 ? -13.164 26.960 14.364 1.00 87.19 404 THR A CA 1
ATOM 3181 C C . THR A 1 404 ? -14.123 26.962 15.559 1.00 87.19 404 THR A C 1
ATOM 3183 O O . THR A 1 404 ? -14.136 25.993 16.314 1.00 87.19 404 THR A O 1
ATOM 3186 N N . GLU A 1 405 ? -14.976 27.981 15.713 1.00 86.44 405 GLU A N 1
ATOM 3187 C CA . GLU A 1 405 ? -16.010 28.001 16.765 1.00 86.44 405 GLU A CA 1
ATOM 3188 C C . GLU A 1 405 ? -17.071 26.916 16.537 1.00 86.44 405 GLU A C 1
ATOM 3190 O O . GLU A 1 405 ? -17.419 26.182 17.461 1.00 86.44 405 GLU A O 1
ATOM 3195 N N . LYS A 1 406 ? -17.519 26.729 15.288 1.00 89.81 406 LYS A N 1
ATOM 3196 C CA . LYS A 1 406 ? -18.455 25.648 14.942 1.00 89.81 406 LYS A CA 1
ATOM 3197 C C . LYS A 1 406 ? -17.823 24.274 15.168 1.00 89.81 406 LYS A C 1
ATOM 3199 O O . LYS A 1 406 ? -18.489 23.374 15.677 1.00 89.81 406 LYS A O 1
ATOM 3204 N N . LEU A 1 407 ? -16.539 24.110 14.829 1.00 89.50 407 LEU A N 1
ATOM 3205 C CA . LEU A 1 407 ? -15.795 22.881 15.119 1.00 89.50 407 LEU A CA 1
ATOM 3206 C C . LEU A 1 407 ? -15.740 22.602 16.628 1.00 89.50 407 LEU A C 1
ATOM 3208 O O . LEU A 1 407 ? -15.976 21.470 17.048 1.00 89.50 407 LEU A O 1
ATOM 3212 N N . ALA A 1 408 ? -15.450 23.624 17.437 1.00 85.19 408 ALA A N 1
ATOM 3213 C CA . ALA A 1 408 ? -15.405 23.507 18.892 1.00 85.19 408 ALA A CA 1
ATOM 3214 C C . ALA A 1 408 ? -16.776 23.135 19.481 1.00 85.19 408 ALA A C 1
ATOM 3216 O O . ALA A 1 408 ? -16.854 22.312 20.394 1.00 85.19 408 ALA A O 1
ATOM 3217 N N . ASP A 1 409 ? -17.861 23.683 18.934 1.00 86.88 409 ASP A N 1
ATOM 3218 C CA . ASP A 1 409 ? -19.221 23.343 19.352 1.00 86.88 409 ASP A CA 1
ATOM 3219 C C . ASP A 1 409 ? -19.606 21.904 18.987 1.00 86.88 409 ASP A C 1
ATOM 3221 O O . ASP A 1 409 ? -20.186 21.204 19.815 1.00 86.88 409 ASP A O 1
ATOM 3225 N N . ILE A 1 410 ? -19.216 21.422 17.802 1.00 88.94 410 ILE A N 1
ATOM 3226 C CA . ILE A 1 410 ? -19.397 20.016 17.398 1.00 88.94 410 ILE A CA 1
ATOM 3227 C C . ILE A 1 410 ? -18.551 19.072 18.269 1.00 88.94 410 ILE A C 1
ATOM 3229 O O . ILE A 1 410 ? -18.983 17.965 18.599 1.00 88.94 410 ILE A O 1
ATOM 3233 N N . GLY A 1 411 ? -17.343 19.498 18.646 1.00 84.50 411 GLY A N 1
ATOM 3234 C CA . GLY A 1 411 ? -16.455 18.748 19.534 1.00 84.50 411 GLY A CA 1
ATOM 3235 C C . GLY A 1 411 ? -16.921 18.707 20.988 1.00 84.50 411 GLY A C 1
ATOM 3236 O O . GLY A 1 411 ? -16.488 17.835 21.742 1.00 84.50 411 GLY A O 1
ATOM 3237 N N . ARG A 1 412 ? -17.821 19.603 21.404 1.00 82.25 412 ARG A N 1
ATOM 3238 C CA . ARG A 1 412 ? -18.244 19.734 22.801 1.00 82.25 412 ARG A CA 1
ATOM 3239 C C . ARG A 1 412 ? -18.816 18.421 23.344 1.00 82.25 412 ARG A C 1
ATOM 3241 O O . ARG A 1 412 ? -19.784 17.869 22.828 1.00 82.25 412 ARG A O 1
ATOM 3248 N N . GLY A 1 413 ? -18.223 17.931 24.433 1.00 76.56 413 GLY A N 1
ATOM 3249 C CA . GLY A 1 413 ? -18.647 16.695 25.103 1.00 76.56 413 GLY A CA 1
ATOM 3250 C C . GLY A 1 413 ? -18.262 15.397 24.378 1.00 76.56 413 GLY A C 1
ATOM 3251 O O . GLY A 1 413 ? -18.726 14.329 24.780 1.00 76.56 413 GLY A O 1
ATOM 3252 N N . ARG A 1 414 ? -17.428 15.469 23.332 1.00 85.06 414 ARG A N 1
ATOM 3253 C CA . ARG A 1 414 ? -16.831 14.307 22.660 1.00 85.06 414 ARG A CA 1
ATOM 3254 C C . ARG A 1 414 ? -15.522 13.912 23.335 1.00 85.06 414 ARG A C 1
ATOM 3256 O O . ARG A 1 414 ? -14.714 14.765 23.674 1.00 85.06 414 ARG A O 1
ATOM 3263 N N . ASN A 1 415 ? -15.315 12.617 23.555 1.00 78.88 415 ASN A N 1
ATOM 3264 C CA . ASN A 1 415 ? -14.160 12.095 24.300 1.00 78.88 415 ASN A CA 1
ATOM 3265 C C . ASN A 1 415 ? -13.188 11.279 23.428 1.00 78.88 415 ASN A C 1
ATOM 3267 O O . ASN A 1 415 ? -12.097 10.933 23.886 1.00 78.88 415 ASN A O 1
ATOM 3271 N N . LYS A 1 416 ? -13.561 11.001 22.173 1.00 85.81 416 LYS A N 1
ATOM 3272 C CA . LYS A 1 416 ? -12.706 10.373 21.162 1.00 85.81 416 LYS A CA 1
ATOM 3273 C C . LYS A 1 416 ? -12.661 11.254 19.923 1.00 85.81 416 LYS A C 1
ATOM 3275 O O . LYS A 1 416 ? -13.694 11.500 19.303 1.00 85.81 416 LYS A O 1
ATOM 3280 N N . VAL A 1 417 ? -11.470 11.729 19.566 1.00 88.31 417 VAL A N 1
ATOM 3281 C CA . VAL A 1 417 ? -11.286 12.629 18.422 1.00 88.31 417 VAL A CA 1
ATOM 3282 C C . VAL A 1 417 ? -10.296 12.017 17.440 1.00 88.31 417 VAL A C 1
ATOM 3284 O O . VAL A 1 417 ? -9.153 11.707 17.780 1.00 88.31 417 VAL A O 1
ATOM 3287 N N . PHE A 1 418 ? -10.763 11.852 16.212 1.00 89.62 418 PHE A N 1
ATOM 3288 C CA . PHE A 1 418 ? -10.059 11.261 15.087 1.00 89.62 418 PHE A CA 1
ATOM 3289 C C . PHE A 1 418 ? -9.828 12.357 14.045 1.00 89.62 418 PHE A C 1
ATOM 3291 O O . PHE A 1 418 ? -10.768 13.049 13.666 1.00 89.62 418 PHE A O 1
ATOM 3298 N N . ILE A 1 419 ? -8.582 12.574 13.616 1.00 87.19 419 ILE A N 1
ATOM 3299 C CA . ILE A 1 419 ? -8.238 13.676 12.701 1.00 87.19 419 ILE A CA 1
ATOM 3300 C C . ILE A 1 419 ? -7.452 13.125 11.509 1.00 87.19 419 ILE A C 1
ATOM 3302 O O . ILE A 1 419 ? -6.303 12.715 11.667 1.00 87.19 419 ILE A O 1
ATOM 3306 N N . ASP A 1 420 ? -8.067 13.146 10.326 1.00 82.44 420 ASP A N 1
ATOM 3307 C CA . ASP A 1 420 ? -7.448 12.816 9.036 1.00 82.44 420 ASP A CA 1
ATOM 3308 C C . ASP A 1 420 ? -7.765 13.879 7.968 1.00 82.44 420 ASP A C 1
ATOM 3310 O O . ASP A 1 420 ? -8.459 13.665 6.984 1.00 82.44 420 ASP A O 1
ATOM 3314 N N . ILE A 1 421 ? -7.236 15.085 8.166 1.00 73.62 421 ILE A N 1
ATOM 3315 C CA . ILE A 1 421 ? -7.372 16.206 7.217 1.00 73.62 421 ILE A CA 1
ATOM 3316 C C . ILE A 1 421 ? -6.214 16.263 6.204 1.00 73.62 421 ILE A C 1
ATOM 3318 O O . ILE A 1 421 ? -5.966 17.295 5.573 1.00 73.62 421 ILE A O 1
ATOM 3322 N N . ASN A 1 422 ? -5.430 15.183 6.100 1.00 56.66 422 ASN A N 1
ATOM 3323 C CA . ASN A 1 422 ? -4.017 15.248 5.723 1.00 56.66 422 ASN A CA 1
ATOM 3324 C C . ASN A 1 422 ? -3.731 15.012 4.229 1.00 56.66 422 ASN A C 1
ATOM 3326 O O . ASN A 1 422 ? -2.721 14.425 3.840 1.00 56.66 422 ASN A O 1
ATOM 3330 N N . GLY A 1 423 ? -4.584 15.568 3.370 1.00 45.91 423 GLY A N 1
ATOM 3331 C CA . GLY A 1 423 ? -4.250 15.812 1.969 1.00 45.91 423 GLY A CA 1
ATOM 3332 C C . GLY A 1 423 ? -3.288 16.998 1.846 1.00 45.91 423 GLY A C 1
ATOM 3333 O O . GLY A 1 423 ? -3.717 18.143 1.745 1.00 45.91 423 GLY A O 1
ATOM 3334 N N . ASN A 1 424 ? -1.977 16.740 1.861 1.00 39.72 424 ASN A N 1
ATOM 3335 C CA . ASN A 1 424 ? -0.918 17.728 1.578 1.00 39.72 424 ASN A CA 1
ATOM 3336 C C . ASN A 1 424 ? -0.929 18.995 2.482 1.00 39.72 424 ASN A C 1
ATOM 3338 O O . ASN A 1 424 ? -0.575 20.085 2.030 1.00 39.72 424 ASN A O 1
ATOM 3342 N N . ARG A 1 425 ? -1.372 18.885 3.747 1.00 50.84 425 ARG A N 1
ATOM 3343 C CA . ARG A 1 425 ? -1.476 20.009 4.705 1.00 50.84 425 ARG A CA 1
ATOM 3344 C C . ARG A 1 425 ? -0.303 20.061 5.694 1.00 50.84 425 ARG A C 1
ATOM 3346 O O . ARG A 1 425 ? 0.330 19.056 6.012 1.00 50.84 425 ARG A O 1
ATOM 3353 N N . ASP A 1 426 ? -0.010 21.263 6.191 1.00 53.88 426 ASP A N 1
ATOM 3354 C CA . ASP A 1 426 ? 1.026 21.487 7.203 1.00 53.88 426 ASP A CA 1
ATOM 3355 C C . ASP A 1 426 ? 0.578 20.984 8.593 1.00 53.88 426 ASP A C 1
ATOM 3357 O O . ASP A 1 426 ? -0.606 21.000 8.923 1.00 53.88 426 ASP A O 1
ATOM 3361 N N . LEU A 1 427 ? 1.528 20.546 9.424 1.00 61.28 427 LEU A N 1
ATOM 3362 C CA . LEU A 1 427 ? 1.300 20.070 10.796 1.00 61.28 427 LEU A CA 1
ATOM 3363 C C . LEU A 1 427 ? 0.581 21.117 11.646 1.00 61.28 427 LEU A C 1
ATOM 3365 O O . LEU A 1 427 ? -0.244 20.762 12.484 1.00 61.28 427 LEU A O 1
ATOM 3369 N N . ASP A 1 428 ? 0.862 22.396 11.408 1.00 65.50 428 ASP A N 1
ATOM 3370 C CA . ASP A 1 428 ? 0.210 23.487 12.123 1.00 65.50 428 ASP A CA 1
ATOM 3371 C C . ASP A 1 428 ? -1.320 23.460 11.955 1.00 65.50 428 ASP A C 1
ATOM 3373 O O . ASP A 1 428 ? -2.042 23.716 12.915 1.00 65.50 428 ASP A O 1
ATOM 3377 N N . ALA A 1 429 ? -1.835 23.042 10.792 1.00 69.81 429 ALA A N 1
ATOM 3378 C CA . ALA A 1 429 ? -3.275 22.885 10.578 1.00 69.81 429 ALA A CA 1
ATOM 3379 C C . ALA A 1 429 ? -3.880 21.829 11.519 1.00 69.81 429 ALA A C 1
ATOM 3381 O O . ALA A 1 429 ? -4.893 22.073 12.170 1.00 69.81 429 ALA A O 1
ATOM 3382 N N . VAL A 1 430 ? -3.208 20.685 11.663 1.00 72.56 430 VAL A N 1
ATOM 3383 C CA . VAL A 1 430 ? -3.622 19.609 12.575 1.00 72.56 430 VAL A CA 1
ATOM 3384 C C . VAL A 1 430 ? -3.549 20.075 14.031 1.00 72.56 430 VAL A C 1
ATOM 3386 O O . VAL A 1 430 ? -4.497 19.883 14.790 1.00 72.56 430 VAL A O 1
ATOM 3389 N N . LEU A 1 431 ? -2.462 20.751 14.419 1.00 74.31 431 LEU A N 1
ATOM 3390 C CA . LEU A 1 431 ? -2.297 21.299 15.770 1.00 74.31 431 LEU A CA 1
ATOM 3391 C C . LEU A 1 431 ? -3.339 22.374 16.102 1.00 74.31 431 LEU A C 1
ATOM 3393 O O . LEU A 1 431 ? -3.747 22.498 17.256 1.00 74.31 431 LEU A O 1
ATOM 3397 N N . ARG A 1 432 ? -3.777 23.172 15.122 1.00 76.81 432 ARG A N 1
ATOM 3398 C CA . ARG A 1 432 ? -4.891 24.117 15.300 1.00 76.81 432 ARG A CA 1
ATOM 3399 C C . ARG A 1 432 ? -6.199 23.377 15.560 1.00 76.81 432 ARG A C 1
ATOM 3401 O O . ARG A 1 432 ? -6.880 23.716 16.523 1.00 76.81 432 ARG A O 1
ATOM 3408 N N . CYS A 1 433 ? -6.516 22.335 14.788 1.00 78.44 433 CYS A N 1
ATOM 3409 C CA . CYS A 1 433 ? -7.707 21.517 15.038 1.00 78.44 433 CYS A CA 1
ATOM 3410 C C . CYS A 1 433 ? -7.698 20.909 16.447 1.00 78.44 433 CYS A C 1
ATOM 3412 O O . CYS A 1 433 ? -8.700 21.016 17.152 1.00 78.44 433 CYS A O 1
ATOM 3414 N N . ILE A 1 434 ? -6.566 20.345 16.891 1.00 79.06 434 ILE A N 1
ATOM 3415 C CA . ILE A 1 434 ? -6.424 19.820 18.260 1.00 79.06 434 ILE A CA 1
ATOM 3416 C C . ILE A 1 434 ? -6.704 20.922 19.281 1.00 79.06 434 ILE A C 1
ATOM 3418 O O . ILE A 1 434 ? -7.556 20.732 20.142 1.00 79.06 434 ILE A O 1
ATOM 3422 N N . ARG A 1 435 ? -6.047 22.085 19.162 1.00 77.56 435 ARG A N 1
ATOM 3423 C CA . ARG A 1 435 ? -6.228 23.214 20.091 1.00 77.56 435 ARG A CA 1
ATOM 3424 C C . ARG A 1 435 ? -7.694 23.642 20.195 1.00 77.56 435 ARG A C 1
ATOM 3426 O O . ARG A 1 435 ? -8.201 23.799 21.301 1.00 77.56 435 ARG A O 1
ATOM 3433 N N . HIS A 1 436 ? -8.384 23.795 19.068 1.00 76.06 436 HIS A N 1
ATOM 3434 C CA . HIS A 1 436 ? -9.781 24.240 19.059 1.00 76.06 436 HIS A CA 1
ATOM 3435 C C . HIS A 1 436 ? -10.745 23.212 19.649 1.00 76.06 436 HIS A C 1
ATOM 3437 O O . HIS A 1 436 ? -11.666 23.590 20.371 1.00 76.06 436 HIS A O 1
ATOM 3443 N N . VAL A 1 437 ? -10.522 21.923 19.390 1.00 73.44 437 VAL A N 1
ATOM 3444 C CA . VAL A 1 437 ? -11.353 20.866 19.972 1.00 73.44 437 VAL A CA 1
ATOM 3445 C C . VAL A 1 437 ? -11.061 20.724 21.468 1.00 73.44 437 VAL A C 1
ATOM 3447 O O . VAL A 1 437 ? -11.994 20.719 22.264 1.00 73.44 437 VAL A O 1
ATOM 3450 N N . GLN A 1 438 ? -9.784 20.710 21.866 1.00 68.50 438 GLN A N 1
ATOM 3451 C CA . GLN A 1 438 ? -9.326 20.480 23.241 1.00 68.50 438 GLN A CA 1
ATOM 3452 C C . GLN A 1 438 ? -9.845 21.514 24.244 1.00 68.50 438 GLN A C 1
ATOM 3454 O O . GLN A 1 438 ? -10.230 21.144 25.351 1.00 68.50 438 GLN A O 1
ATOM 3459 N N . VAL A 1 439 ? -9.885 22.797 23.868 1.00 56.06 439 VAL A N 1
ATOM 3460 C CA . VAL A 1 439 ? -10.284 23.901 24.766 1.00 56.06 439 VAL A CA 1
ATOM 3461 C C . VAL A 1 439 ? -11.743 23.784 25.233 1.00 56.06 439 VAL A C 1
ATOM 3463 O O . VAL A 1 439 ? -12.104 24.373 26.251 1.00 56.06 439 VAL A O 1
ATOM 3466 N N . ARG A 1 440 ? -12.594 23.022 24.528 1.00 54.81 440 ARG A N 1
ATOM 3467 C CA . ARG A 1 440 ? -14.034 22.906 24.832 1.00 54.81 440 ARG A CA 1
ATOM 3468 C C . ARG A 1 440 ? -14.521 21.472 25.076 1.00 54.81 440 ARG A C 1
ATOM 3470 O O . ARG A 1 440 ? -15.732 21.235 25.114 1.00 54.81 440 ARG A O 1
ATOM 3477 N N . LEU A 1 441 ? -13.606 20.522 25.294 1.00 50.19 441 LEU A N 1
ATOM 3478 C CA . LEU A 1 441 ? -13.963 19.194 25.799 1.00 50.19 441 LEU A CA 1
ATOM 3479 C C . LEU A 1 441 ? -14.230 19.277 27.309 1.00 50.19 441 LEU A C 1
ATOM 3481 O O . LEU A 1 441 ? -13.432 19.827 28.063 1.00 50.19 441 LEU A O 1
ATOM 3485 N N . VAL A 1 442 ? -15.373 18.756 27.755 1.00 46.31 442 VAL A N 1
ATOM 3486 C CA . VAL A 1 442 ? -15.718 18.680 29.181 1.00 46.31 442 VAL A CA 1
ATOM 3487 C C . VAL A 1 442 ? -15.204 17.359 29.747 1.00 46.31 442 VAL A C 1
ATOM 3489 O O . VAL A 1 442 ? -15.369 16.308 29.126 1.00 46.31 442 VAL A O 1
ATOM 3492 N N . ALA A 1 443 ? -14.628 17.428 30.947 1.00 40.03 443 ALA A N 1
ATOM 3493 C CA . ALA A 1 443 ? -14.253 16.291 31.776 1.00 40.03 443 ALA A CA 1
ATOM 3494 C C . ALA A 1 443 ? -15.398 15.272 31.893 1.00 40.03 443 ALA A C 1
ATOM 3496 O O . ALA A 1 443 ? -16.492 15.626 32.333 1.00 40.03 443 ALA A O 1
ATOM 3497 N N . GLN A 1 444 ? -15.142 13.996 31.611 1.00 38.50 444 GLN A N 1
ATOM 3498 C CA . GLN A 1 444 ? -15.822 12.944 32.366 1.00 38.50 444 GLN A CA 1
ATOM 3499 C C . GLN A 1 444 ? -14.818 12.369 33.366 1.00 38.50 444 GLN A C 1
ATOM 3501 O O . GLN A 1 444 ? -13.665 12.146 32.987 1.00 38.50 444 GLN A O 1
ATOM 3506 N N . PRO A 1 445 ? -15.216 12.147 34.631 1.00 35.06 445 PRO A N 1
ATOM 3507 C CA . PRO A 1 445 ? -14.361 11.447 35.576 1.00 35.06 445 PRO A CA 1
ATOM 3508 C C . PRO A 1 445 ? -14.000 10.055 35.024 1.00 35.06 445 PRO A C 1
ATOM 3510 O O . PRO A 1 445 ? -14.776 9.480 34.249 1.00 35.06 445 PRO A O 1
ATOM 3513 N N . PRO A 1 446 ? -12.830 9.503 35.393 1.00 36.00 446 PRO A N 1
ATOM 3514 C CA . PRO A 1 446 ? -12.425 8.170 34.969 1.00 36.00 446 PRO A CA 1
ATOM 3515 C C . PRO A 1 446 ? -13.512 7.153 35.335 1.00 36.00 446 PRO A C 1
ATOM 3517 O O . PRO A 1 446 ? -13.921 7.046 36.491 1.00 36.00 446 PRO A O 1
ATOM 3520 N N . ARG A 1 447 ? -14.002 6.403 34.341 1.00 41.28 447 ARG A N 1
ATOM 3521 C CA . ARG A 1 447 ? -14.969 5.327 34.579 1.00 41.28 447 ARG A CA 1
ATOM 3522 C C . ARG A 1 447 ? -14.250 4.136 35.199 1.00 41.28 447 ARG A C 1
ATOM 3524 O O . ARG A 1 447 ? -13.721 3.282 34.492 1.00 41.28 447 ARG A O 1
ATOM 3531 N N . VAL A 1 448 ? -14.286 4.057 36.524 1.00 37.56 448 VAL A N 1
ATOM 3532 C CA . VAL A 1 448 ? -14.178 2.778 37.226 1.00 37.56 448 VAL A CA 1
ATOM 3533 C C . VAL A 1 448 ? -15.448 2.009 36.878 1.00 37.56 448 VAL A C 1
ATOM 3535 O O . VAL A 1 448 ? -16.551 2.446 37.200 1.00 37.56 448 VAL A O 1
ATOM 3538 N N . SER A 1 449 ? -15.320 0.897 36.158 1.00 33.88 449 SER A N 1
ATOM 3539 C CA . SER A 1 449 ? -16.441 -0.041 36.061 1.00 33.88 449 SER A CA 1
ATOM 3540 C C . SER A 1 449 ? -16.669 -0.571 37.477 1.00 33.88 449 SER A C 1
ATOM 3542 O O . SER A 1 449 ? -15.709 -1.107 38.038 1.00 33.88 449 SER A O 1
ATOM 3544 N N . PRO A 1 450 ? -17.854 -0.421 38.096 1.00 31.81 450 PRO A N 1
ATOM 3545 C CA . PRO A 1 450 ? -18.079 -1.082 39.368 1.00 31.81 450 PRO A CA 1
ATOM 3546 C C . PRO A 1 450 ? -17.923 -2.594 39.140 1.00 31.81 450 PRO A C 1
ATOM 3548 O O . PRO A 1 450 ? -18.361 -3.095 38.093 1.00 31.81 450 PRO A O 1
ATOM 3551 N N . PRO A 1 451 ? -17.295 -3.340 40.067 1.00 33.94 451 PRO A N 1
ATOM 3552 C CA . PRO A 1 451 ? -17.467 -4.783 40.072 1.00 33.94 451 PRO A CA 1
ATOM 3553 C C . PRO A 1 451 ? -18.974 -5.042 40.091 1.00 33.94 451 PRO A C 1
ATOM 3555 O O . PRO A 1 451 ? -19.705 -4.405 40.852 1.00 33.94 451 PRO A O 1
ATOM 3558 N N . ARG A 1 452 ? -19.457 -5.920 39.204 1.00 30.36 452 ARG A N 1
ATOM 3559 C CA . ARG A 1 452 ? -20.833 -6.405 39.312 1.00 30.36 452 ARG A CA 1
ATOM 3560 C C . ARG A 1 452 ? -20.999 -6.921 40.736 1.00 30.36 452 ARG A C 1
ATOM 3562 O O . ARG A 1 452 ? -20.223 -7.771 41.163 1.00 30.36 452 ARG A O 1
ATOM 3569 N N . SER A 1 453 ? -21.952 -6.346 41.456 1.00 33.16 453 SER A N 1
ATOM 3570 C CA . SER A 1 453 ? -22.339 -6.791 42.782 1.00 33.16 453 SER A CA 1
ATOM 3571 C C . SER A 1 453 ? -22.693 -8.272 42.723 1.00 33.16 453 SER A C 1
ATOM 3573 O O . SER A 1 453 ? -23.528 -8.680 41.915 1.00 33.16 453 SER A O 1
ATOM 3575 N N . GLU A 1 454 ? -22.060 -9.065 43.582 1.00 42.56 454 GLU A N 1
ATOM 3576 C CA . GLU A 1 454 ? -22.596 -10.344 44.035 1.00 42.56 454 GLU A CA 1
ATOM 3577 C C . GLU A 1 454 ? -23.945 -10.072 44.710 1.00 42.56 454 GLU A C 1
ATOM 3579 O O . GLU A 1 454 ? -23.987 -9.722 45.882 1.00 42.56 454 GLU A O 1
ATOM 3584 N N . CYS A 1 455 ? -25.038 -10.132 43.954 1.00 40.06 455 CYS A N 1
ATOM 3585 C CA . CYS A 1 455 ? -26.411 -10.275 44.440 1.00 40.06 455 CYS A CA 1
ATOM 3586 C C . CYS A 1 455 ? -27.293 -10.554 43.221 1.00 40.06 455 CYS A C 1
ATOM 3588 O O . CYS A 1 455 ? -27.693 -9.628 42.526 1.00 40.06 455 CYS A O 1
ATOM 3590 N N . ASP A 1 456 ? -27.446 -11.838 42.904 1.00 33.34 456 ASP A N 1
ATOM 3591 C CA . ASP A 1 456 ? -28.696 -12.460 42.442 1.00 33.34 456 ASP A CA 1
ATOM 3592 C C . ASP A 1 456 ? -28.427 -13.963 42.264 1.00 33.34 456 ASP A C 1
ATOM 3594 O O . ASP A 1 456 ? -28.318 -14.510 41.168 1.00 33.34 456 ASP A O 1
ATOM 3598 N N . LEU A 1 457 ? -28.245 -14.619 43.410 1.00 38.78 457 LEU A N 1
ATOM 3599 C CA . LEU A 1 457 ? -28.542 -16.033 43.600 1.00 38.78 457 LEU A CA 1
ATOM 3600 C C . LEU A 1 457 ? -29.388 -16.128 44.870 1.00 38.78 457 LEU A C 1
ATOM 3602 O O . LEU A 1 457 ? -28.881 -16.374 45.964 1.00 38.78 457 LEU A O 1
ATOM 3606 N N . SER A 1 458 ? -30.680 -15.878 44.691 1.00 33.75 458 SER A N 1
ATOM 3607 C CA . SER A 1 458 ? -31.759 -16.416 45.516 1.00 33.75 458 SER A CA 1
ATOM 3608 C C . SER A 1 458 ? -32.836 -16.940 44.586 1.00 33.75 458 SER A C 1
ATOM 3610 O O . SER A 1 458 ? -33.277 -16.124 43.742 1.00 33.75 458 SER A O 1
#

Radius of gyration: 25.82 Å; chains: 1; bounding box: 70×54×70 Å

Organism: Guillardia theta (NCBI:txid55529)

pLDDT: mean 71.82, std 21.24, range [25.09, 98.0]

Secondary structure (DSSP, 8-state):
--TTS---PPPPTTS-TTSTTTTT-EEEEEETTEEEEEEEHHHHHTT--EEEEE----SSSPPPPPEEEEEEEHHHHHHHH---TT--EEEEEETTS-EEEEEGGG-TT-EEEEEETTSSBPPTTTTSSEEE-TTB-GGGS-TTEEEEEEESS----HHHHTTB-SS-BGGGT--B-SSS--HHHHHHHHHHHHHHHHGGGS-HHHHHHHHHHHHHHHHHHS-----SS--SHHHHHHHHHHHS-----S-----EEEEE--SS-HHHHS---TT-EEEE---TTT---EEEEEEEEETTEEEEEETTEEEEEEGGGEEE---SSEEEEESSHHHHHHHHHHHPPTT--EEEES-TTSHHHHHHHHHHS-EEEEES-HHHHHHHHHHH-BTTEEEEE--TTT-HHHHHHHHTT--EEEE---SS--HHHHHHHHHHHHTTPPPPPP--PPPPPS----